Protein AF-A0A2P4YBX3-F1 (afdb_monomer)

Secondary structure (DSSP, 8-state):
-HHHHHHHHHHH---SSHHHHHHHHHHHHHHHHTTS-SHHHHTTGGGTTTB-GGGTTHHHHHHHHHHHHHHHHHHS-PPTT--TTHHHHHHHHHHHHHHHHHHHHHS--BSSHHHHHHHHHHHHHHHHHHHHHHHHHTT---GGGSHHHHHHHHHHHHHHHHHHHHHHHHHHHHHHHH-HHHHHHTT-S-HHHHHHHHHHHTHHHHHHHHHHHHHHHHHHHHHHHS-GGG--HHHHHHHHHHHHHHHHHHHHTT-TTHHHHHHHHHHHHHHHHHHHHH-TTTT-PPPTTTHHHHHHHHHHHHTTTTS--HHHHHHHHHTTHHHHHHHH---------------PPPPHHHHHHHHHHHHHSS-GGG-TTEEEEEEEEEEEESS----PEEEEEEEEETTTTEEEEEE--S---TTS----EEEEHHHHHHTTEEEEEEE-S-HHHHHHHHHHHHS--------

Radius of gyration: 32.22 Å; Cα contacts (8 Å, |Δi|>4): 445; chains: 1; bounding box: 70×56×100 Å

Foldseek 3Di:
DLVVLVVLLVVLQPDDDQVVSLLLLLLLVVCVVLVFWPVCVVSVVVQQSFWGPVQSSVVSVVVVLVVVLVVLCVVQPDDPPDLPSQLVSLVVLLVSLVVVLVVLVVGQTGLAPLVSVLVNLVSVLVNVLSVLSNCLSVVPDDPCNPPVNVVVVNVVSVVVSVVVNVVSVVVLVVCVVPPVPVCLVVSNDDPSVNCVVVCVVCVVLVVQLSVLSVQLLVLLVVLLLDDLQPRDLPSLVVSLVSLVVSLVVCVVVVHSCNVVSVVSSVSSVVSSVSSVVNHPPPPDDDDPVVVVVCVVVRVVVSVVCVVPDPVSVVVCNGRVNVVVVVVVPDDPDDDDDDDDDDDDQDDPVVQQVVQQVVPVDDDPPPDPAKDFWQFWKFKDAPPDDPPTFIWGWGTAGPVQQKTWIFGDDPDDDDPDDTDIGMHHLVVCLVSRIAIDTPGTDPPPRNVVSNCSRPDHDPPPDDD

Solvent-accessible surface area (backbone atoms only — not comparable to full-atom values): 26221 Å² total; per-residue (Å²): 109,64,67,58,52,52,49,52,54,54,74,66,54,84,61,93,51,66,65,62,40,51,52,50,51,39,24,39,51,48,35,41,75,71,67,76,34,50,49,36,66,74,67,47,35,85,81,38,68,59,32,29,79,95,29,49,60,45,71,51,51,53,51,50,51,53,50,52,51,51,48,48,55,64,74,38,58,53,63,86,90,52,64,86,34,40,30,62,39,25,43,52,51,30,53,54,47,44,55,49,36,53,54,46,63,73,47,67,37,36,64,33,48,57,63,31,50,54,49,46,52,53,37,52,52,50,36,55,55,27,50,55,42,32,41,54,36,60,64,52,89,45,80,64,54,39,74,71,44,36,52,53,51,51,51,51,52,52,50,52,51,51,50,54,50,50,53,50,54,50,50,53,51,50,41,52,73,77,35,59,74,61,33,60,77,63,42,62,48,59,74,56,62,68,55,45,52,58,49,63,75,41,37,73,59,53,50,52,41,54,49,31,51,53,50,30,51,51,42,50,50,56,40,72,77,37,60,53,60,70,38,62,57,65,58,35,47,55,31,31,57,48,24,47,54,42,24,54,58,27,52,78,64,73,38,63,60,28,64,56,35,48,53,52,30,51,54,35,46,54,53,37,53,48,23,60,75,48,30,95,58,88,83,58,88,76,66,78,76,61,53,65,73,46,46,66,59,47,52,63,46,53,68,59,48,77,65,58,54,78,63,58,54,51,54,37,55,49,62,55,43,63,69,61,45,68,74,65,70,66,82,86,77,86,82,85,88,82,84,87,79,97,70,89,78,78,57,71,66,57,55,52,52,55,38,26,63,67,65,69,65,80,86,78,88,75,68,92,61,65,40,65,21,56,23,32,30,32,40,29,54,78,76,84,54,87,76,55,49,59,34,37,33,47,29,38,27,79,92,76,41,34,37,33,29,32,78,70,71,95,81,75,76,100,81,70,83,78,71,76,38,44,42,48,54,69,58,39,46,75,71,38,38,35,60,46,83,75,44,84,55,39,70,69,49,44,51,52,51,43,50,65,42,67,56,77,84,76,79,79,76,86,129

Sequence (463 aa):
LRWILRWRIRDSLMHSSVEKHELFVQGKELEFMLGTSDTYLELYMPQFASFRRQSVEMPVHMCLMKLMLMFVFSMLRSPSPSMKNQGVQGSLFFFIVVSMAVIRTWRYPYRCVSTSYLTILVDWMLVANGVFVLLCANGVRSALTVSTSVTSSLTFLNLCFIVVIGIMELRDAVLFHLHPKAVASRRLCWPTNEHMKEIVDYGPKVASWVKGIRNAQSAILASLLVIPSMRSCEELKTALDQVELCYEEAAGMEHLLMGQLYEVSMYTHELYVEAVASSPFHRSGFPAKEFVDFSGVLQRRKDRQLLFSTRSQRILKRLQIARSWSRRARPYISTSVGWRQKCGVPDIHRFLDEESNLHQDTSLVTAMDWKSVNSVFCLKYHDGNDSGMIVSVVAWSESLGLVRWCAMKENLLPEENPLEQYFSLANARQSGIHGELVSCGEVDSTTALLHALSTPLIHSTPM

Organism: NCBI:txid4796

pLDDT: mean 71.02, std 17.39, range [22.84, 94.12]

Structure (mmCIF, N/CA/C/O backbone):
data_AF-A0A2P4YBX3-F1
#
_entry.id   AF-A0A2P4YBX3-F1
#
loop_
_atom_site.group_PDB
_atom_site.id
_atom_site.type_symbol
_atom_site.label_atom_id
_atom_site.label_alt_id
_atom_site.label_comp_id
_atom_site.label_asym_id
_atom_site.label_entity_id
_atom_site.label_seq_id
_atom_site.pdbx_PDB_ins_code
_atom_site.Cartn_x
_atom_site.Cartn_y
_atom_site.Cartn_z
_atom_site.occupancy
_atom_site.B_iso_or_equiv
_atom_site.auth_seq_id
_atom_site.auth_comp_id
_atom_site.auth_asym_id
_atom_site.auth_atom_id
_atom_site.pdbx_PDB_model_num
ATOM 1 N N . LEU A 1 1 ? 11.857 -15.495 0.071 1.00 58.94 1 LEU A N 1
ATOM 2 C CA . LEU A 1 1 ? 11.265 -14.136 0.176 1.00 58.94 1 LEU A CA 1
ATOM 3 C C . LEU A 1 1 ? 10.080 -13.901 -0.775 1.00 58.94 1 LEU A C 1
ATOM 5 O O . LEU A 1 1 ? 8.991 -13.635 -0.295 1.00 58.94 1 LEU A O 1
ATOM 9 N N . ARG A 1 2 ? 10.234 -14.038 -2.103 1.00 53.78 2 ARG A N 1
ATOM 10 C CA . ARG A 1 2 ? 9.167 -13.728 -3.093 1.00 53.78 2 ARG A CA 1
ATOM 11 C C . ARG A 1 2 ? 7.913 -14.588 -2.979 1.00 53.78 2 ARG A C 1
ATOM 13 O O . ARG A 1 2 ? 6.811 -14.072 -3.084 1.00 53.78 2 ARG A O 1
ATOM 20 N N . TRP A 1 3 ? 8.096 -15.883 -2.736 1.00 64.00 3 TRP A N 1
ATOM 21 C CA . TRP A 1 3 ? 6.997 -16.820 -2.508 1.00 64.00 3 TRP A CA 1
ATOM 22 C C . TRP A 1 3 ? 6.218 -16.490 -1.233 1.00 64.00 3 TRP A C 1
ATOM 24 O O . TRP A 1 3 ? 4.998 -16.529 -1.251 1.00 64.00 3 TRP A O 1
ATOM 34 N N . ILE A 1 4 ? 6.913 -16.057 -0.176 1.00 69.81 4 ILE A N 1
ATOM 35 C CA . ILE A 1 4 ? 6.297 -15.617 1.084 1.00 69.81 4 ILE A CA 1
ATOM 36 C C . ILE A 1 4 ? 5.507 -14.322 0.865 1.00 69.81 4 ILE A C 1
ATOM 38 O O . ILE A 1 4 ? 4.384 -14.214 1.335 1.00 69.81 4 ILE A O 1
ATOM 42 N N . LEU A 1 5 ? 6.062 -13.364 0.113 1.00 65.62 5 LEU A N 1
ATOM 43 C CA . LEU A 1 5 ? 5.373 -12.117 -0.226 1.00 65.62 5 LEU A CA 1
ATOM 44 C C . LEU A 1 5 ? 4.121 -12.378 -1.075 1.00 65.62 5 LEU A C 1
ATOM 46 O O . LEU A 1 5 ? 3.054 -11.869 -0.761 1.00 65.62 5 LEU A O 1
ATOM 50 N N . ARG A 1 6 ? 4.232 -13.214 -2.114 1.00 72.00 6 ARG A N 1
ATOM 51 C CA . ARG A 1 6 ? 3.100 -13.592 -2.971 1.00 72.00 6 ARG A CA 1
ATOM 52 C C . ARG A 1 6 ? 2.012 -14.321 -2.191 1.00 72.00 6 ARG A C 1
ATOM 54 O O . ARG A 1 6 ? 0.838 -14.048 -2.401 1.00 72.00 6 ARG A O 1
ATOM 61 N N . TRP A 1 7 ? 2.405 -15.244 -1.319 1.00 72.81 7 TRP A N 1
ATOM 62 C CA . TRP A 1 7 ? 1.472 -15.991 -0.486 1.00 72.81 7 TRP A CA 1
ATOM 63 C C . TRP A 1 7 ? 0.745 -15.059 0.485 1.00 72.81 7 TRP A C 1
ATOM 65 O O . TRP A 1 7 ? -0.474 -15.021 0.467 1.00 72.81 7 TRP A O 1
ATOM 75 N N . ARG A 1 8 ? 1.469 -14.179 1.188 1.00 69.75 8 ARG A N 1
ATOM 76 C CA . ARG A 1 8 ? 0.864 -13.168 2.072 1.00 69.75 8 ARG A CA 1
ATOM 77 C C . ARG A 1 8 ? -0.078 -12.211 1.347 1.00 69.75 8 ARG A C 1
ATOM 79 O O . ARG A 1 8 ? -1.133 -11.899 1.877 1.00 69.75 8 ARG A O 1
ATOM 86 N N . ILE A 1 9 ? 0.294 -11.769 0.146 1.00 69.19 9 ILE A N 1
ATOM 87 C CA . ILE A 1 9 ? -0.552 -10.924 -0.703 1.00 69.19 9 ILE A CA 1
ATOM 88 C C . ILE A 1 9 ? -1.834 -11.662 -1.106 1.00 69.19 9 ILE A C 1
ATOM 90 O O . ILE A 1 9 ? -2.910 -11.082 -1.101 1.00 69.19 9 ILE A O 1
ATOM 94 N N . ARG A 1 10 ? -1.740 -12.942 -1.474 1.00 72.25 10 ARG A N 1
ATOM 95 C CA . ARG A 1 10 ? -2.919 -13.737 -1.843 1.00 72.25 10 ARG A CA 1
ATOM 96 C C . ARG A 1 10 ? -3.809 -14.035 -0.649 1.00 72.25 10 ARG A C 1
ATOM 98 O O . ARG A 1 10 ? -5.021 -13.929 -0.779 1.00 72.25 10 ARG A O 1
ATOM 105 N N . ASP A 1 11 ? -3.212 -14.333 0.495 1.00 66.31 11 ASP A N 1
ATOM 106 C CA . ASP A 1 11 ? -3.932 -14.593 1.736 1.00 66.31 11 ASP A CA 1
ATOM 107 C C . ASP A 1 11 ? -4.615 -13.331 2.281 1.00 66.31 11 ASP A C 1
ATOM 109 O O . ASP A 1 11 ? -5.620 -13.441 2.974 1.00 66.31 11 ASP A O 1
ATOM 113 N N . SER A 1 12 ? -4.112 -12.129 1.965 1.00 62.72 12 SER A N 1
ATOM 114 C CA . SER A 1 12 ? -4.739 -10.856 2.347 1.00 62.72 12 SER A CA 1
ATOM 115 C C . SER A 1 12 ? -5.794 -10.353 1.348 1.00 62.72 12 SER A C 1
ATOM 117 O O . SER A 1 12 ? -6.555 -9.434 1.663 1.00 62.72 12 SER A O 1
ATOM 119 N N . LEU A 1 13 ? -5.896 -10.959 0.159 1.00 64.94 13 LEU A N 1
ATOM 120 C CA . LEU A 1 13 ? -6.886 -10.623 -0.870 1.00 64.94 13 LEU A CA 1
ATOM 121 C C . LEU A 1 13 ? -8.223 -11.340 -0.605 1.00 64.94 13 LEU A C 1
ATOM 123 O O . LEU A 1 13 ? -8.546 -12.340 -1.238 1.00 64.94 13 LEU A O 1
ATOM 127 N N . MET A 1 14 ? -9.026 -10.795 0.313 1.00 59.66 14 MET A N 1
ATOM 128 C CA . MET A 1 14 ? -10.270 -11.432 0.784 1.00 59.66 14 MET A CA 1
ATOM 129 C C . MET A 1 14 ? -11.436 -11.412 -0.218 1.00 59.66 14 MET A C 1
ATOM 131 O O . MET A 1 14 ? -12.261 -12.321 -0.241 1.00 59.66 14 MET A O 1
ATOM 135 N N . HIS A 1 15 ? -11.546 -10.380 -1.054 1.00 61.94 15 HIS A N 1
ATOM 136 C CA . HIS A 1 15 ? -12.674 -10.240 -1.988 1.00 61.94 15 HIS A CA 1
ATOM 137 C C . HIS A 1 15 ? -12.320 -10.772 -3.371 1.00 61.94 15 HIS A C 1
ATOM 139 O O . HIS A 1 15 ? -11.137 -10.845 -3.672 1.00 61.94 15 HIS A O 1
ATOM 145 N N . SER A 1 16 ? -13.298 -11.075 -4.237 1.00 62.84 16 SER A N 1
ATOM 146 C CA . SER A 1 16 ? -13.113 -11.474 -5.654 1.00 62.84 16 SER A CA 1
ATOM 147 C C . SER A 1 16 ? -13.308 -10.320 -6.658 1.00 62.84 16 SER A C 1
ATOM 149 O O . SER A 1 16 ? -12.691 -10.306 -7.723 1.00 62.84 16 SER A O 1
ATOM 151 N N . SER A 1 17 ? -14.095 -9.305 -6.298 1.00 76.75 17 SER A N 1
ATOM 152 C CA . SER A 1 17 ? -14.389 -8.125 -7.123 1.00 76.75 17 SER A CA 1
ATOM 153 C C . SER A 1 17 ? -13.372 -6.991 -6.939 1.00 76.75 17 SER A C 1
ATOM 155 O O . SER A 1 17 ? -12.815 -6.815 -5.852 1.00 76.75 17 SER A O 1
ATOM 157 N N . VAL A 1 18 ? -13.147 -6.194 -7.990 1.00 78.06 18 VAL A N 1
ATOM 158 C CA . VAL A 1 18 ? -12.258 -5.013 -7.959 1.00 78.06 18 VAL A CA 1
ATOM 159 C C . VAL A 1 18 ? -12.805 -3.933 -7.022 1.00 78.06 18 VAL A C 1
ATOM 161 O O . VAL A 1 18 ? -12.059 -3.440 -6.187 1.00 78.06 18 VAL A O 1
ATOM 164 N N . GLU A 1 19 ? -14.103 -3.645 -7.096 1.00 78.38 19 GLU A N 1
ATOM 165 C CA . GLU A 1 19 ? -14.760 -2.587 -6.312 1.00 78.38 19 GLU A CA 1
ATOM 166 C C . GLU A 1 19 ? -14.742 -2.879 -4.809 1.00 78.38 19 GLU A C 1
ATOM 168 O O . GLU A 1 19 ? -14.240 -2.076 -4.033 1.00 78.38 19 GLU A O 1
ATOM 173 N N . LYS A 1 20 ? -15.172 -4.076 -4.387 1.00 77.56 20 LYS A N 1
ATOM 174 C CA . LYS A 1 20 ? -15.114 -4.456 -2.961 1.00 77.56 20 LYS A CA 1
ATOM 175 C C . LYS A 1 20 ? -13.688 -4.493 -2.407 1.00 77.56 20 LYS A C 1
ATOM 177 O O . LYS A 1 20 ? -13.488 -4.233 -1.230 1.00 77.56 20 LYS A O 1
ATOM 182 N N . HIS A 1 21 ? -12.695 -4.834 -3.233 1.00 80.50 21 HIS A N 1
ATOM 183 C CA . HIS A 1 21 ? -11.296 -4.775 -2.806 1.00 80.50 21 HIS A CA 1
ATOM 184 C C . HIS A 1 21 ? -10.835 -3.331 -2.599 1.00 80.50 21 HIS A C 1
ATOM 186 O O . HIS A 1 21 ? -10.161 -3.056 -1.616 1.00 80.50 21 HIS A O 1
ATOM 192 N N . GLU A 1 22 ? -11.219 -2.424 -3.495 1.00 81.44 22 GLU A N 1
ATOM 193 C CA . GLU A 1 22 ? -10.909 -1.002 -3.372 1.00 81.44 22 GLU A CA 1
ATOM 194 C C . GLU A 1 22 ? -11.550 -0.399 -2.114 1.00 81.44 22 GLU A C 1
ATOM 196 O O . GLU A 1 22 ? -10.843 0.210 -1.318 1.00 81.44 22 GLU A O 1
ATOM 201 N N . LEU A 1 23 ? -12.840 -0.663 -1.873 1.00 79.00 23 LEU A N 1
ATOM 202 C CA . LEU A 1 23 ? -13.541 -0.232 -0.656 1.00 79.00 23 LEU A CA 1
ATOM 203 C C . LEU A 1 23 ? -12.898 -0.800 0.615 1.00 79.00 23 LEU A C 1
ATOM 205 O O . LEU A 1 23 ? -12.720 -0.087 1.596 1.00 79.00 23 LEU A O 1
ATOM 209 N N . PHE A 1 24 ? -12.490 -2.071 0.591 1.00 82.38 24 PHE A N 1
ATOM 210 C CA . PHE A 1 24 ? -11.792 -2.695 1.714 1.00 82.38 24 PHE A CA 1
ATOM 211 C C . PHE A 1 24 ? -10.439 -2.033 2.005 1.00 82.38 24 PHE A C 1
ATOM 213 O O . PHE A 1 24 ? -10.130 -1.754 3.163 1.00 82.38 24 PHE A O 1
ATOM 220 N N . VAL A 1 25 ? -9.630 -1.766 0.973 1.00 84.31 25 VAL A N 1
ATOM 221 C CA . VAL A 1 25 ? -8.331 -1.095 1.141 1.00 84.31 25 VAL A CA 1
ATOM 222 C C . VAL A 1 25 ? -8.532 0.327 1.665 1.00 84.31 25 VAL A C 1
ATOM 224 O O . VAL A 1 25 ? -7.862 0.700 2.622 1.00 84.31 25 VAL A O 1
ATOM 227 N N . GLN A 1 26 ? -9.492 1.080 1.120 1.00 83.56 26 GLN A N 1
ATOM 228 C CA . GLN A 1 26 ? -9.834 2.423 1.604 1.00 83.56 26 GLN A CA 1
ATOM 229 C C . GLN A 1 26 ? -10.307 2.413 3.061 1.00 83.56 26 GLN A C 1
ATOM 231 O O . GLN A 1 26 ? -9.872 3.250 3.848 1.00 83.56 26 GLN A O 1
ATOM 236 N N . GLY A 1 27 ? -11.133 1.435 3.444 1.00 82.94 27 GLY A N 1
ATOM 237 C CA . GLY A 1 27 ? -11.548 1.230 4.830 1.00 82.94 27 GLY A CA 1
ATOM 238 C C . GLY A 1 27 ? -10.352 0.996 5.752 1.00 82.94 27 GLY A C 1
ATOM 239 O O . GLY A 1 27 ? -10.191 1.712 6.733 1.00 82.94 27 GLY A O 1
ATOM 240 N N . LYS A 1 28 ? -9.445 0.071 5.408 1.00 84.19 28 LYS A N 1
ATOM 241 C CA . LYS A 1 28 ? -8.246 -0.201 6.225 1.00 84.19 28 LYS A CA 1
ATOM 242 C C . LYS A 1 28 ? -7.257 0.970 6.273 1.00 84.19 28 LYS A C 1
ATOM 244 O O . LYS A 1 28 ? -6.625 1.176 7.306 1.00 84.19 28 LYS A O 1
ATOM 249 N N . GLU A 1 29 ? -7.128 1.744 5.197 1.00 84.94 29 GLU A N 1
ATOM 250 C CA . GLU A 1 29 ? -6.362 2.999 5.192 1.00 84.94 29 GLU A CA 1
ATOM 251 C C . GLU A 1 29 ? -6.977 4.017 6.158 1.00 84.94 29 GLU A C 1
ATOM 253 O O . GLU A 1 29 ? -6.259 4.660 6.923 1.00 84.94 29 GLU A O 1
ATOM 258 N N . LEU A 1 30 ? -8.307 4.123 6.174 1.00 83.31 30 LEU A N 1
ATOM 259 C CA . LEU A 1 30 ? -9.023 5.014 7.074 1.00 83.31 30 LEU A CA 1
ATOM 260 C C . LEU A 1 30 ? -8.892 4.602 8.547 1.00 83.31 30 LEU A C 1
ATOM 262 O O . LEU A 1 30 ? -8.614 5.449 9.394 1.00 83.31 30 LEU A O 1
ATOM 266 N N . GLU A 1 31 ? -9.034 3.311 8.853 1.00 84.25 31 GLU A N 1
ATOM 267 C CA . GLU A 1 31 ? -8.805 2.775 10.202 1.00 84.25 31 GLU A CA 1
ATOM 268 C C . GLU A 1 31 ? -7.408 3.149 10.729 1.00 84.25 31 GLU A C 1
ATOM 270 O O . GLU A 1 31 ? -7.242 3.511 11.897 1.00 84.25 31 GLU A O 1
ATOM 275 N N . PHE A 1 32 ? -6.405 3.088 9.847 1.00 84.88 32 PHE A N 1
ATOM 276 C CA . PHE A 1 32 ? -5.032 3.454 10.171 1.00 84.88 32 PHE A CA 1
ATOM 277 C C . PHE A 1 32 ? -4.875 4.961 10.403 1.00 84.88 32 PHE A C 1
ATOM 279 O O . PHE A 1 32 ? -4.266 5.359 11.394 1.00 84.88 32 PHE A O 1
ATOM 286 N N . MET A 1 33 ? -5.458 5.805 9.543 1.00 82.50 33 MET A N 1
ATOM 287 C CA . MET A 1 33 ? -5.415 7.266 9.706 1.00 82.50 33 MET A CA 1
ATOM 288 C C . MET A 1 33 ? -6.099 7.739 10.996 1.00 82.50 33 MET A C 1
ATOM 290 O O . MET A 1 33 ? -5.608 8.657 11.647 1.00 82.50 33 MET A O 1
ATOM 294 N N . LEU A 1 34 ? -7.205 7.102 11.391 1.00 82.62 34 LEU A N 1
ATOM 295 C CA . LEU A 1 34 ? -7.923 7.413 12.635 1.00 82.62 34 LEU A CA 1
ATOM 296 C C . LEU A 1 34 ? -7.275 6.790 13.885 1.00 82.62 34 LEU A C 1
ATOM 298 O O . LEU A 1 34 ? -7.687 7.080 15.014 1.00 82.62 34 LEU A O 1
ATOM 302 N N . GLY A 1 35 ? -6.273 5.926 13.702 1.00 81.19 35 GLY A N 1
ATOM 303 C CA . GLY A 1 35 ? -5.576 5.242 14.788 1.00 81.19 35 GLY A CA 1
ATOM 304 C C . GLY A 1 35 ? -6.481 4.310 15.594 1.00 81.19 35 GLY A C 1
ATOM 305 O O . GLY A 1 35 ? -6.299 4.181 16.802 1.00 81.19 35 GLY A O 1
ATOM 306 N N . THR A 1 36 ? -7.494 3.708 14.965 1.00 81.19 36 THR A N 1
ATOM 307 C CA . THR A 1 36 ? -8.415 2.765 15.625 1.00 81.19 36 THR A CA 1
ATOM 308 C C . THR A 1 36 ? -7.946 1.314 15.513 1.00 81.19 36 THR A C 1
ATOM 310 O O . THR A 1 36 ? -8.419 0.463 16.263 1.00 81.19 36 THR A O 1
ATOM 313 N N . SER A 1 37 ? -7.051 0.997 14.572 1.00 79.19 37 SER A N 1
ATOM 314 C CA . SER A 1 37 ? -6.601 -0.372 14.292 1.00 79.19 37 SER A CA 1
ATOM 315 C C . SER A 1 37 ? -5.211 -0.393 13.651 1.00 79.19 37 SER A C 1
ATOM 317 O O . SER A 1 37 ? -4.933 0.367 12.725 1.00 79.19 37 SER A O 1
ATOM 319 N N . ASP A 1 38 ? -4.359 -1.327 14.089 1.00 76.06 38 ASP A N 1
ATOM 320 C CA . ASP A 1 38 ? -3.047 -1.609 13.474 1.00 76.06 38 ASP A CA 1
ATOM 321 C C . ASP A 1 38 ? -3.130 -2.641 12.339 1.00 76.06 38 ASP A C 1
ATOM 323 O O . ASP A 1 38 ? -2.115 -2.987 11.728 1.00 76.06 38 ASP A O 1
ATOM 327 N N . THR A 1 39 ? -4.333 -3.126 12.017 1.00 76.44 39 THR A N 1
ATOM 328 C CA . THR A 1 39 ? -4.555 -4.190 11.023 1.00 76.44 39 THR A CA 1
ATOM 329 C C . THR A 1 39 ? -3.923 -3.858 9.666 1.00 76.44 39 THR A C 1
ATOM 331 O O . THR A 1 39 ? -3.434 -4.748 8.969 1.00 76.44 39 THR A O 1
ATOM 334 N N . TYR A 1 40 ? -3.857 -2.573 9.307 1.00 79.31 40 TYR A N 1
ATOM 335 C CA . TYR A 1 40 ? -3.163 -2.095 8.111 1.00 79.31 40 TYR A CA 1
ATOM 336 C C . TYR A 1 40 ? -1.675 -2.498 8.090 1.00 79.31 40 TYR A C 1
ATOM 338 O O . TYR A 1 40 ? -1.173 -3.026 7.094 1.00 79.31 40 TYR A O 1
ATOM 346 N N . LEU A 1 41 ? -0.968 -2.332 9.210 1.00 80.44 41 LEU A N 1
ATOM 347 C CA . LEU A 1 41 ? 0.433 -2.732 9.345 1.00 80.44 41 LEU A CA 1
ATOM 348 C C . LEU A 1 41 ? 0.583 -4.249 9.500 1.00 80.44 41 LEU A C 1
ATOM 350 O O . LEU A 1 41 ? 1.484 -4.832 8.897 1.00 80.44 41 LEU A O 1
ATOM 354 N N . GLU A 1 42 ? -0.308 -4.901 10.251 1.00 76.75 42 GLU A N 1
ATOM 355 C CA . GLU A 1 42 ? -0.264 -6.355 10.461 1.00 76.75 42 GLU A CA 1
ATOM 356 C C . GLU A 1 42 ? -0.440 -7.151 9.165 1.00 76.75 42 GLU A C 1
ATOM 358 O O . GLU A 1 42 ? 0.221 -8.170 8.951 1.00 76.75 42 GLU A O 1
ATOM 363 N N . LEU A 1 43 ? -1.316 -6.672 8.280 1.00 74.25 43 LEU A N 1
ATOM 364 C CA . LEU A 1 43 ? -1.545 -7.262 6.964 1.00 74.25 43 LEU A CA 1
ATOM 365 C C . LEU A 1 43 ? -0.480 -6.860 5.938 1.00 74.25 43 LEU A C 1
ATOM 367 O O . LEU A 1 43 ? -0.569 -7.281 4.786 1.00 74.25 43 LEU A O 1
ATOM 371 N N . TYR A 1 44 ? 0.526 -6.067 6.327 1.00 77.50 44 TYR A N 1
ATOM 372 C CA . TYR A 1 44 ? 1.537 -5.510 5.426 1.00 77.50 44 TYR A CA 1
ATOM 373 C C . TYR A 1 44 ? 0.923 -4.751 4.238 1.00 77.50 44 TYR A C 1
ATOM 375 O O . TYR A 1 44 ? 1.526 -4.683 3.163 1.00 77.50 44 TYR A O 1
ATOM 383 N N . MET A 1 45 ? -0.250 -4.137 4.442 1.00 80.56 45 MET A N 1
ATOM 384 C CA . MET A 1 45 ? -0.937 -3.328 3.433 1.00 80.56 45 MET A CA 1
ATOM 385 C C . MET A 1 45 ? -0.046 -2.260 2.787 1.00 80.56 45 MET A C 1
ATOM 387 O O . MET A 1 45 ? -0.128 -2.137 1.567 1.00 80.56 45 MET A O 1
ATOM 391 N N . PRO A 1 46 ? 0.882 -1.568 3.491 1.00 81.94 46 PRO A N 1
ATOM 392 C CA . PRO A 1 46 ? 1.773 -0.595 2.852 1.00 81.94 46 PRO A CA 1
ATOM 393 C C . PRO A 1 46 ? 2.541 -1.125 1.631 1.00 81.94 46 PRO A C 1
ATOM 395 O O . PRO A 1 46 ? 2.911 -0.358 0.748 1.00 81.94 46 PRO A O 1
ATOM 398 N N . GLN A 1 47 ? 2.791 -2.437 1.562 1.00 78.75 47 GLN A N 1
ATOM 399 C CA . GLN A 1 47 ? 3.538 -3.048 0.460 1.00 78.75 47 GLN A CA 1
ATOM 400 C C . GLN A 1 47 ? 2.721 -3.161 -0.828 1.00 78.75 47 GLN A C 1
ATOM 402 O O . GLN A 1 47 ? 3.307 -3.288 -1.905 1.00 78.75 47 GLN A O 1
ATOM 407 N N . PHE A 1 48 ? 1.390 -3.150 -0.725 1.00 80.00 48 PHE A N 1
ATOM 408 C CA . PHE A 1 48 ? 0.515 -3.405 -1.862 1.00 80.00 48 PHE A CA 1
ATOM 409 C C . PHE A 1 48 ? -0.680 -2.454 -2.010 1.00 80.00 48 PHE A C 1
ATOM 411 O O . PHE A 1 48 ? -1.308 -2.455 -3.066 1.00 80.00 48 PHE A O 1
ATOM 418 N N . ALA A 1 49 ? -0.955 -1.600 -1.022 1.00 82.56 49 ALA A N 1
ATOM 419 C CA . ALA A 1 49 ? -2.068 -0.653 -1.020 1.00 82.56 49 ALA A CA 1
ATOM 420 C C . ALA A 1 49 ? -2.006 0.358 -2.172 1.00 82.56 49 ALA A C 1
ATOM 422 O O . ALA A 1 49 ? -3.033 0.884 -2.573 1.00 82.56 49 ALA A O 1
ATOM 423 N N . SER A 1 50 ? -0.829 0.612 -2.753 1.00 84.81 50 SER A N 1
ATOM 424 C CA . SER A 1 50 ? -0.682 1.493 -3.918 1.00 84.81 50 SER A CA 1
ATOM 425 C C . SER A 1 50 ? -1.152 0.865 -5.234 1.00 84.81 50 SER A C 1
ATOM 427 O O . SER A 1 50 ? -1.421 1.589 -6.200 1.00 84.81 50 SER A O 1
ATOM 429 N N . PHE A 1 51 ? -1.260 -0.465 -5.300 1.00 85.50 51 PHE A N 1
ATOM 430 C CA . PHE A 1 51 ? -1.597 -1.191 -6.520 1.00 85.50 51 PHE A CA 1
ATOM 431 C C . PHE A 1 51 ? -3.090 -1.479 -6.614 1.00 85.50 51 PHE A C 1
ATOM 433 O O . PHE A 1 51 ? -3.773 -1.720 -5.623 1.00 85.50 51 PHE A O 1
ATOM 440 N N . ARG A 1 52 ? -3.603 -1.521 -7.846 1.00 83.62 52 ARG A N 1
ATOM 441 C CA . ARG A 1 52 ? -4.943 -2.060 -8.104 1.00 83.62 52 ARG A CA 1
ATOM 442 C C . ARG A 1 52 ? -4.936 -3.568 -7.916 1.00 83.62 52 ARG A C 1
ATOM 444 O O . ARG A 1 52 ? -3.934 -4.214 -8.206 1.00 83.62 52 ARG A O 1
ATOM 451 N N . ARG A 1 53 ? -6.100 -4.144 -7.601 1.00 82.00 53 ARG A N 1
ATOM 452 C CA . ARG A 1 53 ? -6.325 -5.595 -7.439 1.00 82.00 53 ARG A CA 1
ATOM 453 C C . ARG A 1 53 ? -5.616 -6.481 -8.480 1.00 82.00 53 ARG A C 1
ATOM 455 O O . ARG A 1 53 ? -4.989 -7.479 -8.141 1.00 82.00 53 ARG A O 1
ATOM 462 N N . GLN A 1 54 ? -5.729 -6.130 -9.759 1.00 81.50 54 GLN A N 1
ATOM 463 C CA . GLN A 1 54 ? -5.172 -6.917 -10.871 1.00 81.50 54 GLN A CA 1
ATOM 464 C C . GLN A 1 54 ? -3.634 -6.885 -10.927 1.00 81.50 54 GLN A C 1
ATOM 466 O O . GLN A 1 54 ? -3.017 -7.712 -11.594 1.00 81.50 54 GLN A O 1
ATOM 471 N N . SER A 1 55 ? -3.034 -5.935 -10.215 1.00 83.00 55 SER A N 1
ATOM 472 C CA . SER A 1 55 ? -1.619 -5.581 -10.247 1.00 83.00 55 SER A CA 1
ATOM 473 C C . SER A 1 55 ? -0.965 -5.681 -8.864 1.00 83.00 55 SER A C 1
ATOM 475 O O . SER A 1 55 ? 0.179 -5.277 -8.700 1.00 83.00 55 SER A O 1
ATOM 477 N N . VAL A 1 56 ? -1.639 -6.267 -7.869 1.00 81.12 56 VAL A N 1
ATOM 478 C CA . VAL A 1 56 ? -1.107 -6.436 -6.501 1.00 81.12 56 VAL A CA 1
ATOM 479 C C . VAL A 1 56 ? 0.145 -7.329 -6.494 1.00 81.12 56 VAL A C 1
ATOM 481 O O . VAL A 1 56 ? 1.044 -7.141 -5.682 1.00 81.12 56 VAL A O 1
ATOM 484 N N . GLU A 1 57 ? 0.279 -8.249 -7.458 1.00 82.00 57 GLU A N 1
ATOM 485 C CA . GLU A 1 57 ? 1.485 -9.077 -7.633 1.00 82.00 57 GLU A CA 1
ATOM 486 C C . GLU A 1 57 ? 2.653 -8.331 -8.333 1.00 82.00 57 GLU A C 1
ATOM 488 O O . GLU A 1 57 ? 3.739 -8.896 -8.490 1.00 82.00 57 GLU A O 1
ATOM 493 N N . MET A 1 58 ? 2.493 -7.059 -8.731 1.00 83.38 58 MET A N 1
ATOM 494 C CA . MET A 1 58 ? 3.527 -6.291 -9.449 1.00 83.38 58 MET A CA 1
ATOM 495 C C . MET A 1 58 ? 4.889 -6.225 -8.741 1.00 83.38 58 MET A C 1
ATOM 497 O O . MET A 1 58 ? 5.899 -6.416 -9.424 1.00 83.38 58 MET A O 1
ATOM 501 N N . PRO A 1 59 ? 4.993 -6.030 -7.410 1.00 83.25 59 PRO A N 1
ATOM 502 C CA . PRO A 1 59 ? 6.285 -6.075 -6.718 1.00 83.25 59 PRO A CA 1
ATOM 503 C C . PRO A 1 59 ? 7.014 -7.412 -6.903 1.00 83.25 59 PRO A C 1
ATOM 505 O O . PRO A 1 59 ? 8.236 -7.452 -7.068 1.00 83.25 59 PRO A O 1
ATOM 508 N N . VAL A 1 60 ? 6.265 -8.520 -6.934 1.00 84.69 60 VAL A N 1
ATOM 509 C CA . VAL A 1 60 ? 6.808 -9.864 -7.169 1.00 84.69 60 VAL A CA 1
ATOM 510 C C . VAL A 1 60 ? 7.275 -9.996 -8.617 1.00 84.69 60 VAL A C 1
ATOM 512 O O . VAL A 1 60 ? 8.394 -10.463 -8.845 1.00 84.69 60 VAL A O 1
ATOM 515 N N . HIS A 1 61 ? 6.472 -9.535 -9.581 1.00 84.75 61 HIS A N 1
ATOM 516 C CA . HIS A 1 61 ? 6.850 -9.509 -10.995 1.00 84.75 61 HIS A CA 1
ATOM 517 C C . HIS A 1 61 ? 8.116 -8.681 -11.234 1.00 84.75 61 HIS A C 1
ATOM 519 O O . HIS A 1 61 ? 9.039 -9.169 -11.878 1.00 84.75 61 HIS A O 1
ATOM 525 N N . MET A 1 62 ? 8.232 -7.495 -10.637 1.00 85.12 62 MET A N 1
ATOM 526 C CA . MET A 1 62 ? 9.439 -6.661 -10.702 1.00 85.12 62 MET A CA 1
ATOM 527 C C . MET A 1 62 ? 10.671 -7.372 -10.154 1.00 85.12 62 MET A C 1
ATOM 529 O O . MET A 1 62 ? 11.755 -7.323 -10.735 1.00 85.12 62 MET A O 1
ATOM 533 N N . CYS A 1 63 ? 10.508 -8.074 -9.036 1.00 87.94 63 CYS A N 1
ATOM 534 C CA . CYS A 1 63 ? 11.562 -8.897 -8.469 1.00 87.94 63 CYS A CA 1
ATOM 535 C C . CYS A 1 63 ? 12.003 -9.976 -9.480 1.00 87.94 63 CYS A C 1
ATOM 537 O O . CYS A 1 63 ? 13.200 -10.138 -9.744 1.00 87.94 63 CYS A O 1
ATOM 539 N N . LEU A 1 64 ? 11.046 -10.730 -10.035 1.00 87.81 64 LEU A N 1
ATOM 540 C CA . LEU A 1 64 ? 11.292 -11.795 -11.017 1.00 87.81 64 LEU A CA 1
ATOM 541 C C . LEU A 1 64 ? 12.019 -11.258 -12.242 1.00 87.81 64 LEU A C 1
ATOM 543 O O . LEU A 1 64 ? 13.063 -11.794 -12.592 1.00 87.81 64 LEU A O 1
ATOM 547 N N . MET A 1 65 ? 11.553 -10.142 -12.785 1.00 88.19 65 MET A N 1
ATOM 548 C CA . MET A 1 65 ? 12.175 -9.441 -13.902 1.00 88.19 65 MET A CA 1
ATOM 549 C C . MET A 1 65 ? 13.635 -9.085 -13.629 1.00 88.19 65 MET A C 1
ATOM 551 O O . MET A 1 65 ? 14.502 -9.412 -14.433 1.00 88.19 65 MET A O 1
ATOM 555 N N . LYS A 1 66 ? 13.937 -8.499 -12.464 1.00 90.19 66 LYS A N 1
ATOM 556 C CA . LYS A 1 66 ? 15.322 -8.187 -12.081 1.00 90.19 66 LYS A CA 1
ATOM 557 C C . LYS A 1 66 ? 16.205 -9.437 -12.023 1.00 90.19 66 LYS A C 1
ATOM 559 O O . LYS A 1 66 ? 17.331 -9.382 -12.499 1.00 90.19 66 LYS A O 1
ATOM 564 N N . LEU A 1 67 ? 15.707 -10.568 -11.506 1.00 90.75 67 LEU A N 1
ATOM 565 C CA . LEU A 1 67 ? 16.490 -11.817 -11.534 1.00 90.75 67 LEU A CA 1
ATOM 566 C C . LEU A 1 67 ? 16.644 -12.385 -12.934 1.00 90.75 67 LEU A C 1
ATOM 568 O O . LEU A 1 67 ? 17.720 -12.877 -13.237 1.00 90.75 67 LEU A O 1
ATOM 572 N N . MET A 1 68 ? 15.610 -12.322 -13.771 1.00 89.69 68 MET A N 1
ATOM 573 C CA . MET A 1 68 ? 15.705 -12.784 -15.156 1.00 89.69 68 MET A CA 1
ATOM 574 C C . MET A 1 68 ? 16.754 -11.971 -15.912 1.00 89.69 68 MET A C 1
ATOM 576 O O . MET A 1 68 ? 17.605 -12.549 -16.575 1.00 89.69 68 MET A O 1
ATOM 580 N N . LEU A 1 69 ? 16.767 -10.648 -15.732 1.00 89.88 69 LEU A N 1
ATOM 581 C CA . LEU A 1 69 ? 17.816 -9.789 -16.274 1.00 89.88 69 LEU A CA 1
ATOM 582 C C . LEU A 1 69 ? 19.190 -10.176 -15.719 1.00 89.88 69 LEU A C 1
ATOM 584 O O . LEU A 1 69 ? 20.098 -10.441 -16.497 1.00 89.88 69 LEU A O 1
ATOM 588 N N . MET A 1 70 ? 19.350 -10.292 -14.398 1.00 90.88 70 MET A N 1
ATOM 589 C CA . MET A 1 70 ? 20.625 -10.719 -13.804 1.00 90.88 70 MET A CA 1
ATOM 590 C C . MET A 1 70 ? 21.093 -12.085 -14.321 1.00 90.88 70 MET A C 1
ATOM 592 O O . MET A 1 70 ? 22.285 -12.264 -14.543 1.00 90.88 70 MET A O 1
ATOM 596 N N . PHE A 1 71 ? 20.172 -13.023 -14.544 1.00 89.88 71 PHE A N 1
ATOM 597 C CA . PHE A 1 71 ? 20.454 -14.346 -15.094 1.00 89.88 71 PHE A CA 1
ATOM 598 C C . PHE A 1 71 ? 20.909 -14.280 -16.557 1.00 89.88 71 PHE A C 1
ATOM 600 O O . PHE A 1 71 ? 21.888 -14.919 -16.932 1.00 89.88 71 PHE A O 1
ATOM 607 N N . VAL A 1 72 ? 20.250 -13.457 -17.379 1.00 87.81 72 VAL A N 1
ATOM 608 C CA . VAL A 1 72 ? 20.681 -13.166 -18.756 1.00 87.81 72 VAL A CA 1
ATOM 609 C C . VAL A 1 72 ? 22.096 -12.583 -18.746 1.00 87.81 72 VAL A C 1
ATOM 611 O O . VAL A 1 72 ? 22.957 -13.045 -19.490 1.00 87.81 72 VAL A O 1
ATOM 614 N N . PHE A 1 73 ? 22.369 -11.622 -17.857 1.00 85.69 73 PHE A N 1
ATOM 615 C CA . PHE A 1 73 ? 23.693 -11.017 -17.719 1.00 85.69 73 PHE A CA 1
ATOM 616 C C . PHE A 1 73 ? 2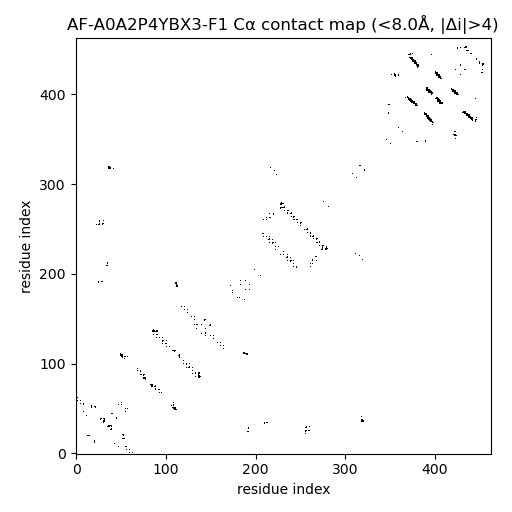4.754 -11.978 -17.178 1.00 85.69 73 PHE A C 1
ATOM 618 O O . PHE A 1 73 ? 25.909 -11.835 -17.560 1.00 85.69 73 PHE A O 1
ATOM 625 N N . SER A 1 74 ? 24.413 -12.933 -16.310 1.00 86.56 74 SER A N 1
ATOM 626 C CA . SER A 1 74 ? 25.388 -13.880 -15.760 1.00 86.56 74 SER A CA 1
ATOM 627 C C . SER A 1 74 ? 25.729 -15.003 -16.738 1.00 86.56 74 SER A C 1
ATOM 629 O O . SER A 1 74 ? 26.901 -15.342 -16.873 1.00 86.56 74 SER A O 1
ATOM 631 N N . MET A 1 75 ? 24.735 -15.542 -17.449 1.00 85.38 75 MET A N 1
ATOM 632 C CA . MET A 1 75 ? 24.918 -16.672 -18.369 1.00 85.38 75 MET A CA 1
ATOM 633 C C . MET A 1 75 ? 25.501 -16.262 -19.720 1.00 85.38 75 MET A C 1
ATOM 635 O O . MET A 1 75 ? 26.266 -17.014 -20.317 1.00 85.38 75 MET A O 1
ATOM 639 N N . LEU A 1 76 ? 25.152 -15.072 -20.214 1.00 83.62 76 LEU A N 1
ATOM 640 C CA . LEU A 1 76 ? 25.595 -14.600 -21.529 1.00 83.62 76 LEU A CA 1
ATOM 641 C C . LEU A 1 76 ? 26.789 -13.651 -21.451 1.00 83.62 76 LEU A C 1
ATOM 643 O O . LEU A 1 76 ? 27.200 -13.115 -22.480 1.00 83.62 76 LEU A O 1
ATOM 647 N N . ARG A 1 77 ? 27.379 -13.471 -20.261 1.00 79.50 77 ARG A N 1
ATOM 648 C CA . ARG A 1 77 ? 28.602 -12.685 -20.101 1.00 79.50 77 ARG A CA 1
ATOM 649 C C . ARG A 1 77 ? 29.714 -13.314 -20.927 1.00 79.50 77 ARG A C 1
ATOM 651 O O . ARG A 1 77 ? 30.206 -14.394 -20.608 1.00 79.50 77 ARG A O 1
ATOM 658 N N . SER A 1 78 ? 30.130 -12.628 -21.980 1.00 73.44 78 SER A N 1
ATOM 659 C CA . SER A 1 78 ? 31.282 -13.060 -22.750 1.00 73.44 78 SER A CA 1
ATOM 660 C C . SER A 1 78 ? 32.583 -12.691 -22.016 1.00 73.44 78 SER A C 1
ATOM 662 O O . SER A 1 78 ? 32.682 -11.602 -21.439 1.00 73.44 78 SER A O 1
ATOM 664 N N . PRO A 1 79 ? 33.588 -13.586 -21.985 1.00 71.94 79 PRO A N 1
ATOM 665 C CA . PRO A 1 79 ? 34.907 -13.249 -21.470 1.00 71.94 79 PRO A CA 1
ATOM 666 C C . PRO A 1 79 ? 35.577 -12.257 -22.424 1.00 71.94 79 PRO A C 1
ATOM 668 O O . PRO A 1 79 ? 35.627 -12.491 -23.632 1.00 71.94 79 PRO A O 1
ATOM 671 N N . SER A 1 80 ? 36.094 -11.150 -21.887 1.00 62.75 80 SER A N 1
ATOM 672 C CA . SER A 1 80 ? 36.898 -10.206 -22.672 1.00 62.75 80 SER A CA 1
ATOM 673 C C . SER A 1 80 ? 38.110 -10.944 -23.260 1.00 62.75 80 SER A C 1
ATOM 675 O O . SER A 1 80 ? 38.750 -11.687 -22.512 1.00 62.75 80 SER A O 1
ATOM 677 N N . PRO A 1 81 ? 38.437 -10.799 -24.560 1.00 65.00 81 PRO A N 1
ATOM 678 C CA . PRO A 1 81 ? 37.933 -9.817 -25.534 1.00 65.00 81 PRO A CA 1
ATOM 679 C C . PRO A 1 81 ? 36.808 -10.321 -26.468 1.00 65.00 81 PRO A C 1
ATOM 681 O O . PRO A 1 81 ? 36.464 -9.653 -27.441 1.00 65.00 81 PRO A O 1
ATOM 684 N N . SER A 1 82 ? 36.242 -11.507 -26.232 1.00 69.81 82 SER A N 1
ATOM 685 C CA . SER A 1 82 ? 35.210 -12.082 -27.103 1.00 69.81 82 SER A CA 1
ATOM 686 C C . SER A 1 82 ? 33.878 -11.338 -26.963 1.00 69.81 82 SER A C 1
ATOM 688 O O . SER A 1 82 ? 33.355 -11.196 -25.860 1.00 69.81 82 SER A O 1
ATOM 690 N N . MET A 1 83 ? 33.286 -10.920 -28.088 1.00 71.81 83 MET A N 1
ATOM 691 C CA . MET A 1 83 ? 31.965 -10.263 -28.140 1.00 71.81 83 MET A CA 1
ATOM 692 C C . MET A 1 83 ? 30.836 -11.198 -28.606 1.00 71.81 83 MET A C 1
ATOM 694 O O . MET A 1 83 ? 29.722 -10.754 -28.872 1.00 71.81 83 MET A O 1
ATOM 698 N N . LYS A 1 84 ? 31.096 -12.510 -28.696 1.00 77.19 84 LYS A N 1
ATOM 699 C CA . LYS A 1 84 ? 30.214 -13.482 -29.371 1.00 77.19 84 LYS A CA 1
ATOM 700 C C . LYS A 1 84 ? 28.771 -13.510 -28.841 1.00 77.19 84 LYS A C 1
ATOM 702 O O . LYS A 1 84 ? 27.844 -13.683 -29.624 1.00 77.19 84 LYS A O 1
ATOM 707 N N . ASN A 1 85 ? 28.578 -13.318 -27.535 1.00 82.12 85 ASN A N 1
ATOM 708 C CA . ASN A 1 85 ? 27.264 -13.431 -26.889 1.00 82.12 85 ASN A CA 1
ATOM 709 C C . ASN A 1 85 ? 26.571 -12.077 -26.651 1.00 82.12 85 ASN A C 1
ATOM 711 O O . ASN A 1 85 ? 25.430 -12.056 -26.188 1.00 82.12 85 ASN A O 1
ATOM 715 N N . GLN A 1 86 ? 27.216 -10.952 -26.989 1.00 81.12 86 GLN A N 1
ATOM 716 C CA . GLN A 1 86 ? 26.691 -9.616 -26.689 1.00 81.12 86 GLN A CA 1
ATOM 717 C C . GLN A 1 86 ? 25.393 -9.307 -27.443 1.00 81.12 86 GLN A C 1
ATOM 719 O O . GLN A 1 86 ? 24.457 -8.793 -26.835 1.00 81.12 86 GLN A O 1
ATOM 724 N N . GLY A 1 87 ? 25.286 -9.688 -28.721 1.00 84.06 87 GLY A N 1
ATOM 725 C CA . GLY A 1 87 ? 24.064 -9.492 -29.516 1.00 84.06 87 GLY A CA 1
ATOM 726 C C . GLY A 1 87 ? 22.849 -10.224 -28.942 1.00 84.06 87 GLY A C 1
ATOM 727 O O . GLY A 1 87 ? 21.772 -9.643 -28.793 1.00 84.06 87 GLY A O 1
ATOM 728 N N . VAL A 1 88 ? 23.036 -11.479 -28.517 1.00 87.44 88 VAL A N 1
ATOM 729 C CA . VAL A 1 88 ? 21.983 -12.284 -27.870 1.00 87.44 88 VAL A CA 1
ATOM 730 C C . VAL A 1 88 ? 21.599 -11.685 -26.514 1.00 87.44 88 VAL A C 1
ATOM 732 O O . VAL A 1 88 ? 20.416 -11.576 -26.198 1.00 87.44 88 VAL A O 1
ATOM 735 N N . GLN A 1 89 ? 22.585 -11.238 -25.735 1.00 87.75 89 GLN A N 1
ATOM 736 C CA . GLN A 1 89 ? 22.375 -10.592 -24.441 1.00 87.75 89 GLN A CA 1
ATOM 737 C C . GLN A 1 89 ? 21.575 -9.284 -24.564 1.00 87.75 89 GLN A C 1
ATOM 739 O O . GLN A 1 89 ? 20.594 -9.096 -23.843 1.00 87.75 89 GLN A O 1
ATOM 744 N N . GLY A 1 90 ? 21.958 -8.402 -25.493 1.00 86.62 90 GLY A N 1
ATOM 745 C CA . GLY A 1 90 ? 21.257 -7.142 -25.754 1.00 86.62 90 GLY A CA 1
ATOM 746 C C . GLY A 1 90 ? 19.846 -7.355 -26.302 1.00 86.62 90 GLY A C 1
ATOM 747 O O . GLY A 1 90 ? 18.911 -6.671 -25.887 1.00 86.62 90 GLY A O 1
ATOM 748 N N . SER A 1 91 ? 19.666 -8.365 -27.159 1.00 89.88 91 SER A N 1
ATOM 749 C CA . SER A 1 91 ? 18.351 -8.731 -27.692 1.00 89.88 91 SER A CA 1
ATOM 750 C C . SER A 1 91 ? 17.413 -9.241 -26.596 1.00 89.88 91 SER A C 1
ATOM 752 O O . SER A 1 91 ? 16.284 -8.767 -26.485 1.00 89.88 91 SER A O 1
ATOM 754 N N . LEU A 1 92 ? 17.879 -10.145 -25.727 1.00 90.69 92 LEU A N 1
ATOM 755 C CA . LEU A 1 92 ? 17.083 -10.638 -24.597 1.00 90.69 92 LEU A CA 1
ATOM 756 C C . LEU A 1 92 ? 16.746 -9.531 -23.596 1.00 90.69 92 LEU A C 1
ATOM 758 O O . LEU A 1 92 ? 15.609 -9.469 -23.130 1.00 90.69 92 LEU A O 1
ATOM 762 N N . PHE A 1 93 ? 17.693 -8.635 -23.296 1.00 90.38 93 PHE A N 1
ATOM 763 C CA . PHE A 1 93 ? 17.430 -7.456 -22.468 1.00 90.38 93 PHE A CA 1
ATOM 764 C C . PHE A 1 93 ? 16.277 -6.621 -23.040 1.00 90.38 93 PHE A C 1
ATOM 766 O O . PHE A 1 93 ? 15.313 -6.334 -22.329 1.00 90.38 93 PHE A O 1
ATOM 773 N N . PHE A 1 94 ? 16.346 -6.290 -24.332 1.00 92.38 94 PHE A N 1
ATOM 774 C CA . PHE A 1 94 ? 15.321 -5.503 -25.011 1.00 92.38 94 PHE A CA 1
ATOM 775 C C . PHE A 1 94 ? 13.948 -6.186 -24.976 1.00 92.38 94 PHE A C 1
ATOM 777 O O . PHE A 1 94 ? 12.971 -5.566 -24.558 1.00 92.38 94 PHE A O 1
ATOM 784 N N . PHE A 1 95 ? 13.865 -7.472 -25.336 1.00 92.75 95 PHE A N 1
ATOM 785 C CA . PHE A 1 95 ? 12.596 -8.207 -25.328 1.00 92.75 95 PHE A CA 1
ATOM 786 C C . PHE A 1 95 ? 11.962 -8.279 -23.937 1.00 92.75 95 PHE A C 1
ATOM 788 O O . PHE A 1 95 ? 10.746 -8.122 -23.807 1.00 92.75 95 PHE A O 1
ATOM 795 N N . ILE A 1 96 ? 12.771 -8.483 -22.894 1.00 91.88 96 ILE A N 1
ATOM 796 C CA . ILE A 1 96 ? 12.306 -8.507 -21.505 1.00 91.88 96 ILE A CA 1
ATOM 797 C C . ILE A 1 96 ? 11.730 -7.134 -21.115 1.00 91.88 96 ILE A C 1
ATOM 799 O O . ILE A 1 96 ? 10.615 -7.063 -20.594 1.00 91.88 96 ILE A O 1
ATOM 803 N N . VAL A 1 97 ? 12.442 -6.043 -21.413 1.00 91.94 97 VAL A N 1
ATOM 804 C CA . VAL A 1 97 ? 12.006 -4.669 -21.100 1.00 91.94 97 VAL A CA 1
ATOM 805 C C . VAL A 1 97 ? 10.735 -4.282 -21.868 1.00 91.94 97 VAL A C 1
ATOM 807 O O . VAL A 1 97 ? 9.786 -3.793 -21.259 1.00 91.94 97 VAL A O 1
ATOM 810 N N . VAL A 1 98 ? 10.666 -4.561 -23.174 1.00 94.12 98 VAL A N 1
ATOM 811 C CA . VAL A 1 98 ? 9.483 -4.275 -24.008 1.00 94.12 98 VAL A CA 1
ATOM 812 C C . VAL A 1 98 ? 8.264 -5.058 -23.541 1.00 94.12 98 VAL A C 1
ATOM 814 O O . VAL A 1 98 ? 7.191 -4.480 -23.380 1.00 94.12 98 VAL A O 1
ATOM 817 N N . SER A 1 99 ? 8.418 -6.358 -23.275 1.00 90.94 99 SER A N 1
ATOM 818 C CA . SER A 1 99 ? 7.309 -7.195 -22.798 1.00 90.94 99 SER A CA 1
ATOM 819 C C . SER A 1 99 ? 6.718 -6.637 -21.504 1.00 90.94 99 SER A C 1
ATOM 821 O O . SER A 1 99 ? 5.501 -6.585 -21.337 1.00 90.94 99 SER A O 1
ATOM 823 N N . MET A 1 100 ? 7.575 -6.163 -20.598 1.00 89.25 100 MET A N 1
ATOM 824 C CA . MET A 1 100 ? 7.151 -5.542 -19.348 1.00 89.25 100 MET A CA 1
ATOM 825 C C . MET A 1 100 ? 6.437 -4.206 -19.573 1.00 89.25 100 MET A C 1
ATOM 827 O O . MET A 1 100 ? 5.352 -4.018 -19.020 1.00 89.25 100 MET A O 1
ATOM 831 N N . ALA A 1 101 ? 6.979 -3.328 -20.419 1.00 91.19 101 ALA A N 1
ATOM 832 C CA . ALA A 1 101 ? 6.353 -2.048 -20.742 1.00 91.19 101 ALA A CA 1
ATOM 833 C C . ALA A 1 101 ? 4.958 -2.235 -21.364 1.00 91.19 101 ALA A C 1
ATOM 835 O O . ALA A 1 101 ? 4.001 -1.574 -20.958 1.00 91.19 101 ALA A O 1
ATOM 836 N N . VAL A 1 102 ? 4.802 -3.195 -22.283 1.00 91.44 102 VAL A N 1
ATOM 837 C CA . VAL A 1 102 ? 3.509 -3.519 -22.912 1.00 91.44 102 VAL A CA 1
ATOM 838 C C . VAL A 1 102 ? 2.507 -4.039 -21.879 1.00 91.44 102 VAL A C 1
ATOM 840 O O . VAL A 1 102 ? 1.383 -3.540 -21.805 1.00 91.44 102 VAL A O 1
ATOM 843 N N . ILE A 1 103 ? 2.912 -4.992 -21.030 1.00 87.62 103 ILE A N 1
ATOM 844 C CA . ILE A 1 103 ? 2.041 -5.548 -19.981 1.00 87.62 103 ILE A CA 1
ATOM 845 C C . ILE A 1 103 ? 1.576 -4.451 -19.010 1.00 87.62 103 ILE A C 1
ATOM 847 O O . ILE A 1 103 ? 0.399 -4.415 -18.643 1.00 87.62 103 ILE A O 1
ATOM 851 N N . ARG A 1 104 ? 2.476 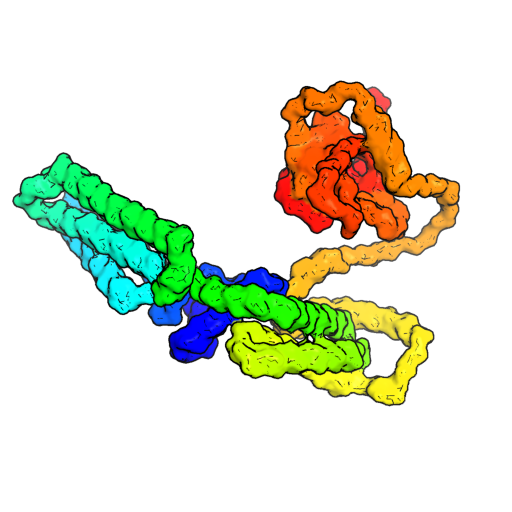-3.548 -18.596 1.00 86.00 104 ARG A N 1
ATOM 852 C CA . ARG A 1 104 ? 2.162 -2.464 -17.647 1.00 86.00 104 ARG A CA 1
ATOM 853 C C . ARG A 1 104 ? 1.351 -1.335 -18.273 1.00 86.00 104 ARG A C 1
ATOM 855 O O . ARG A 1 104 ? 0.525 -0.750 -17.580 1.00 86.00 104 ARG A O 1
ATOM 862 N N . THR A 1 105 ? 1.522 -1.083 -19.570 1.00 87.56 105 THR A N 1
ATOM 863 C CA . THR A 1 105 ? 0.680 -0.139 -20.319 1.00 87.56 105 THR A CA 1
ATOM 864 C C . THR A 1 105 ? -0.752 -0.667 -20.440 1.00 87.56 105 THR A C 1
ATOM 866 O O . THR A 1 105 ? -1.700 0.096 -20.290 1.00 87.56 105 THR A O 1
ATOM 869 N N . TRP A 1 106 ? -0.929 -1.980 -20.640 1.00 85.12 106 TRP A N 1
ATOM 870 C CA . TRP A 1 106 ? -2.259 -2.594 -20.725 1.00 85.12 106 TRP A CA 1
ATOM 871 C C . TRP A 1 106 ? -2.966 -2.664 -19.364 1.00 85.12 106 TRP A C 1
ATOM 873 O O . TRP A 1 106 ? -4.176 -2.459 -19.263 1.00 85.12 106 TRP A O 1
ATOM 883 N N . ARG A 1 107 ? -2.228 -2.986 -18.296 1.00 80.00 107 ARG A N 1
ATOM 884 C CA . ARG A 1 107 ? -2.772 -3.151 -16.941 1.00 80.00 107 ARG A CA 1
ATOM 885 C C . ARG A 1 107 ? -2.290 -2.030 -16.033 1.00 80.00 107 ARG A C 1
ATOM 887 O O . ARG A 1 107 ? -1.315 -2.224 -15.309 1.00 80.00 107 ARG A O 1
ATOM 894 N N . TYR A 1 108 ? -3.003 -0.900 -16.039 1.00 80.88 108 TYR A N 1
ATOM 895 C CA . TYR A 1 108 ? -2.768 0.241 -15.141 1.00 80.88 108 TYR A CA 1
ATOM 896 C C . TYR A 1 108 ? -2.448 -0.230 -13.708 1.00 80.88 108 TYR A C 1
ATOM 898 O O . TYR A 1 108 ? -3.337 -0.745 -13.018 1.00 80.88 108 TYR A O 1
ATOM 906 N N . PRO A 1 109 ? -1.181 -0.132 -13.262 1.00 83.56 109 PRO A N 1
ATOM 907 C CA . PRO A 1 109 ? -0.745 -0.856 -12.076 1.00 83.56 109 PRO A CA 1
ATOM 908 C C . PRO A 1 109 ? -1.167 -0.186 -10.774 1.00 83.56 109 PRO A C 1
ATOM 910 O O . PRO A 1 109 ? -1.485 -0.885 -9.811 1.00 83.56 109 PRO A O 1
ATOM 913 N N . TYR A 1 110 ? -1.188 1.144 -10.747 1.00 86.81 110 TYR A N 1
ATOM 914 C CA . TYR A 1 110 ? -1.416 1.913 -9.532 1.00 86.81 110 TYR A CA 1
ATOM 915 C C . TYR A 1 110 ? -2.862 2.393 -9.425 1.00 86.81 110 TYR A C 1
ATOM 917 O O . TYR A 1 110 ? -3.570 2.586 -10.420 1.00 86.81 110 TYR A O 1
ATOM 925 N N . ARG A 1 111 ? -3.321 2.571 -8.184 1.00 82.81 111 ARG A N 1
ATOM 926 C CA . ARG A 1 111 ? -4.623 3.185 -7.893 1.00 82.81 111 ARG A CA 1
ATOM 927 C C . ARG A 1 111 ? -4.621 4.657 -8.302 1.00 82.81 111 ARG A C 1
ATOM 929 O O . ARG A 1 111 ? -5.544 5.085 -8.990 1.00 82.81 111 ARG A O 1
ATOM 936 N N . CYS A 1 112 ? -3.536 5.369 -7.988 1.00 81.56 112 CYS A N 1
ATOM 937 C CA . CYS A 1 112 ? -3.323 6.744 -8.427 1.00 81.56 112 CYS A CA 1
ATOM 938 C C . CYS A 1 112 ? -3.010 6.814 -9.931 1.00 81.56 112 CYS A C 1
ATOM 940 O O . CYS A 1 112 ? -2.145 6.095 -10.457 1.00 81.56 112 CYS A O 1
ATOM 942 N N . VAL A 1 113 ? -3.737 7.686 -10.631 1.00 80.88 113 VAL A N 1
ATOM 943 C CA . VAL A 1 113 ? -3.652 7.830 -12.086 1.00 80.88 113 VAL A CA 1
ATOM 944 C C . VAL A 1 113 ? -2.336 8.495 -12.505 1.00 80.88 113 VAL A C 1
ATOM 946 O O . VAL A 1 113 ? -1.693 8.007 -13.436 1.00 80.88 113 VAL A O 1
ATOM 949 N N . SER A 1 114 ? -1.879 9.529 -11.789 1.00 81.81 114 SER A N 1
ATOM 950 C CA . SER A 1 114 ? -0.603 10.211 -12.073 1.00 81.81 114 SER A CA 1
ATOM 951 C C . SER A 1 114 ? 0.584 9.252 -11.969 1.00 81.81 114 SER A C 1
ATOM 953 O O . SER A 1 114 ? 1.375 9.135 -12.903 1.00 81.81 114 SER A O 1
ATOM 955 N N . THR A 1 115 ? 0.646 8.450 -10.900 1.00 84.19 115 THR A N 1
ATOM 956 C CA . THR A 1 115 ? 1.703 7.446 -10.702 1.00 84.19 115 THR A CA 1
ATOM 957 C C . THR A 1 115 ? 1.720 6.394 -11.812 1.00 84.19 115 THR A C 1
ATOM 959 O O . THR A 1 115 ? 2.788 5.931 -12.218 1.00 84.19 115 THR A O 1
ATOM 962 N N . SER A 1 116 ? 0.548 6.021 -12.336 1.00 85.75 116 SER A N 1
ATOM 963 C CA . SER A 1 116 ? 0.458 5.102 -13.474 1.00 85.75 116 SER A CA 1
ATOM 964 C C . SER A 1 116 ? 1.027 5.724 -14.750 1.00 85.75 116 SER A C 1
ATOM 966 O O . SER A 1 116 ? 1.798 5.061 -15.439 1.00 85.75 116 SER A O 1
ATOM 968 N N . TYR A 1 117 ? 0.718 6.990 -15.040 1.00 85.38 117 TYR A N 1
ATOM 969 C CA . TYR A 1 117 ? 1.283 7.692 -16.197 1.00 85.38 117 TYR A CA 1
ATOM 970 C C . TYR A 1 117 ? 2.794 7.888 -16.086 1.00 85.38 117 TYR A C 1
ATOM 972 O O . TYR A 1 117 ? 3.509 7.587 -17.040 1.00 85.38 117 TYR A O 1
ATOM 980 N N . LEU A 1 118 ? 3.286 8.310 -14.919 1.00 87.62 118 LEU A N 1
ATOM 981 C CA . LEU A 1 118 ? 4.720 8.445 -14.658 1.00 87.62 118 LEU A CA 1
ATOM 982 C C . LEU A 1 118 ? 5.447 7.117 -14.893 1.00 87.62 118 LEU A C 1
ATOM 984 O O . LEU A 1 118 ? 6.477 7.057 -15.558 1.00 87.62 118 LEU A O 1
ATOM 988 N N . THR A 1 119 ? 4.868 6.029 -14.393 1.00 88.50 119 THR A N 1
ATOM 989 C CA . THR A 1 119 ? 5.408 4.684 -14.582 1.00 88.50 119 THR A CA 1
ATOM 990 C C . THR A 1 119 ? 5.471 4.289 -16.054 1.00 88.50 119 THR A C 1
ATOM 992 O O . THR A 1 119 ? 6.495 3.779 -16.497 1.00 88.50 119 THR A O 1
ATOM 995 N N . ILE A 1 120 ? 4.395 4.527 -16.810 1.00 89.56 120 ILE A N 1
ATOM 996 C CA . ILE A 1 120 ? 4.341 4.234 -18.246 1.00 89.56 120 ILE A CA 1
ATOM 997 C C . ILE A 1 120 ? 5.433 5.027 -18.975 1.00 89.56 120 ILE A C 1
ATOM 999 O O . ILE A 1 120 ? 6.177 4.450 -19.762 1.00 89.56 120 ILE A O 1
ATOM 1003 N N . LEU A 1 121 ? 5.595 6.318 -18.675 1.00 90.00 121 LEU A N 1
ATOM 1004 C CA . LEU A 1 121 ? 6.648 7.145 -19.272 1.00 90.00 121 LEU A CA 1
ATOM 1005 C C . LEU A 1 121 ? 8.053 6.610 -18.983 1.00 90.00 121 LEU A C 1
ATOM 1007 O O . LEU A 1 121 ? 8.866 6.513 -19.899 1.00 90.00 121 LEU A O 1
ATOM 1011 N N . VAL A 1 122 ? 8.330 6.225 -17.736 1.00 90.88 122 VAL A N 1
ATOM 1012 C CA . VAL A 1 122 ? 9.626 5.648 -17.350 1.00 90.88 122 VAL A CA 1
ATOM 1013 C C . VAL A 1 122 ? 9.870 4.308 -18.050 1.00 90.88 122 VAL A C 1
ATOM 1015 O O . VAL A 1 122 ? 10.982 4.057 -18.518 1.00 90.88 122 VAL A O 1
ATOM 1018 N N . ASP A 1 123 ? 8.847 3.462 -18.175 1.00 91.06 123 ASP A N 1
ATOM 1019 C CA . ASP A 1 123 ? 8.958 2.181 -18.877 1.00 91.06 123 ASP A CA 1
ATOM 1020 C C . ASP A 1 123 ? 9.261 2.392 -20.372 1.00 91.06 123 ASP A C 1
ATOM 1022 O O . ASP A 1 123 ? 10.143 1.731 -20.922 1.00 91.06 123 ASP A O 1
ATOM 1026 N N . TRP A 1 124 ? 8.609 3.357 -21.029 1.00 92.06 124 TRP A N 1
ATOM 1027 C CA . TRP A 1 124 ? 8.873 3.688 -22.435 1.00 92.06 124 TRP A CA 1
ATOM 1028 C C . TRP A 1 124 ? 10.217 4.393 -22.653 1.00 92.06 124 TRP A C 1
ATOM 1030 O O . TRP A 1 124 ? 10.875 4.140 -23.664 1.00 92.06 124 TRP A O 1
ATOM 1040 N N . MET A 1 125 ? 10.684 5.192 -21.691 1.00 92.50 125 MET A N 1
ATOM 1041 C CA . MET A 1 125 ? 12.053 5.715 -21.678 1.00 92.50 125 MET A CA 1
ATOM 1042 C C . MET A 1 125 ? 13.072 4.566 -21.615 1.00 92.50 125 MET A C 1
ATOM 1044 O O . MET A 1 125 ? 14.056 4.554 -22.357 1.00 92.50 125 MET A O 1
ATOM 1048 N N . LEU A 1 126 ? 12.820 3.554 -20.777 1.00 91.50 126 LEU A N 1
ATOM 1049 C CA . LEU A 1 126 ? 13.675 2.372 -20.676 1.00 91.50 126 LEU A CA 1
ATOM 1050 C C . LEU A 1 126 ? 13.653 1.534 -21.963 1.00 91.50 126 LEU A C 1
ATOM 1052 O O . LEU A 1 126 ? 14.702 1.051 -22.386 1.00 91.50 126 LEU A O 1
ATOM 1056 N N . VAL A 1 127 ? 12.493 1.397 -22.615 1.00 93.44 127 VAL A N 1
ATOM 1057 C CA . VAL A 1 127 ? 12.371 0.750 -23.933 1.00 93.44 127 VAL A CA 1
ATOM 1058 C C . VAL A 1 127 ? 13.186 1.496 -24.984 1.00 93.44 127 VAL A C 1
ATOM 1060 O O . VAL A 1 127 ? 13.942 0.860 -25.715 1.00 93.44 127 VAL A O 1
ATOM 1063 N N . ALA A 1 128 ? 13.084 2.826 -25.038 1.00 90.75 128 ALA A N 1
ATOM 1064 C CA . ALA A 1 128 ? 13.842 3.644 -25.978 1.00 90.75 128 ALA A CA 1
ATOM 1065 C C . ALA A 1 128 ? 15.358 3.483 -25.773 1.00 90.75 128 ALA A C 1
ATOM 1067 O O . ALA A 1 128 ? 16.085 3.229 -26.731 1.00 90.75 128 ALA A O 1
ATOM 1068 N N . ASN A 1 129 ? 15.827 3.504 -24.521 1.00 90.50 129 ASN A N 1
ATOM 1069 C CA . ASN A 1 129 ? 17.217 3.175 -24.184 1.00 90.50 129 ASN A CA 1
ATOM 1070 C C . ASN A 1 129 ? 17.578 1.732 -24.597 1.00 90.50 129 ASN A C 1
ATOM 1072 O O . ASN A 1 129 ? 18.666 1.476 -25.114 1.00 90.50 129 ASN A O 1
ATOM 1076 N N . GLY A 1 130 ? 16.651 0.787 -24.431 1.00 88.94 130 GLY A N 1
ATOM 1077 C CA . GLY A 1 130 ? 16.792 -0.597 -24.876 1.00 88.94 130 GLY A CA 1
ATOM 1078 C C . GLY A 1 130 ? 16.966 -0.750 -26.391 1.00 88.94 130 GLY A C 1
ATOM 1079 O O . GLY A 1 130 ? 17.701 -1.640 -26.814 1.00 88.94 130 GLY A O 1
ATOM 1080 N N . VAL A 1 131 ? 16.364 0.121 -27.211 1.00 90.00 131 VAL A N 1
ATOM 1081 C CA . VAL A 1 131 ? 16.574 0.128 -28.672 1.00 90.00 131 VAL A CA 1
ATOM 1082 C C . VAL A 1 131 ? 18.036 0.431 -29.003 1.00 90.00 131 VAL A C 1
ATOM 1084 O O . VAL A 1 131 ? 18.629 -0.257 -29.832 1.00 90.00 131 VAL A O 1
ATOM 1087 N N . PHE A 1 132 ? 18.659 1.397 -28.323 1.00 86.81 132 PHE A N 1
ATOM 1088 C CA . PHE A 1 132 ? 20.087 1.676 -28.507 1.00 86.81 132 PHE A CA 1
ATOM 1089 C C . PHE A 1 132 ? 20.958 0.493 -28.079 1.00 86.81 132 PHE A C 1
ATOM 1091 O O . PHE A 1 132 ? 21.899 0.141 -28.789 1.00 86.81 132 PHE A O 1
ATOM 1098 N N . VAL A 1 133 ? 20.617 -0.177 -26.972 1.00 86.06 133 VAL A N 1
ATOM 1099 C CA . VAL A 1 133 ? 21.305 -1.408 -26.543 1.00 86.06 133 VAL A CA 1
ATOM 1100 C C . VAL A 1 133 ? 21.190 -2.499 -27.610 1.00 86.06 133 VAL A C 1
ATOM 1102 O O . VAL A 1 133 ? 22.193 -3.128 -27.935 1.00 86.06 133 VAL A O 1
ATOM 1105 N N . LEU A 1 134 ? 20.007 -2.695 -28.197 1.00 88.75 134 LEU A N 1
ATOM 1106 C CA . LEU A 1 134 ? 19.774 -3.669 -29.265 1.00 88.75 134 LEU A CA 1
ATOM 1107 C C . LEU A 1 134 ? 20.614 -3.365 -30.517 1.00 88.75 134 LEU A C 1
ATOM 1109 O O . LEU A 1 134 ? 21.230 -4.270 -31.081 1.00 88.75 134 LEU A O 1
ATOM 1113 N N . LEU A 1 135 ? 20.650 -2.101 -30.947 1.00 86.25 135 LEU A N 1
ATOM 1114 C CA . LEU A 1 135 ? 2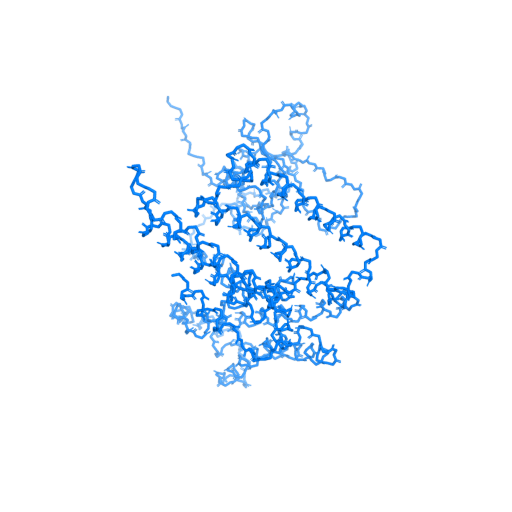1.393 -1.666 -32.133 1.00 86.25 135 LEU A CA 1
ATOM 1115 C C . LEU A 1 135 ? 22.910 -1.798 -31.938 1.00 86.25 135 LEU A C 1
ATOM 1117 O O . LEU A 1 135 ? 23.597 -2.330 -32.813 1.00 86.25 135 LEU A O 1
ATOM 1121 N N . CYS A 1 136 ? 23.421 -1.376 -30.778 1.00 83.38 136 CYS A N 1
ATOM 1122 C CA . CYS A 1 136 ? 24.839 -1.474 -30.436 1.00 83.38 136 CYS A CA 1
ATOM 1123 C C . CYS A 1 136 ? 25.287 -2.931 -30.256 1.00 83.38 136 CYS A C 1
ATOM 1125 O O . CYS A 1 136 ? 26.337 -3.319 -30.763 1.00 83.38 136 CYS A O 1
ATOM 1127 N N . ALA A 1 137 ? 24.486 -3.757 -29.577 1.00 83.12 137 ALA A N 1
ATOM 1128 C CA . ALA A 1 137 ? 24.819 -5.154 -29.306 1.00 83.12 137 ALA A CA 1
ATOM 1129 C C . ALA A 1 137 ? 24.830 -6.028 -30.571 1.00 83.12 137 ALA A C 1
ATOM 1131 O O . ALA A 1 137 ? 25.626 -6.960 -30.664 1.00 83.12 137 ALA A O 1
ATOM 1132 N N . ASN A 1 138 ? 23.976 -5.721 -31.553 1.00 83.62 138 ASN A N 1
ATOM 1133 C CA . ASN A 1 138 ? 23.933 -6.428 -32.837 1.00 83.62 138 ASN A CA 1
ATOM 1134 C C . ASN A 1 138 ? 24.924 -5.875 -33.877 1.00 83.62 138 ASN A C 1
ATOM 1136 O O . ASN A 1 138 ? 24.939 -6.340 -35.014 1.00 83.62 138 ASN A O 1
ATOM 1140 N N . GLY A 1 139 ? 25.759 -4.896 -33.507 1.00 75.94 139 GLY A N 1
ATOM 1141 C CA . GLY A 1 139 ? 26.814 -4.371 -34.377 1.00 75.94 139 GLY A CA 1
ATOM 1142 C C . GLY A 1 139 ? 26.296 -3.675 -35.638 1.00 75.94 139 GLY A C 1
ATOM 1143 O O . GLY A 1 139 ? 27.002 -3.637 -36.649 1.00 75.94 139 GLY A O 1
ATOM 1144 N N . VAL A 1 140 ? 25.070 -3.138 -35.602 1.00 79.88 140 VAL A N 1
ATOM 1145 C CA . VAL A 1 140 ? 24.489 -2.399 -36.730 1.00 79.88 140 VAL A CA 1
ATOM 1146 C C . VAL A 1 140 ? 25.352 -1.168 -36.981 1.00 79.88 140 VAL A C 1
ATOM 1148 O O . VAL A 1 140 ? 25.451 -0.303 -36.123 1.00 79.88 140 VAL A O 1
ATOM 1151 N N . ARG A 1 141 ? 25.995 -1.072 -38.149 1.00 70.06 141 ARG A N 1
ATOM 1152 C CA . ARG A 1 141 ? 26.820 0.092 -38.505 1.00 70.06 141 ARG A CA 1
ATOM 1153 C C . ARG A 1 141 ? 25.916 1.236 -38.956 1.00 70.06 141 ARG A C 1
ATOM 1155 O O . ARG A 1 141 ? 25.551 1.310 -40.124 1.00 70.06 141 ARG A O 1
ATOM 1162 N N . SER A 1 142 ? 25.549 2.113 -38.028 1.00 74.50 142 SER A N 1
ATOM 1163 C CA . SER A 1 142 ? 24.800 3.340 -38.304 1.00 74.50 142 SER A CA 1
ATOM 1164 C C . SER A 1 142 ? 25.542 4.554 -37.745 1.00 74.50 142 SER A C 1
ATOM 1166 O O . SER A 1 142 ? 26.337 4.437 -36.814 1.00 74.50 142 SER A O 1
ATOM 1168 N N . ALA A 1 143 ? 25.263 5.746 -38.273 1.00 70.38 143 ALA A N 1
ATOM 1169 C CA . ALA A 1 143 ? 25.764 6.993 -37.688 1.00 70.38 143 ALA A CA 1
ATOM 1170 C C . ALA A 1 143 ? 25.375 7.116 -36.199 1.00 70.38 143 ALA A C 1
ATOM 1172 O O . ALA A 1 143 ? 26.139 7.642 -35.396 1.00 70.38 143 ALA A O 1
ATOM 1173 N N . LEU A 1 144 ? 24.227 6.533 -35.831 1.00 65.50 144 LEU A N 1
ATOM 1174 C CA . LEU A 1 144 ? 23.686 6.500 -34.472 1.00 65.50 144 LEU A CA 1
ATOM 1175 C C . LEU A 1 144 ? 24.404 5.532 -33.520 1.00 65.50 144 LEU A C 1
ATOM 1177 O O . LEU A 1 144 ? 24.192 5.631 -32.318 1.00 65.50 144 LEU A O 1
ATOM 1181 N N . THR A 1 145 ? 25.225 4.598 -34.015 1.00 70.81 145 THR A N 1
ATOM 1182 C CA . THR A 1 145 ? 25.934 3.597 -33.188 1.00 70.81 145 THR A CA 1
ATOM 1183 C C . THR A 1 145 ? 27.395 3.965 -32.923 1.00 70.81 145 THR A C 1
ATOM 1185 O O . THR A 1 145 ? 28.119 3.217 -32.267 1.00 70.81 145 THR A O 1
ATOM 1188 N N . VAL A 1 146 ? 27.853 5.115 -33.426 1.00 80.81 146 VAL A N 1
ATOM 1189 C CA . VAL A 1 146 ? 29.169 5.672 -33.090 1.00 80.81 146 VAL A CA 1
ATOM 1190 C C . VAL A 1 146 ? 29.154 6.090 -31.622 1.00 80.81 146 VAL A C 1
ATOM 1192 O O . VAL A 1 146 ? 28.252 6.808 -31.210 1.00 80.81 146 VAL A O 1
ATOM 1195 N N . SER A 1 147 ? 30.152 5.683 -30.831 1.00 74.75 147 SER A N 1
ATOM 1196 C CA . SER A 1 147 ? 30.144 5.847 -29.365 1.00 74.75 147 SER A CA 1
ATOM 1197 C C . SER A 1 147 ? 29.819 7.267 -28.880 1.00 74.75 147 SER A C 1
ATOM 1199 O O . SER A 1 147 ? 29.139 7.410 -27.870 1.00 74.75 147 SER A O 1
ATOM 1201 N N . THR A 1 148 ? 30.282 8.308 -29.577 1.00 81.75 148 THR A N 1
ATOM 1202 C CA . THR A 1 148 ? 30.000 9.719 -29.250 1.00 81.75 148 THR A CA 1
ATOM 1203 C C . THR A 1 148 ? 28.585 10.153 -29.646 1.00 81.75 148 THR A C 1
ATOM 1205 O O . THR A 1 148 ? 27.959 10.950 -28.952 1.00 81.75 148 THR A O 1
ATOM 1208 N N . SER A 1 149 ? 28.051 9.607 -30.741 1.00 83.19 149 SER A N 1
ATOM 1209 C CA . SER A 1 149 ? 26.671 9.838 -31.177 1.00 83.19 149 SER A CA 1
ATOM 1210 C C . SER A 1 149 ? 25.670 9.082 -30.301 1.00 83.19 149 SER A C 1
ATOM 1212 O O . SER A 1 149 ? 24.635 9.641 -29.943 1.00 83.19 149 SER A O 1
ATOM 1214 N N . VAL A 1 150 ? 25.992 7.856 -29.872 1.00 83.81 150 VAL A N 1
ATOM 1215 C CA . VAL A 1 150 ? 25.177 7.065 -28.932 1.00 83.81 150 VAL A CA 1
ATOM 1216 C C . VAL A 1 150 ? 25.023 7.810 -27.614 1.00 83.81 150 VAL A C 1
ATOM 1218 O O . VAL A 1 150 ? 23.908 7.981 -27.137 1.00 83.81 150 VAL A O 1
ATOM 1221 N N . THR A 1 151 ? 26.121 8.288 -27.025 1.00 85.62 151 THR A N 1
ATOM 1222 C CA . THR A 1 151 ? 26.044 9.015 -25.753 1.00 85.62 151 THR A CA 1
ATOM 1223 C C . THR A 1 151 ? 25.256 10.310 -25.901 1.00 85.62 151 THR A C 1
ATOM 1225 O O . THR A 1 151 ? 24.377 10.558 -25.086 1.00 85.62 151 THR A O 1
ATOM 1228 N N . SER A 1 152 ? 25.494 11.092 -26.959 1.00 87.44 152 SER A N 1
ATOM 1229 C CA . SER A 1 152 ? 24.766 12.346 -27.197 1.00 87.44 152 SER A CA 1
ATOM 1230 C C . SER A 1 152 ? 23.276 12.145 -27.502 1.00 87.44 152 SER A C 1
ATOM 1232 O O . SER A 1 152 ? 22.449 12.935 -27.052 1.00 87.44 152 SER A O 1
ATOM 1234 N N . SER A 1 153 ? 22.910 11.113 -28.262 1.00 86.50 153 SER A N 1
ATOM 1235 C CA . SER A 1 153 ? 21.506 10.810 -28.575 1.00 86.50 153 SER A CA 1
ATOM 1236 C C . SER A 1 153 ? 20.762 10.258 -27.362 1.00 86.50 153 SER A C 1
ATOM 1238 O O . SER A 1 153 ? 19.615 10.633 -27.125 1.00 86.50 153 SER A O 1
ATOM 1240 N N . LEU A 1 154 ? 21.422 9.433 -26.548 1.00 88.31 154 LEU A N 1
ATOM 1241 C CA . LEU A 1 154 ? 20.849 8.886 -25.325 1.00 88.31 154 LEU A CA 1
ATOM 1242 C C . LEU A 1 154 ? 20.688 9.968 -24.248 1.00 88.31 154 LEU A C 1
ATOM 1244 O O . LEU A 1 154 ? 19.665 9.997 -23.566 1.00 88.31 154 LEU A O 1
ATOM 1248 N N . THR A 1 155 ? 21.640 10.897 -24.107 1.00 88.81 155 THR A N 1
ATOM 1249 C CA . THR A 1 155 ? 21.480 12.044 -23.195 1.00 88.81 155 THR A CA 1
ATOM 1250 C C . THR A 1 155 ? 20.361 12.968 -23.655 1.00 88.81 155 THR A C 1
ATOM 1252 O O . THR A 1 155 ? 19.531 13.346 -22.832 1.00 88.81 155 THR A O 1
ATOM 1255 N N . PHE A 1 156 ? 20.278 13.271 -24.953 1.00 91.25 156 PHE A N 1
ATOM 1256 C CA . PHE A 1 156 ? 19.190 14.069 -25.517 1.00 91.25 156 PHE A CA 1
ATOM 1257 C C . PHE A 1 156 ? 17.821 13.419 -25.282 1.00 91.25 156 PHE A C 1
ATOM 1259 O O . PHE A 1 156 ? 16.909 14.068 -24.776 1.00 91.25 156 PHE A O 1
ATOM 1266 N N . LEU A 1 157 ? 17.686 12.122 -25.573 1.00 91.00 157 LEU A N 1
ATOM 1267 C CA . LEU A 1 157 ? 16.438 11.389 -25.381 1.00 91.00 157 LEU A CA 1
ATOM 1268 C C . LEU A 1 157 ? 16.007 11.384 -23.911 1.00 91.00 157 LEU A C 1
ATOM 1270 O O . LEU A 1 157 ? 14.864 11.725 -23.608 1.00 91.00 157 LEU A O 1
ATOM 1274 N N . ASN A 1 158 ? 16.914 11.050 -22.989 1.00 91.75 158 ASN A N 1
ATOM 1275 C CA . ASN A 1 158 ? 16.598 11.062 -21.559 1.00 91.75 158 ASN A CA 1
ATOM 1276 C C . ASN A 1 158 ? 16.258 12.480 -21.068 1.00 91.75 158 ASN A C 1
ATOM 1278 O O . ASN A 1 158 ? 15.335 12.633 -20.272 1.00 91.75 158 ASN A O 1
ATOM 1282 N N . LEU A 1 159 ? 16.925 13.522 -21.582 1.00 93.31 159 LEU A N 1
ATOM 1283 C CA . LEU A 1 159 ? 16.586 14.915 -21.280 1.00 93.31 159 LEU A CA 1
ATOM 1284 C C . LEU A 1 159 ? 15.165 15.261 -21.747 1.00 93.31 159 LEU A C 1
ATOM 1286 O O . LEU A 1 159 ? 14.406 15.844 -20.978 1.00 93.31 159 LEU A O 1
ATOM 1290 N N . CYS A 1 160 ? 14.767 14.856 -22.957 1.00 92.25 160 CYS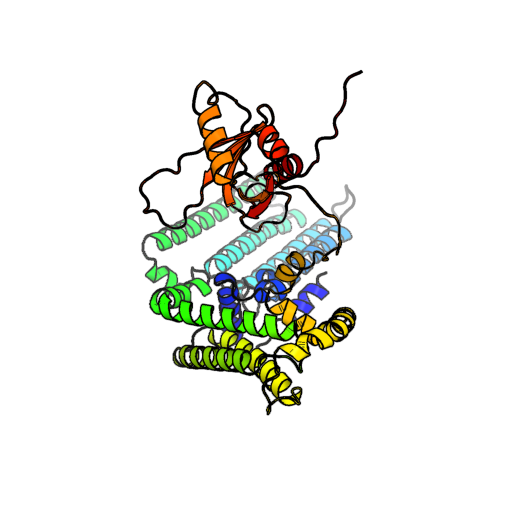 A N 1
ATOM 1291 C CA . CYS A 1 160 ? 13.400 15.050 -23.445 1.00 92.25 160 CYS A CA 1
ATOM 1292 C C . CYS A 1 160 ? 12.364 14.376 -22.534 1.00 92.25 160 CYS A C 1
ATOM 1294 O O . CYS A 1 160 ? 11.363 15.002 -22.189 1.00 92.25 160 CYS A O 1
ATOM 1296 N N . PHE A 1 161 ? 12.605 13.134 -22.099 1.00 91.56 161 PHE A N 1
ATOM 1297 C CA . PHE A 1 161 ? 11.710 12.447 -21.162 1.00 91.56 161 PHE A CA 1
ATOM 1298 C C . PHE A 1 161 ? 11.631 13.159 -19.806 1.00 91.56 161 PHE A C 1
ATOM 1300 O O . PHE A 1 161 ? 10.534 13.321 -19.279 1.00 91.56 161 PHE A O 1
ATOM 1307 N N . ILE A 1 162 ? 12.756 13.643 -19.268 1.00 91.00 162 ILE A N 1
ATOM 1308 C CA . ILE A 1 162 ? 12.781 14.422 -18.020 1.00 91.00 162 ILE A CA 1
ATOM 1309 C C . ILE A 1 162 ? 11.972 15.715 -18.165 1.00 91.00 162 ILE A C 1
ATOM 1311 O O . ILE A 1 162 ? 11.196 16.046 -17.274 1.00 91.00 162 ILE A O 1
ATOM 1315 N N . VAL A 1 163 ? 12.105 16.424 -19.289 1.00 92.75 163 VAL A N 1
ATOM 1316 C CA . VAL A 1 163 ? 11.331 17.644 -19.570 1.00 92.75 163 VAL A CA 1
ATOM 1317 C C . VAL A 1 163 ? 9.835 17.332 -19.635 1.00 92.75 163 VAL A C 1
ATOM 1319 O O . VAL A 1 163 ? 9.040 18.041 -19.024 1.00 92.75 163 VAL A O 1
ATOM 1322 N N . VAL A 1 164 ? 9.437 16.252 -20.315 1.00 90.81 164 VAL A N 1
ATOM 1323 C CA . VAL A 1 164 ? 8.030 15.821 -20.389 1.00 90.81 164 VAL A CA 1
ATOM 1324 C C . VAL A 1 164 ? 7.484 15.460 -19.007 1.00 90.81 164 VAL A C 1
ATOM 1326 O O . VAL A 1 164 ? 6.393 15.907 -18.656 1.00 90.81 164 VAL A O 1
ATOM 1329 N N . ILE A 1 165 ? 8.243 14.701 -18.208 1.00 89.88 165 ILE A N 1
ATOM 1330 C CA . ILE A 1 165 ? 7.877 14.374 -16.824 1.00 89.88 165 ILE A CA 1
ATOM 1331 C C . ILE A 1 165 ? 7.728 15.665 -16.011 1.00 89.88 165 ILE A C 1
ATOM 1333 O O . ILE A 1 165 ? 6.699 15.862 -15.375 1.00 89.88 165 ILE A O 1
ATOM 1337 N N . GLY A 1 166 ? 8.690 16.585 -16.100 1.00 88.19 166 GLY A N 1
ATOM 1338 C CA . GLY A 1 166 ? 8.650 17.867 -15.396 1.00 88.19 166 GLY A CA 1
ATOM 1339 C C . GLY A 1 166 ? 7.433 18.719 -15.763 1.00 88.19 166 GLY A C 1
ATOM 1340 O O . GLY A 1 166 ? 6.780 19.263 -14.878 1.00 88.19 166 GLY A O 1
ATOM 1341 N N . ILE A 1 167 ? 7.072 18.790 -17.048 1.00 89.38 167 ILE A N 1
ATOM 1342 C CA . ILE A 1 167 ? 5.868 19.501 -17.506 1.00 89.38 167 ILE A CA 1
ATOM 1343 C C . ILE A 1 167 ? 4.597 18.825 -16.977 1.00 89.38 167 ILE A C 1
ATOM 1345 O O . ILE A 1 167 ? 3.655 19.517 -16.593 1.00 89.38 167 ILE A O 1
ATOM 1349 N N . MET A 1 168 ? 4.548 17.490 -16.945 1.00 85.69 168 MET A N 1
ATOM 1350 C CA . MET A 1 168 ? 3.395 16.757 -16.415 1.00 85.69 168 MET A CA 1
ATOM 1351 C C . MET A 1 168 ? 3.218 16.956 -14.910 1.00 85.69 168 MET A C 1
ATOM 1353 O O . MET A 1 168 ? 2.111 17.276 -14.486 1.00 85.69 168 MET A O 1
ATOM 1357 N N . GLU A 1 169 ? 4.289 16.841 -14.127 1.00 84.31 169 GLU A N 1
ATOM 1358 C CA . GLU A 1 169 ? 4.257 17.084 -12.680 1.00 84.31 169 GLU A CA 1
ATOM 1359 C C . GLU A 1 169 ? 3.900 18.546 -12.375 1.00 84.31 169 GLU A C 1
ATOM 1361 O O . GLU A 1 169 ? 3.065 18.818 -11.515 1.00 84.31 169 GLU A O 1
ATOM 1366 N N . LEU A 1 170 ? 4.453 19.503 -13.133 1.00 86.19 170 LEU A N 1
ATOM 1367 C CA . LEU A 1 170 ? 4.109 20.919 -12.995 1.00 86.19 170 LEU A CA 1
ATOM 1368 C C . LEU A 1 170 ? 2.632 21.166 -13.315 1.00 86.19 170 LEU A C 1
ATOM 1370 O O . LEU A 1 170 ? 1.953 21.869 -12.573 1.00 86.19 170 LEU A O 1
ATOM 1374 N N . ARG A 1 171 ? 2.109 20.572 -14.393 1.00 84.25 171 ARG A N 1
ATOM 1375 C CA . ARG A 1 171 ? 0.684 20.654 -14.741 1.00 84.25 171 ARG A CA 1
ATOM 1376 C C . ARG A 1 171 ? -0.184 20.089 -13.622 1.00 84.25 171 ARG A C 1
ATOM 1378 O O . ARG A 1 171 ? -1.198 20.696 -13.287 1.00 84.25 171 ARG A O 1
ATOM 1385 N N . ASP A 1 172 ? 0.191 18.944 -13.065 1.00 78.62 172 ASP A N 1
ATOM 1386 C CA . ASP A 1 172 ? -0.575 18.289 -12.010 1.00 78.62 172 ASP A CA 1
ATOM 1387 C C . ASP A 1 172 ? -0.531 19.114 -10.705 1.00 78.62 172 ASP A C 1
ATOM 1389 O O . ASP A 1 172 ? -1.572 19.297 -10.075 1.00 78.62 172 ASP A O 1
ATOM 1393 N N . ALA A 1 173 ? 0.606 19.737 -10.370 1.00 80.31 173 ALA A N 1
ATOM 1394 C CA . ALA A 1 173 ? 0.733 20.679 -9.252 1.00 80.31 173 ALA A CA 1
ATOM 1395 C C . ALA A 1 173 ? -0.089 21.967 -9.458 1.00 80.31 173 ALA A C 1
ATOM 1397 O O . ALA A 1 173 ? -0.797 22.420 -8.558 1.00 80.31 173 ALA A O 1
ATOM 1398 N N . VAL A 1 174 ? -0.053 22.544 -10.661 1.00 82.62 174 VAL A N 1
ATOM 1399 C CA . VAL A 1 174 ? -0.848 23.725 -11.037 1.00 82.62 174 VAL A CA 1
ATOM 1400 C C . VAL A 1 174 ? -2.345 23.408 -10.946 1.00 82.62 174 VAL A C 1
ATOM 1402 O O . VAL A 1 174 ? -3.105 24.175 -10.356 1.00 82.62 174 VAL A O 1
ATOM 1405 N N . LEU A 1 175 ? -2.777 22.249 -11.452 1.00 76.94 175 LEU A N 1
ATOM 1406 C CA . LEU A 1 175 ? -4.161 21.779 -11.321 1.00 76.94 175 LEU A CA 1
ATOM 1407 C C . LEU A 1 175 ? -4.567 21.589 -9.854 1.00 76.94 175 LEU A C 1
ATOM 1409 O O . LEU A 1 175 ? -5.693 21.940 -9.496 1.00 76.94 175 LEU A O 1
ATOM 1413 N N . PHE A 1 176 ? -3.654 21.089 -9.016 1.00 74.12 176 PHE A N 1
ATOM 1414 C CA . PHE A 1 176 ? -3.863 20.936 -7.577 1.00 74.12 176 PHE A CA 1
ATOM 1415 C C . PHE A 1 176 ? -4.140 22.277 -6.885 1.00 74.12 176 PHE A C 1
ATOM 1417 O O . PHE A 1 176 ? -5.074 22.374 -6.089 1.00 74.12 176 PHE A O 1
ATOM 1424 N N . HIS A 1 177 ? -3.388 23.323 -7.236 1.00 74.12 177 HIS A N 1
ATOM 1425 C CA . HIS A 1 177 ? -3.544 24.656 -6.652 1.00 74.12 177 HIS A CA 1
ATOM 1426 C C . HIS A 1 177 ? -4.755 25.437 -7.184 1.00 74.12 177 HIS A C 1
ATOM 1428 O O . HIS A 1 177 ? -5.425 26.118 -6.411 1.00 74.12 177 HIS A O 1
ATOM 1434 N N . LEU A 1 178 ? -5.049 25.359 -8.485 1.00 74.75 178 LEU A N 1
ATOM 1435 C CA . LEU A 1 178 ? -6.090 26.185 -9.113 1.00 74.75 178 LEU A CA 1
ATOM 1436 C C . LEU A 1 178 ? -7.494 25.577 -9.019 1.00 74.75 178 LEU A C 1
ATOM 1438 O O . LEU A 1 178 ? -8.474 26.307 -8.865 1.00 74.75 178 LEU A O 1
ATOM 1442 N N . HIS A 1 179 ? -7.622 24.250 -9.111 1.00 69.31 179 HIS A N 1
ATOM 1443 C CA . HIS A 1 179 ? -8.926 23.588 -9.191 1.00 69.31 179 HIS A CA 1
ATOM 1444 C C . HIS A 1 179 ? -8.978 22.284 -8.380 1.00 69.31 179 HIS A C 1
ATOM 1446 O O . HIS A 1 179 ? -9.115 21.203 -8.961 1.00 69.31 179 HIS A O 1
ATOM 1452 N N . PRO A 1 180 ? -9.008 22.356 -7.035 1.00 65.38 180 PRO A N 1
ATOM 1453 C CA . PRO A 1 180 ? -9.074 21.166 -6.178 1.00 65.38 180 PRO A CA 1
ATOM 1454 C C . PRO A 1 180 ? -10.295 20.274 -6.482 1.00 65.38 180 PRO A C 1
ATOM 1456 O O . PRO A 1 180 ? -10.225 19.051 -6.390 1.00 65.38 180 PRO A O 1
ATOM 1459 N N . LYS A 1 181 ? -11.409 20.863 -6.944 1.00 60.12 181 LYS A N 1
ATOM 1460 C CA . LYS A 1 181 ? -12.617 20.122 -7.353 1.00 60.12 181 LYS A CA 1
ATOM 1461 C C . LYS A 1 181 ? -12.445 19.338 -8.666 1.00 60.12 181 LYS A C 1
ATOM 1463 O O . LYS A 1 181 ? -13.046 18.280 -8.819 1.00 60.12 181 LYS A O 1
ATOM 1468 N N . ALA A 1 182 ? -11.621 19.823 -9.600 1.00 58.00 182 ALA A N 1
ATOM 1469 C CA . ALA A 1 182 ? -11.330 19.129 -10.862 1.00 58.00 182 ALA A CA 1
ATOM 1470 C C . ALA A 1 182 ? -10.270 18.022 -10.698 1.00 58.00 182 ALA A C 1
ATOM 1472 O O . ALA A 1 182 ? -10.179 17.105 -11.511 1.00 58.00 182 ALA A O 1
ATOM 1473 N N . VAL A 1 183 ? -9.469 18.099 -9.635 1.00 58.03 183 VAL A N 1
ATOM 1474 C CA . VAL A 1 183 ? -8.462 17.094 -9.264 1.00 58.03 183 VAL A CA 1
ATOM 1475 C C . VAL A 1 183 ? -9.139 15.846 -8.694 1.00 58.03 183 VAL A C 1
ATOM 1477 O O . VAL A 1 183 ? -8.774 14.730 -9.068 1.00 58.03 183 VAL A O 1
ATOM 1480 N N . ALA A 1 184 ? -10.179 16.038 -7.874 1.00 55.56 184 ALA A N 1
ATOM 1481 C CA . ALA A 1 184 ? -11.023 14.958 -7.365 1.00 55.56 184 ALA A CA 1
ATOM 1482 C C . ALA A 1 184 ? -11.749 14.209 -8.499 1.00 55.56 184 ALA A C 1
ATOM 1484 O O . ALA A 1 184 ? -11.751 12.985 -8.531 1.00 55.56 184 ALA A O 1
ATOM 1485 N N . SER A 1 185 ? -12.283 14.914 -9.505 1.00 52.72 185 SER A N 1
ATOM 1486 C CA . SER A 1 185 ? -12.957 14.253 -10.637 1.00 52.72 185 SER A CA 1
ATOM 1487 C C . SER A 1 185 ? -12.004 13.494 -11.571 1.00 52.72 185 SER A C 1
ATOM 1489 O O . SER A 1 185 ? -12.433 12.594 -12.292 1.00 52.72 185 SER A O 1
ATOM 1491 N N . ARG A 1 186 ? -10.704 13.817 -11.550 1.00 57.78 186 ARG A N 1
ATOM 1492 C CA . ARG A 1 186 ? -9.665 13.151 -12.353 1.00 57.78 186 ARG A CA 1
ATOM 1493 C C . ARG A 1 186 ? -8.919 12.029 -11.619 1.00 57.78 186 ARG A C 1
ATOM 1495 O O . ARG A 1 186 ? -8.020 11.445 -12.224 1.00 57.78 186 ARG A O 1
ATOM 1502 N N . ARG A 1 187 ? -9.275 11.701 -10.366 1.00 60.53 187 ARG A N 1
ATOM 1503 C CA . ARG A 1 187 ? -8.593 10.680 -9.534 1.00 60.53 187 ARG A CA 1
ATOM 1504 C C . ARG A 1 187 ? -7.070 10.875 -9.465 1.00 60.53 187 ARG A C 1
ATOM 1506 O O . ARG A 1 187 ? -6.287 9.924 -9.541 1.00 60.53 187 ARG A O 1
ATOM 1513 N N . LEU A 1 188 ? -6.654 12.139 -9.401 1.00 57.06 188 LEU A N 1
ATOM 1514 C CA . LEU A 1 188 ? -5.253 12.545 -9.232 1.00 57.06 188 LEU A CA 1
ATOM 1515 C C . LEU A 1 188 ? -4.822 12.489 -7.757 1.00 57.06 188 LEU A C 1
ATOM 1517 O O . LEU A 1 188 ? -3.630 12.468 -7.465 1.00 57.06 188 LEU A O 1
ATOM 1521 N N . CYS A 1 189 ? -5.788 12.448 -6.836 1.00 63.41 189 CYS A N 1
ATOM 1522 C CA . CYS A 1 189 ? -5.559 12.277 -5.408 1.00 63.41 189 CYS A CA 1
ATOM 1523 C C . CYS A 1 189 ? -5.487 10.798 -5.017 1.00 63.41 189 CYS A C 1
ATOM 1525 O O . CYS A 1 189 ? -6.001 9.917 -5.708 1.00 63.41 189 CYS A O 1
ATOM 1527 N N . TRP A 1 190 ? -4.878 10.535 -3.858 1.00 68.12 190 TRP A N 1
ATOM 1528 C CA . TRP A 1 190 ? -4.976 9.226 -3.223 1.00 68.12 190 TRP A CA 1
ATOM 1529 C C . TRP A 1 190 ? -6.459 8.883 -2.972 1.00 68.12 190 TRP A C 1
ATOM 1531 O O . TRP A 1 190 ? -7.176 9.752 -2.475 1.00 68.12 190 TRP A O 1
ATOM 1541 N N . PRO A 1 191 ? -6.943 7.665 -3.280 1.00 65.12 191 PRO A N 1
ATOM 1542 C CA . PRO A 1 191 ? -8.381 7.366 -3.264 1.00 65.12 191 PRO A CA 1
ATOM 1543 C C . PRO A 1 191 ? -9.062 7.598 -1.906 1.00 65.12 191 PRO A C 1
ATOM 1545 O O . PRO A 1 191 ? -10.216 8.013 -1.843 1.00 65.12 191 PRO A O 1
ATOM 1548 N N . THR A 1 192 ? -8.336 7.401 -0.803 1.00 64.69 192 THR A N 1
ATOM 1549 C CA . THR A 1 192 ? -8.838 7.666 0.555 1.00 64.69 192 THR A CA 1
ATOM 1550 C C . THR A 1 192 ? -9.090 9.157 0.808 1.00 64.69 192 THR A C 1
ATOM 1552 O O . THR A 1 192 ? -9.986 9.503 1.571 1.00 64.69 192 THR A O 1
ATOM 1555 N N . ASN A 1 193 ? -8.365 10.056 0.128 1.00 64.69 193 ASN A N 1
ATOM 1556 C CA . ASN A 1 193 ? -8.569 11.503 0.257 1.00 64.69 193 ASN A CA 1
ATOM 1557 C C . ASN A 1 193 ? -9.881 11.971 -0.387 1.00 64.69 193 ASN A C 1
ATOM 1559 O O . ASN A 1 193 ? -10.402 13.007 0.017 1.00 64.69 193 ASN A O 1
ATOM 1563 N N . GLU A 1 194 ? -10.430 11.231 -1.359 1.00 59.66 194 GLU A N 1
ATOM 1564 C CA . GLU A 1 194 ? -11.722 11.568 -1.979 1.00 59.66 194 GLU A CA 1
ATOM 1565 C C . GLU A 1 194 ? -12.870 11.456 -0.961 1.00 59.66 194 GLU A C 1
ATOM 1567 O O . GLU A 1 194 ? -13.722 12.339 -0.899 1.00 59.66 194 GLU A O 1
ATOM 1572 N N . HIS A 1 195 ? -12.823 10.439 -0.092 1.00 57.75 195 HIS A N 1
ATOM 1573 C CA . HIS A 1 195 ? -13.817 10.195 0.963 1.00 57.75 195 HIS A CA 1
ATOM 1574 C C . HIS A 1 195 ? -13.492 10.939 2.265 1.00 57.75 195 HIS A C 1
ATOM 1576 O O . HIS A 1 195 ? -14.342 11.089 3.138 1.00 57.75 195 HIS A O 1
ATOM 1582 N N . MET A 1 196 ? -12.277 11.482 2.395 1.00 62.31 196 MET A N 1
ATOM 1583 C CA . MET A 1 196 ? -11.906 12.304 3.548 1.00 62.31 196 MET A CA 1
ATOM 1584 C C . MET A 1 196 ? -12.744 13.577 3.653 1.00 62.31 196 MET A C 1
ATOM 1586 O O . MET A 1 196 ? -12.939 14.089 4.748 1.00 62.31 196 MET A O 1
ATOM 1590 N N . LYS A 1 197 ? -13.311 14.050 2.539 1.00 60.16 197 LYS A N 1
ATOM 1591 C CA . LYS A 1 197 ? -14.269 15.152 2.562 1.00 60.16 197 LYS A CA 1
ATOM 1592 C C . LYS A 1 197 ? -15.553 14.784 3.313 1.00 60.16 197 LY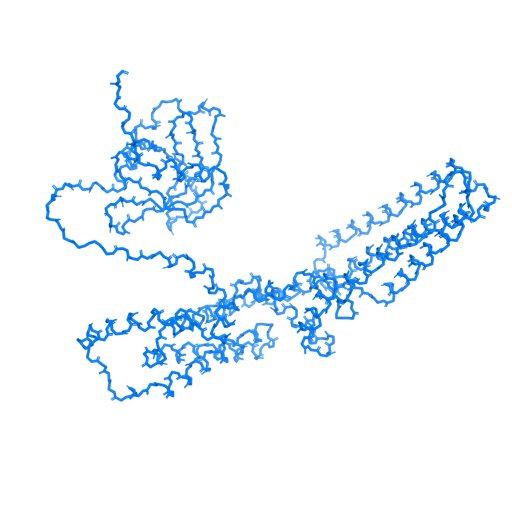S A C 1
ATOM 1594 O O . LYS A 1 197 ? -16.001 15.572 4.129 1.00 60.16 197 LYS A O 1
ATOM 1599 N N . GLU A 1 198 ? -16.087 13.581 3.117 1.00 58.44 198 GLU A N 1
ATOM 1600 C CA . GLU A 1 198 ? -17.265 13.099 3.854 1.00 58.44 198 GLU A CA 1
ATOM 1601 C C . GLU A 1 198 ? -16.952 12.926 5.347 1.00 58.44 198 GLU A C 1
ATOM 1603 O O . GLU A 1 198 ? -17.779 13.220 6.202 1.00 58.44 198 GLU A O 1
ATOM 1608 N N . ILE A 1 199 ? -15.716 12.552 5.680 1.00 62.97 199 ILE A N 1
ATOM 1609 C CA . ILE A 1 199 ? -15.235 12.463 7.066 1.00 62.97 199 ILE A CA 1
ATOM 1610 C C . ILE A 1 199 ? -15.113 13.846 7.714 1.00 62.97 199 ILE A C 1
ATOM 1612 O O . ILE A 1 199 ? -15.426 13.999 8.892 1.00 62.97 199 ILE A O 1
ATOM 1616 N N . VAL A 1 200 ? -14.664 14.852 6.961 1.00 61.78 200 VAL A N 1
ATOM 1617 C CA . VAL A 1 200 ? -14.599 16.247 7.419 1.00 61.78 200 VAL A CA 1
ATOM 1618 C C . VAL A 1 200 ? -16.008 16.830 7.560 1.00 61.78 200 VAL A C 1
ATOM 1620 O O . VAL A 1 200 ? -16.300 17.467 8.571 1.00 61.78 200 VAL A O 1
ATOM 1623 N N . ASP A 1 201 ? -16.899 16.550 6.607 1.00 66.00 201 ASP A N 1
ATOM 1624 C CA . ASP A 1 201 ? -18.278 17.045 6.589 1.00 66.00 201 ASP A CA 1
ATOM 1625 C C . ASP A 1 201 ? -19.137 16.390 7.703 1.00 66.00 201 ASP A C 1
ATOM 1627 O O . ASP A 1 201 ? -19.975 17.057 8.310 1.00 66.00 201 ASP A O 1
ATOM 1631 N N . TYR A 1 202 ? -18.882 15.119 8.057 1.00 68.44 202 TYR A N 1
ATOM 1632 C CA . TYR A 1 202 ? -19.531 14.389 9.164 1.00 68.44 202 TYR A CA 1
ATOM 1633 C C . TYR A 1 202 ? -18.639 14.208 10.407 1.00 68.44 202 TYR A C 1
ATOM 1635 O O . TYR A 1 202 ? -18.899 13.337 11.246 1.00 68.44 202 TYR A O 1
ATOM 1643 N N . GLY A 1 203 ? -17.626 15.064 10.576 1.00 74.62 203 GLY A N 1
ATOM 1644 C CA . GLY A 1 203 ? -16.639 15.015 11.662 1.00 74.62 203 GLY A CA 1
ATOM 1645 C C . GLY A 1 203 ? -17.172 14.689 13.069 1.00 74.62 203 GLY A C 1
ATOM 1646 O O . GLY A 1 203 ? -16.593 13.818 13.724 1.00 74.62 203 GLY A O 1
ATOM 1647 N N . PRO A 1 204 ? -18.278 15.294 13.560 1.00 78.88 204 PRO A N 1
ATOM 1648 C CA . PRO A 1 204 ? -18.788 14.984 14.898 1.00 78.88 204 PRO A CA 1
ATOM 1649 C C . PRO A 1 204 ? -19.321 13.548 15.034 1.00 78.88 204 PRO A C 1
ATOM 1651 O O . PRO A 1 204 ? -19.124 12.934 16.082 1.00 78.88 204 PRO A O 1
ATOM 1654 N N . LYS A 1 205 ? -19.934 12.986 13.982 1.00 82.94 205 LYS A N 1
ATOM 1655 C CA . LYS A 1 205 ? -20.423 11.594 13.982 1.00 82.94 205 LYS A CA 1
ATOM 1656 C C . LYS A 1 205 ? -19.267 10.599 13.910 1.00 82.94 205 LYS A C 1
ATOM 1658 O O . LYS A 1 205 ? -19.235 9.611 14.636 1.00 82.94 205 LYS A O 1
ATOM 1663 N N . VAL A 1 206 ? -18.259 10.892 13.088 1.00 84.00 206 VAL A N 1
ATOM 1664 C CA . VAL A 1 206 ? -17.056 10.052 13.016 1.00 84.00 206 VAL A CA 1
ATOM 1665 C C . VAL A 1 206 ? -16.323 10.048 14.361 1.00 84.00 206 VAL A C 1
ATOM 1667 O O . VAL A 1 206 ? -15.903 8.991 14.829 1.00 84.00 206 VAL A O 1
ATOM 1670 N N . ALA A 1 207 ? -16.233 11.196 15.037 1.00 85.12 207 ALA A N 1
ATOM 1671 C CA . ALA A 1 207 ? -15.645 11.283 16.371 1.00 85.12 207 ALA A CA 1
ATOM 1672 C C . ALA A 1 207 ? -16.413 10.448 17.412 1.00 85.12 207 ALA A C 1
ATOM 1674 O O . ALA A 1 207 ? -15.781 9.768 18.229 1.00 85.12 207 ALA A O 1
ATOM 1675 N N . SER A 1 208 ? -17.754 10.440 17.377 1.00 88.00 208 SER A N 1
ATOM 1676 C CA . SER A 1 208 ? -18.550 9.585 18.267 1.00 88.00 208 SER A CA 1
ATOM 1677 C C . SER A 1 208 ? -18.346 8.099 17.980 1.00 88.00 208 SER A C 1
ATOM 1679 O O . SER A 1 208 ? -18.170 7.329 18.924 1.00 88.00 208 SER A O 1
ATOM 1681 N N . TRP A 1 209 ? -18.269 7.695 16.710 1.00 89.62 209 TRP A N 1
ATOM 1682 C CA . TRP A 1 209 ? -18.005 6.301 16.341 1.00 89.62 209 TRP A CA 1
ATOM 1683 C C . TRP A 1 209 ? -16.609 5.843 16.762 1.00 89.62 209 TRP A C 1
ATOM 1685 O O . TRP A 1 209 ? -16.460 4.774 17.348 1.00 89.62 209 TRP A O 1
ATOM 1695 N N . VAL A 1 210 ? -15.580 6.670 16.543 1.00 88.62 210 VAL A N 1
ATOM 1696 C CA . VAL A 1 210 ? -14.206 6.387 16.992 1.00 88.62 210 VAL A CA 1
ATOM 1697 C C . VAL A 1 210 ? -14.148 6.252 18.514 1.00 88.62 210 VAL A C 1
ATOM 1699 O O . VAL A 1 210 ? -13.473 5.359 19.031 1.00 88.62 210 VAL A O 1
ATOM 1702 N N . LYS A 1 211 ? -14.880 7.098 19.250 1.00 89.50 211 LYS A N 1
ATOM 1703 C CA . LYS A 1 211 ? -14.998 6.986 20.709 1.00 89.50 211 LYS A CA 1
ATOM 1704 C C . LYS A 1 211 ? -15.684 5.680 21.120 1.00 89.50 211 LYS A C 1
ATOM 1706 O O . LYS A 1 211 ? -15.175 5.004 22.010 1.00 89.50 211 LYS A O 1
ATOM 1711 N N . GLY A 1 212 ? -16.773 5.298 20.450 1.00 88.19 212 GLY A N 1
ATOM 1712 C CA . GLY A 1 212 ? -17.454 4.016 20.661 1.00 88.19 212 GLY A CA 1
ATOM 1713 C C . GLY A 1 212 ? -16.526 2.820 20.433 1.00 88.19 212 GLY A C 1
ATOM 1714 O O . GLY A 1 212 ? -16.430 1.942 21.287 1.00 88.19 212 GLY A O 1
ATOM 1715 N N . ILE A 1 213 ? -15.745 2.839 19.348 1.00 88.25 213 ILE A N 1
ATOM 1716 C CA . ILE A 1 213 ? -14.738 1.809 19.051 1.00 88.25 213 ILE A CA 1
ATOM 1717 C C . ILE A 1 213 ? -13.690 1.725 20.165 1.00 88.25 213 ILE A C 1
ATOM 1719 O O . ILE A 1 213 ? -13.407 0.633 20.649 1.00 88.25 213 ILE A O 1
ATOM 1723 N N . ARG A 1 214 ? -13.124 2.856 20.606 1.00 87.81 214 ARG A N 1
ATOM 1724 C CA . ARG A 1 214 ? -12.099 2.868 21.667 1.00 87.81 214 ARG A CA 1
ATOM 1725 C C . ARG A 1 214 ? -12.643 2.381 23.010 1.00 87.81 214 ARG A C 1
ATOM 1727 O O . ARG A 1 214 ? -11.941 1.663 23.719 1.00 87.81 214 ARG A O 1
ATOM 1734 N N . ASN A 1 215 ? -13.884 2.734 23.340 1.00 87.69 215 ASN A N 1
ATOM 1735 C CA . ASN A 1 215 ? -14.565 2.252 24.541 1.00 87.69 215 ASN A CA 1
ATOM 1736 C C . ASN A 1 215 ? -14.805 0.738 24.485 1.00 87.69 215 ASN A C 1
ATOM 1738 O O . ASN A 1 215 ? -14.534 0.028 25.449 1.00 87.69 215 ASN A O 1
ATOM 1742 N N . ALA A 1 216 ? -15.254 0.213 23.345 1.00 86.94 216 ALA A N 1
ATOM 1743 C CA . ALA A 1 216 ? -15.422 -1.227 23.188 1.00 86.94 216 ALA A CA 1
ATOM 1744 C C . ALA A 1 216 ? -14.081 -1.964 23.222 1.00 86.94 216 ALA A C 1
ATOM 1746 O O . ALA A 1 216 ? -13.952 -2.988 23.885 1.00 86.94 216 ALA A O 1
ATOM 1747 N N . GLN A 1 217 ? -13.042 -1.413 22.595 1.00 85.56 217 GLN A N 1
ATOM 1748 C CA . GLN A 1 217 ? -11.692 -1.966 22.668 1.00 85.56 217 GLN A CA 1
ATOM 1749 C C . GLN A 1 217 ? -11.157 -1.998 24.103 1.00 85.56 217 GLN A C 1
ATOM 1751 O O . GLN A 1 217 ? -10.550 -2.997 24.488 1.00 85.56 217 GLN A O 1
ATOM 1756 N N . SER A 1 218 ? -11.397 -0.956 24.908 1.00 83.19 218 SER A N 1
ATOM 1757 C CA . SER A 1 218 ? -10.992 -0.922 26.318 1.00 83.19 218 SER A CA 1
ATOM 1758 C C . SER A 1 218 ? -11.795 -1.900 27.189 1.00 83.19 218 SER A C 1
ATOM 1760 O O . SER A 1 218 ? -11.215 -2.544 28.067 1.00 83.19 218 SER A O 1
ATOM 1762 N N . ALA A 1 219 ? -13.084 -2.101 26.903 1.00 83.62 219 ALA A N 1
ATOM 1763 C CA . ALA A 1 219 ? -13.923 -3.099 27.570 1.00 83.62 219 ALA A CA 1
ATOM 1764 C C . ALA A 1 219 ? -13.520 -4.543 27.210 1.00 83.62 219 ALA A C 1
ATOM 1766 O O . ALA A 1 219 ? -13.388 -5.398 28.091 1.00 83.62 219 ALA A O 1
ATOM 1767 N N . ILE A 1 220 ? -13.242 -4.813 25.928 1.00 80.75 220 ILE A N 1
ATOM 1768 C CA . ILE A 1 220 ? -12.686 -6.087 25.442 1.00 80.75 220 ILE A CA 1
ATOM 1769 C C . ILE A 1 220 ? -11.357 -6.374 26.145 1.00 80.75 220 ILE A C 1
ATOM 1771 O O . ILE A 1 220 ? -11.135 -7.470 26.655 1.00 80.75 220 ILE A O 1
ATOM 1775 N N . LEU A 1 221 ? -10.481 -5.372 26.196 1.00 79.19 221 LEU A N 1
ATOM 1776 C CA . LEU A 1 221 ? -9.199 -5.404 26.890 1.00 79.19 221 LEU A CA 1
ATOM 1777 C C . LEU A 1 221 ? -9.334 -5.823 28.349 1.00 79.19 221 LEU A C 1
ATOM 1779 O O . LEU A 1 221 ? -8.698 -6.785 28.781 1.00 79.19 221 LEU A O 1
ATOM 1783 N N . ALA A 1 222 ? -10.162 -5.096 29.098 1.00 77.31 222 ALA A N 1
ATOM 1784 C CA . ALA A 1 222 ? -10.412 -5.367 30.504 1.00 77.31 222 ALA A CA 1
ATOM 1785 C C . ALA A 1 222 ? -10.955 -6.791 30.691 1.00 77.31 222 ALA A C 1
ATOM 1787 O O . ALA A 1 222 ? -10.451 -7.545 31.521 1.00 77.31 222 ALA A O 1
ATOM 1788 N N . SER A 1 223 ? -11.889 -7.204 29.836 1.00 77.38 223 SER A N 1
ATOM 1789 C CA . SER A 1 223 ? -12.517 -8.526 29.878 1.00 77.38 223 SER A CA 1
ATOM 1790 C C . SER A 1 223 ? -11.565 -9.675 29.533 1.00 77.38 223 SER A C 1
ATOM 1792 O O . SER A 1 223 ? -11.673 -10.762 30.100 1.00 77.38 223 SER A O 1
ATOM 1794 N N . LEU A 1 224 ? -10.615 -9.466 28.617 1.00 74.94 224 LEU A N 1
ATOM 1795 C CA . LEU A 1 224 ? -9.600 -10.463 28.257 1.00 74.94 224 LEU A CA 1
ATOM 1796 C C . LEU A 1 224 ? -8.526 -10.637 29.339 1.00 74.94 224 LEU A C 1
ATOM 1798 O O . LEU A 1 224 ? -7.911 -11.701 29.413 1.00 74.94 224 LEU A O 1
ATOM 1802 N N . LEU A 1 225 ? -8.298 -9.614 30.167 1.00 73.75 225 LEU A N 1
ATOM 1803 C CA . LEU A 1 225 ? -7.372 -9.668 31.304 1.00 73.75 225 LEU A CA 1
ATOM 1804 C C . LEU A 1 225 ? -7.979 -10.347 32.541 1.00 73.75 225 LEU A C 1
ATOM 1806 O O . LEU A 1 225 ? -7.246 -10.675 33.476 1.00 73.75 225 LEU A O 1
ATOM 1810 N N . VAL A 1 226 ? -9.296 -10.558 32.547 1.00 70.25 226 VAL A N 1
ATOM 1811 C CA . VAL A 1 226 ? -10.053 -11.161 33.646 1.00 70.25 226 VAL A CA 1
ATOM 1812 C C . VAL A 1 226 ? -10.495 -12.581 33.267 1.00 70.25 226 VAL A C 1
ATOM 1814 O O . VAL A 1 226 ? -10.671 -12.926 32.096 1.00 70.25 226 VAL A O 1
ATOM 1817 N N . ILE A 1 227 ? -10.645 -13.452 34.268 1.00 66.94 227 ILE A N 1
ATOM 1818 C CA . ILE A 1 227 ? -11.148 -14.819 34.071 1.00 66.94 227 ILE A CA 1
ATOM 1819 C C . ILE A 1 227 ? -12.570 -14.756 33.487 1.00 66.94 227 ILE A C 1
ATOM 1821 O O . ILE A 1 227 ? -13.353 -13.941 33.969 1.00 66.94 227 ILE A O 1
ATOM 1825 N N . PRO A 1 228 ? -12.941 -15.617 32.513 1.00 65.69 228 PRO A N 1
ATOM 1826 C CA . PRO A 1 228 ? -14.262 -15.587 31.876 1.00 65.69 228 PRO A CA 1
ATOM 1827 C C . PRO A 1 228 ? -15.446 -15.479 32.851 1.00 65.69 228 PRO A C 1
ATOM 1829 O O . PRO A 1 228 ? -16.324 -14.648 32.652 1.00 65.69 228 PRO A O 1
ATOM 1832 N N . SER A 1 229 ? -15.398 -16.207 33.972 1.00 62.53 229 SER A N 1
ATOM 1833 C CA . SER A 1 229 ? -16.435 -16.217 35.015 1.00 62.53 229 SER A CA 1
ATOM 1834 C C . SER A 1 229 ? -16.512 -14.953 35.886 1.00 62.53 229 SER A C 1
ATOM 1836 O O . SER A 1 229 ? -17.390 -14.863 36.737 1.00 62.53 229 SER A O 1
ATOM 1838 N N . MET A 1 230 ? -15.566 -14.020 35.748 1.00 64.56 230 MET A N 1
ATOM 1839 C CA . MET A 1 230 ? -15.490 -12.752 36.490 1.00 64.56 230 MET A CA 1
ATOM 1840 C C . MET A 1 230 ? -15.618 -11.529 35.574 1.00 64.56 230 MET A C 1
ATOM 1842 O O . MET A 1 230 ? -15.420 -10.401 36.021 1.00 64.56 230 MET A O 1
ATOM 1846 N N . ARG A 1 231 ? -15.919 -11.735 34.287 1.00 74.94 231 ARG A N 1
ATOM 1847 C CA . ARG A 1 231 ? -16.123 -10.639 33.338 1.00 74.94 231 ARG A CA 1
ATOM 1848 C C . ARG A 1 231 ? -17.405 -9.878 33.673 1.00 74.94 231 ARG A C 1
ATOM 1850 O O . ARG A 1 231 ? -18.460 -10.476 33.894 1.00 74.94 231 ARG A O 1
ATOM 1857 N N . SER A 1 232 ? -17.318 -8.555 33.659 1.00 73.38 232 SER A N 1
ATOM 1858 C CA . SER A 1 232 ? -18.444 -7.637 33.816 1.00 73.38 232 SER A CA 1
ATOM 1859 C C . SER A 1 232 ? -19.350 -7.703 32.581 1.00 73.38 232 SER A C 1
ATOM 1861 O O . SER A 1 232 ? -19.119 -7.059 31.558 1.00 73.38 232 SER A O 1
ATOM 1863 N N . CYS A 1 233 ? -20.419 -8.498 32.665 1.00 80.12 233 CYS A N 1
ATOM 1864 C CA . CYS A 1 233 ? -21.386 -8.627 31.570 1.00 80.12 233 CYS A CA 1
ATOM 1865 C C . CYS A 1 233 ? -22.081 -7.292 31.245 1.00 80.12 233 CYS A C 1
ATOM 1867 O O . CYS A 1 233 ? -22.432 -7.054 30.095 1.00 80.12 233 CYS A O 1
ATOM 1869 N N . GLU A 1 234 ? -22.260 -6.416 32.237 1.00 82.81 234 GLU A N 1
ATOM 1870 C CA . GLU A 1 234 ? -22.891 -5.098 32.075 1.00 82.81 234 GLU A CA 1
ATOM 1871 C C . GLU A 1 234 ? -22.007 -4.118 31.286 1.00 82.81 234 GLU A C 1
ATOM 1873 O O . GLU A 1 234 ? -22.492 -3.425 30.392 1.00 82.81 234 GLU A O 1
ATOM 1878 N N . GLU A 1 235 ? -20.696 -4.106 31.538 1.00 81.75 235 GLU A N 1
ATOM 1879 C CA . GLU A 1 235 ? -19.745 -3.262 30.798 1.00 81.75 235 GLU A CA 1
ATOM 1880 C C . GLU A 1 235 ? -19.599 -3.734 29.345 1.00 81.75 235 GLU A C 1
ATOM 1882 O O . GLU A 1 235 ? -19.586 -2.921 28.424 1.00 81.75 235 GLU A O 1
ATOM 1887 N N . LEU A 1 236 ? -19.563 -5.052 29.115 1.00 84.19 236 LEU A N 1
ATOM 1888 C CA . LEU A 1 236 ? -19.553 -5.614 27.761 1.00 84.19 236 LEU A CA 1
ATOM 1889 C C . LEU A 1 236 ? -20.854 -5.330 27.006 1.00 84.19 236 LEU A C 1
ATOM 1891 O O . LEU A 1 236 ? -20.806 -5.030 25.817 1.00 84.19 236 LEU A O 1
ATOM 1895 N N . LYS A 1 237 ? -22.005 -5.395 27.686 1.00 88.19 237 LYS A N 1
ATOM 1896 C CA . LYS A 1 237 ? -23.303 -5.101 27.075 1.00 88.19 237 LYS A CA 1
ATOM 1897 C C . LYS A 1 237 ? -23.437 -3.627 26.702 1.00 88.19 237 LYS A C 1
ATOM 1899 O O . LYS A 1 237 ? -23.803 -3.322 25.579 1.00 88.19 237 LYS A O 1
ATOM 1904 N N . THR A 1 238 ? -23.082 -2.715 27.605 1.00 88.75 238 THR A N 1
ATOM 1905 C CA . THR A 1 238 ? -23.133 -1.271 27.318 1.00 88.75 238 THR A CA 1
ATOM 1906 C C . THR A 1 238 ? -22.175 -0.875 26.192 1.00 88.75 238 THR A C 1
ATOM 1908 O O . THR A 1 238 ? -22.534 -0.064 25.340 1.00 88.75 238 THR A O 1
ATOM 1911 N N . ALA A 1 239 ? -20.985 -1.484 26.137 1.00 88.56 239 ALA A N 1
ATOM 1912 C CA . ALA A 1 239 ? -20.062 -1.318 25.019 1.00 88.56 239 ALA A CA 1
ATOM 1913 C C . ALA A 1 239 ? -20.620 -1.884 23.701 1.00 88.56 239 ALA A C 1
ATOM 1915 O O . ALA A 1 239 ? -20.447 -1.257 22.656 1.00 88.56 239 ALA A O 1
ATOM 1916 N N . LEU A 1 240 ? -21.292 -3.040 23.742 1.00 90.81 240 LEU A N 1
ATOM 1917 C CA . LEU A 1 240 ? -21.934 -3.647 22.576 1.00 90.81 240 LEU A CA 1
ATOM 1918 C C . LEU A 1 240 ? -23.065 -2.761 22.042 1.00 90.81 240 LEU A C 1
ATOM 1920 O O . LEU A 1 240 ? -23.014 -2.378 20.878 1.00 90.81 240 LEU A O 1
ATOM 1924 N N . ASP A 1 241 ? -24.006 -2.363 22.903 1.00 91.31 241 ASP A N 1
ATOM 1925 C CA . ASP A 1 241 ? -25.151 -1.516 22.546 1.00 91.31 241 ASP A CA 1
ATOM 1926 C C . ASP A 1 241 ? -24.675 -0.181 21.930 1.00 91.31 241 ASP A C 1
ATOM 1928 O O . ASP A 1 241 ? -25.225 0.304 20.939 1.00 91.31 241 ASP A O 1
ATOM 1932 N N . GLN A 1 242 ? -23.597 0.403 22.474 1.00 90.81 242 GLN A N 1
ATOM 1933 C CA . GLN A 1 242 ? -23.006 1.634 21.945 1.00 90.81 242 GLN A CA 1
ATOM 1934 C C . GLN A 1 242 ? -22.388 1.441 20.549 1.00 90.81 242 GLN A C 1
ATOM 1936 O O . GLN A 1 242 ? -22.505 2.329 19.702 1.00 90.81 242 GLN A O 1
ATOM 1941 N N . VAL A 1 243 ? -21.715 0.314 20.296 1.00 90.75 243 VAL A N 1
ATOM 1942 C CA . VAL A 1 243 ? -21.110 0.023 18.985 1.00 90.75 243 VAL A CA 1
ATOM 1943 C C . VAL A 1 243 ? -22.162 -0.372 17.952 1.00 90.75 243 VAL A C 1
ATOM 1945 O O . VAL A 1 243 ? -22.026 0.036 16.801 1.00 90.75 243 VAL A O 1
ATOM 1948 N N . GLU A 1 244 ? -23.208 -1.103 18.338 1.00 91.12 244 GLU A N 1
ATOM 1949 C CA . GLU A 1 244 ? -24.327 -1.461 17.454 1.00 91.12 244 GLU A CA 1
ATOM 1950 C C . GLU A 1 244 ? -25.077 -0.213 16.974 1.00 91.12 244 GLU A C 1
ATOM 1952 O O . GLU A 1 244 ? -25.272 -0.052 15.770 1.00 91.12 244 GLU A O 1
ATOM 1957 N N . LEU A 1 245 ? -25.360 0.742 17.868 1.00 92.00 245 LEU A N 1
ATOM 1958 C CA . LEU A 1 245 ? -25.913 2.049 17.484 1.00 92.00 245 LEU A CA 1
ATOM 1959 C C . LEU A 1 245 ? -25.015 2.788 16.482 1.00 92.00 245 LEU A C 1
ATOM 1961 O O . LEU A 1 245 ? -25.483 3.282 15.458 1.00 92.00 245 LEU A O 1
ATOM 1965 N N . CYS A 1 246 ? -23.704 2.834 16.743 1.00 89.62 246 CYS A N 1
ATOM 1966 C CA . CYS A 1 246 ? -22.752 3.460 15.822 1.00 89.62 246 CYS A CA 1
ATOM 1967 C C . CYS A 1 246 ? -22.702 2.731 14.466 1.00 89.62 246 CYS A C 1
ATOM 1969 O O . CYS A 1 246 ? -22.527 3.366 13.426 1.00 89.62 246 CYS A O 1
ATOM 1971 N N . TYR A 1 247 ? -22.837 1.402 14.468 1.00 90.69 247 TYR A N 1
ATOM 1972 C CA . TYR A 1 247 ? -22.870 0.580 13.263 1.00 90.69 247 TYR A CA 1
ATOM 1973 C C . TYR A 1 247 ? -24.116 0.858 12.421 1.00 90.69 247 TYR A C 1
ATOM 1975 O O . TYR A 1 247 ? -23.975 1.058 11.218 1.00 90.69 247 TYR A O 1
ATOM 1983 N N . GLU A 1 248 ? -25.305 0.915 13.024 1.00 90.69 248 GLU A N 1
ATOM 1984 C CA . GLU A 1 248 ? -26.555 1.209 12.312 1.00 90.69 248 GLU A CA 1
ATOM 1985 C C . GLU A 1 248 ? -26.513 2.587 11.640 1.00 90.69 248 GLU A C 1
ATOM 1987 O O . GLU A 1 248 ? -26.868 2.724 10.466 1.00 90.69 248 GLU A O 1
ATOM 1992 N N . GLU A 1 249 ? -25.993 3.598 12.340 1.00 88.62 249 GLU A N 1
ATOM 1993 C CA . GLU A 1 249 ? -25.797 4.937 11.779 1.00 88.62 249 GLU A CA 1
ATOM 1994 C C . GLU A 1 249 ? -24.809 4.942 10.606 1.00 88.62 249 GLU A C 1
ATOM 1996 O O . GLU A 1 249 ? -25.059 5.581 9.581 1.00 88.62 249 GLU A O 1
ATOM 2001 N N . ALA A 1 250 ? -23.683 4.238 10.742 1.00 85.69 250 ALA A N 1
ATOM 2002 C CA . ALA A 1 250 ? -22.674 4.142 9.692 1.00 85.69 250 ALA A CA 1
ATOM 2003 C C . ALA A 1 250 ? -23.171 3.332 8.482 1.00 85.69 250 ALA A C 1
ATOM 2005 O O . ALA A 1 250 ? -22.843 3.677 7.346 1.00 85.69 250 ALA A O 1
ATOM 2006 N N . ALA A 1 251 ? -23.976 2.291 8.712 1.00 86.69 251 ALA A N 1
ATOM 2007 C CA . ALA A 1 251 ? -24.589 1.468 7.675 1.00 86.69 251 ALA A CA 1
ATOM 2008 C C . ALA A 1 251 ?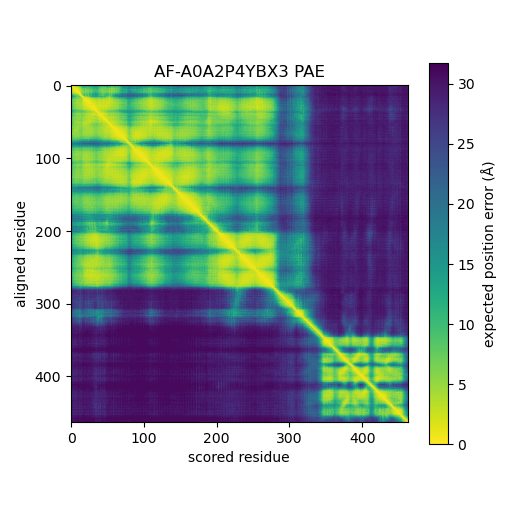 -25.640 2.249 6.879 1.00 86.69 251 ALA A C 1
ATOM 2010 O O . ALA A 1 251 ? -25.653 2.173 5.653 1.00 86.69 251 ALA A O 1
ATOM 2011 N N . GLY A 1 252 ? -26.459 3.065 7.553 1.00 83.81 252 GLY A N 1
ATOM 2012 C CA . GLY A 1 252 ? -27.421 3.955 6.895 1.00 83.81 252 GLY A CA 1
ATOM 2013 C C . GLY A 1 252 ? -26.776 5.024 6.004 1.00 83.81 252 GLY A C 1
ATOM 2014 O O . GLY A 1 252 ? -27.443 5.573 5.131 1.00 83.81 252 GLY A O 1
ATOM 2015 N N . MET A 1 253 ? -25.484 5.304 6.200 1.00 80.94 253 MET A N 1
ATOM 2016 C CA . MET A 1 253 ? -24.693 6.240 5.392 1.00 80.94 253 MET A CA 1
ATOM 2017 C C . MET A 1 253 ? -23.683 5.544 4.464 1.00 80.94 253 MET A C 1
ATOM 2019 O O . MET A 1 253 ? -22.866 6.232 3.861 1.00 80.94 253 MET A O 1
ATOM 2023 N N . GLU A 1 254 ? -23.703 4.207 4.372 1.00 80.25 254 GLU A N 1
ATOM 2024 C CA . GLU A 1 254 ? -22.737 3.395 3.606 1.00 80.25 254 GLU A CA 1
ATOM 2025 C C . GLU A 1 254 ? -21.262 3.785 3.859 1.00 80.25 254 GLU A C 1
ATOM 2027 O O . GLU A 1 254 ? -20.411 3.753 2.969 1.00 80.25 254 GLU A O 1
ATOM 2032 N N . HIS A 1 255 ? -20.937 4.164 5.099 1.00 83.31 255 HIS A N 1
ATOM 2033 C CA . HIS A 1 255 ? -19.634 4.735 5.429 1.00 83.31 255 HIS A CA 1
ATOM 2034 C C . HIS A 1 255 ? -18.522 3.669 5.489 1.00 83.31 255 HIS A C 1
ATOM 2036 O O . HIS A 1 255 ? -18.723 2.557 5.981 1.00 83.31 255 HIS A O 1
ATOM 2042 N N . LEU A 1 256 ? -17.292 4.035 5.105 1.00 81.81 256 LEU A N 1
ATOM 2043 C CA . LEU A 1 256 ? -16.121 3.136 5.070 1.00 81.81 256 LEU A CA 1
ATOM 2044 C C . LEU A 1 256 ? -15.786 2.469 6.424 1.00 81.81 256 LEU A C 1
ATOM 2046 O O . LEU A 1 256 ? -15.210 1.382 6.455 1.00 81.81 256 LEU A O 1
ATOM 2050 N N . LEU A 1 257 ? -16.163 3.096 7.546 1.00 84.00 257 LEU A N 1
ATOM 2051 C CA . LEU A 1 257 ? -15.971 2.557 8.907 1.00 84.00 257 LEU A CA 1
ATOM 2052 C C . LEU A 1 257 ? -16.985 1.486 9.318 1.00 84.00 257 LEU A C 1
ATOM 2054 O O . LEU A 1 257 ? -16.772 0.823 10.334 1.00 84.00 257 LEU A O 1
ATOM 2058 N N . MET A 1 258 ? -18.059 1.287 8.550 1.00 85.00 258 MET A N 1
ATOM 2059 C CA . MET A 1 258 ? -19.082 0.279 8.843 1.00 85.00 258 MET A CA 1
ATOM 2060 C C . MET A 1 258 ? -18.457 -1.109 9.043 1.00 85.00 258 MET A C 1
ATOM 2062 O O . MET A 1 258 ? -18.824 -1.824 9.973 1.00 85.00 258 MET A O 1
ATOM 2066 N N . GLY A 1 259 ? -17.471 -1.472 8.214 1.00 83.31 259 GLY A N 1
ATOM 2067 C CA . GLY A 1 259 ? -16.767 -2.751 8.329 1.00 83.31 259 GLY A CA 1
ATOM 2068 C C . GLY A 1 259 ? -16.030 -2.910 9.662 1.00 83.31 259 GLY A C 1
ATOM 2069 O O . GLY A 1 259 ? -16.111 -3.966 10.284 1.00 83.31 259 GLY A O 1
ATOM 2070 N N . GLN A 1 260 ? -15.371 -1.851 10.142 1.00 85.19 260 GLN A N 1
ATOM 2071 C CA . GLN A 1 260 ? -14.677 -1.880 11.429 1.00 85.19 260 GLN A CA 1
ATOM 2072 C C . GLN A 1 260 ? -15.657 -1.971 12.601 1.00 85.19 260 GLN A C 1
ATOM 2074 O O . GLN A 1 260 ? -15.443 -2.757 13.522 1.00 85.19 260 GLN A O 1
ATOM 2079 N N . LEU A 1 261 ? -16.726 -1.174 12.572 1.00 88.25 261 LEU A N 1
ATOM 2080 C CA . LEU A 1 261 ? -17.761 -1.188 13.607 1.00 88.25 261 LEU A CA 1
ATOM 2081 C C . LEU A 1 261 ? -18.420 -2.566 13.701 1.00 88.25 261 LEU A C 1
ATOM 2083 O O . LEU A 1 261 ? -18.575 -3.096 14.798 1.00 88.25 261 LEU A O 1
ATOM 2087 N N . TYR A 1 262 ? -18.696 -3.191 12.555 1.00 88.50 262 TYR A N 1
ATOM 2088 C CA . TYR A 1 262 ? -19.188 -4.562 12.498 1.00 88.50 262 TYR A CA 1
ATOM 2089 C C . TYR A 1 262 ? -18.194 -5.559 13.112 1.00 88.50 262 TYR A C 1
ATOM 2091 O O . TYR A 1 262 ? -18.574 -6.344 13.977 1.00 88.50 262 TYR A O 1
ATOM 2099 N N . GLU A 1 263 ? -16.910 -5.505 12.740 1.00 86.19 263 GLU A N 1
ATOM 2100 C CA . GLU A 1 263 ? -15.874 -6.375 13.320 1.00 86.19 263 GLU A CA 1
ATOM 2101 C C . GLU A 1 263 ? -15.777 -6.216 14.851 1.00 86.19 263 GLU A C 1
ATOM 2103 O O . GLU A 1 263 ? -15.728 -7.210 15.577 1.00 86.19 263 GLU A O 1
ATOM 2108 N N . VAL A 1 264 ? -15.789 -4.980 15.360 1.00 86.56 264 VAL A N 1
ATOM 2109 C CA . VAL A 1 264 ? -15.726 -4.691 16.804 1.00 86.56 264 VAL A CA 1
ATOM 2110 C C . VAL A 1 264 ? -17.000 -5.136 17.525 1.00 86.56 264 VAL A C 1
ATOM 2112 O O . VAL A 1 264 ? -16.902 -5.687 18.626 1.00 86.56 264 VAL A O 1
ATOM 2115 N N . SER A 1 265 ? -18.176 -4.960 16.912 1.00 90.00 265 SER A N 1
ATOM 2116 C CA . SER A 1 265 ? -19.444 -5.458 17.459 1.00 90.00 265 SER A CA 1
ATOM 2117 C C . SER A 1 265 ? -19.406 -6.978 17.609 1.00 90.00 265 SER A C 1
ATOM 2119 O O . SER A 1 265 ? -19.668 -7.491 18.691 1.00 90.00 265 SER A O 1
ATOM 2121 N N . MET A 1 266 ? -18.931 -7.695 16.584 1.00 87.06 266 MET A N 1
ATOM 2122 C CA . MET A 1 266 ? -18.812 -9.151 16.593 1.00 87.06 266 MET A CA 1
ATOM 2123 C C . MET A 1 266 ? -17.860 -9.639 17.687 1.00 87.06 266 MET A C 1
ATOM 2125 O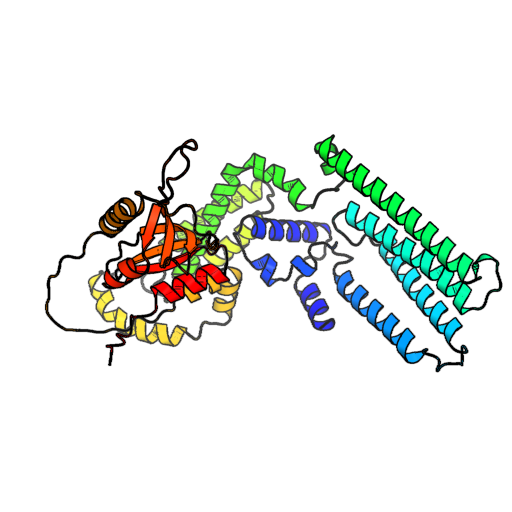 O . MET A 1 266 ? -18.196 -10.568 18.416 1.00 87.06 266 MET A O 1
ATOM 2129 N N . TYR A 1 267 ? -16.694 -9.005 17.859 1.00 83.69 267 TYR A N 1
ATOM 2130 C CA . TYR A 1 267 ? -15.766 -9.389 18.930 1.00 83.69 267 TYR A CA 1
ATOM 2131 C C . TYR A 1 267 ? -16.331 -9.113 20.327 1.00 83.69 267 TYR A C 1
ATOM 2133 O O . TYR A 1 267 ? -16.169 -9.941 21.226 1.00 83.69 267 TYR A O 1
ATOM 2141 N N . THR A 1 268 ? -16.997 -7.971 20.516 1.00 85.75 268 THR A N 1
ATOM 2142 C CA . THR A 1 268 ? -17.655 -7.639 21.789 1.00 85.75 268 THR A CA 1
ATOM 2143 C C . THR A 1 268 ? -18.788 -8.622 22.076 1.00 85.75 268 THR A C 1
ATOM 2145 O O . THR A 1 268 ? -18.879 -9.140 23.187 1.00 85.75 268 THR A O 1
ATOM 2148 N N . HIS A 1 269 ? -19.594 -8.950 21.065 1.00 88.31 269 HIS A N 1
ATOM 2149 C CA . HIS A 1 269 ? -20.697 -9.899 21.156 1.00 88.31 269 HIS A CA 1
ATOM 2150 C C . HIS A 1 269 ? -20.210 -11.311 21.498 1.00 88.31 269 HIS A C 1
ATOM 2152 O O . HIS A 1 269 ? -20.730 -11.930 22.422 1.00 88.31 269 HIS A O 1
ATOM 2158 N N . GLU A 1 270 ? -19.170 -11.811 20.823 1.00 85.94 270 GLU A N 1
ATOM 2159 C CA . GLU A 1 270 ? -18.567 -13.112 21.141 1.00 85.94 270 GLU A CA 1
ATOM 2160 C C . GLU A 1 270 ? -18.097 -13.179 22.602 1.00 85.94 270 GLU A C 1
ATOM 2162 O O . GLU A 1 270 ? -18.347 -14.170 23.291 1.00 85.94 270 GLU A O 1
ATOM 2167 N N . LEU A 1 271 ? -17.441 -12.122 23.092 1.00 82.38 271 LEU A N 1
ATOM 2168 C CA . LEU A 1 271 ? -16.962 -12.054 24.474 1.00 82.38 271 LEU A CA 1
ATOM 2169 C C . LEU A 1 271 ? -18.095 -11.903 25.486 1.00 82.38 271 LEU A C 1
ATOM 2171 O O . LEU A 1 271 ? -18.000 -12.466 26.576 1.00 82.38 271 LEU A O 1
ATOM 2175 N N . TYR A 1 272 ? -19.151 -11.177 25.128 1.00 84.12 272 TYR A N 1
ATOM 2176 C CA . TYR A 1 272 ? -20.363 -11.056 25.926 1.00 84.12 272 TYR A CA 1
ATOM 2177 C C . TYR A 1 272 ? -21.063 -12.411 26.067 1.00 84.12 272 TYR A C 1
ATOM 2179 O O . TYR A 1 272 ? -21.323 -12.845 27.185 1.00 84.12 272 TYR A O 1
ATOM 2187 N N . VAL A 1 273 ? -21.285 -13.132 24.963 1.00 84.62 273 VAL A N 1
ATOM 2188 C CA . VAL A 1 273 ? -21.892 -14.473 24.981 1.00 84.62 273 VAL A CA 1
ATOM 2189 C C . VAL A 1 273 ? -21.034 -15.451 25.783 1.00 84.62 273 VAL A C 1
ATOM 2191 O O . VAL A 1 273 ? -21.566 -16.218 26.584 1.00 84.62 273 VAL A O 1
ATOM 2194 N N . GLU A 1 274 ? -19.707 -15.410 25.630 1.00 81.25 274 GLU A N 1
ATOM 2195 C CA . GLU A 1 274 ? -18.799 -16.236 26.430 1.00 81.25 274 GLU A CA 1
ATOM 2196 C C . GLU A 1 274 ? -18.869 -15.878 27.923 1.00 81.25 274 GLU A C 1
ATOM 2198 O O . GLU A 1 274 ? -18.905 -16.776 28.763 1.00 81.25 274 GLU A O 1
ATOM 2203 N N . ALA A 1 275 ? -18.917 -14.590 28.275 1.00 77.44 275 ALA A N 1
ATOM 2204 C CA . ALA A 1 275 ? -19.068 -14.142 29.660 1.00 77.44 275 ALA A CA 1
ATOM 2205 C C . ALA A 1 275 ? -20.402 -14.614 30.258 1.00 77.44 275 ALA A C 1
ATOM 2207 O O . ALA A 1 275 ? -20.420 -15.143 31.367 1.00 77.44 275 ALA A O 1
ATOM 2208 N N . VAL A 1 276 ? -21.494 -14.519 29.494 1.00 79.56 276 VAL A N 1
ATOM 2209 C CA . VAL A 1 276 ? -22.824 -14.963 29.924 1.00 79.56 276 VAL A CA 1
ATOM 2210 C C . VAL A 1 276 ? -22.884 -16.480 30.104 1.00 79.56 276 VAL A C 1
ATOM 2212 O O . VAL A 1 276 ? -23.403 -16.976 31.100 1.00 79.56 276 VAL A O 1
ATOM 2215 N N . ALA A 1 277 ? -22.302 -17.237 29.172 1.00 78.25 277 ALA A N 1
ATOM 2216 C CA . ALA A 1 277 ? -22.275 -18.696 29.231 1.00 78.25 277 ALA A CA 1
ATOM 2217 C C . ALA A 1 277 ? -21.340 -19.241 30.325 1.00 78.25 277 ALA A C 1
ATOM 2219 O O . ALA A 1 277 ? -21.588 -20.313 30.876 1.00 78.25 277 ALA A O 1
ATOM 2220 N N . SER A 1 278 ? -20.250 -18.529 30.628 1.00 69.69 278 SER A N 1
ATOM 2221 C CA . SER A 1 278 ? -19.232 -18.950 31.602 1.00 69.69 278 SER A CA 1
ATOM 2222 C C . SER A 1 278 ? -19.437 -18.389 33.007 1.00 69.69 278 SER A C 1
ATOM 2224 O O . SER A 1 278 ? -18.708 -18.781 33.921 1.00 69.69 278 SER A O 1
ATOM 2226 N N . SER A 1 279 ? -20.411 -17.498 33.196 1.00 59.19 279 SER A N 1
ATOM 2227 C CA . SER A 1 279 ? -20.783 -16.953 34.497 1.00 59.19 279 SER A CA 1
ATOM 2228 C C . SER A 1 279 ? -21.836 -17.842 35.171 1.00 59.19 279 SER A C 1
ATOM 2230 O O . SER A 1 279 ? -23.022 -17.754 34.849 1.00 59.19 279 SER A O 1
ATOM 2232 N N . PRO A 1 280 ? -21.469 -18.658 36.179 1.00 55.09 280 PRO A N 1
ATOM 2233 C CA . PRO A 1 280 ? -22.453 -19.290 37.059 1.00 55.09 280 PRO A CA 1
ATOM 2234 C C . PRO A 1 280 ? -23.122 -18.279 38.014 1.00 55.09 280 PRO A C 1
ATOM 2236 O O . PRO A 1 280 ? -23.959 -18.666 38.825 1.00 55.09 280 PRO A O 1
ATOM 2239 N N . PHE A 1 281 ? -22.769 -16.988 37.939 1.00 53.22 281 PHE A N 1
ATOM 2240 C CA . PHE A 1 281 ? -23.040 -15.977 38.965 1.00 53.22 281 PHE A CA 1
ATOM 2241 C C . PHE A 1 281 ? -24.087 -14.927 38.571 1.00 53.22 281 PHE A C 1
ATOM 2243 O O . PHE A 1 281 ? -24.241 -13.920 39.255 1.00 53.22 281 PHE A O 1
ATOM 2250 N N . HIS A 1 282 ? -24.874 -15.172 37.522 1.00 51.00 282 HIS A N 1
ATOM 2251 C CA . HIS A 1 282 ? -25.908 -14.245 37.041 1.00 51.00 282 HIS A CA 1
ATOM 2252 C C . HIS A 1 282 ? -27.048 -13.916 38.028 1.00 51.00 282 HIS A C 1
ATOM 2254 O O . HIS A 1 282 ? -27.942 -13.152 37.671 1.00 51.00 282 HIS A O 1
ATOM 2260 N N . ARG A 1 283 ? -27.064 -14.467 39.252 1.00 43.72 283 ARG A N 1
ATOM 2261 C CA . ARG A 1 283 ? -28.197 -14.320 40.184 1.00 43.72 283 ARG A CA 1
ATOM 2262 C C . ARG A 1 283 ? -27.902 -13.759 41.571 1.00 43.72 283 ARG A C 1
ATOM 2264 O O . ARG A 1 283 ? -28.853 -13.517 42.305 1.00 43.72 283 ARG A O 1
ATOM 2271 N N . SER A 1 284 ? -26.657 -13.486 41.939 1.00 41.47 284 SER A N 1
ATOM 2272 C CA . SER A 1 284 ? -26.380 -12.885 43.248 1.00 41.47 284 SER A CA 1
ATOM 2273 C C . SER A 1 284 ? -25.126 -12.032 43.181 1.00 41.47 284 SER A C 1
ATOM 2275 O O . SER A 1 284 ? -24.029 -12.560 43.007 1.00 41.47 284 SER A O 1
ATOM 2277 N N . GLY A 1 285 ? -25.299 -10.715 43.313 1.00 43.38 285 GLY A N 1
ATOM 2278 C CA . GLY A 1 285 ? -24.188 -9.786 43.485 1.00 43.38 285 GLY A CA 1
ATOM 2279 C C . GLY A 1 285 ? -23.291 -10.254 44.628 1.00 43.38 285 GLY A C 1
ATOM 2280 O O . GLY A 1 285 ? -23.774 -10.578 45.713 1.00 43.38 285 GLY A O 1
ATOM 2281 N N . PHE A 1 286 ? -21.990 -10.340 44.360 1.00 48.47 286 PHE A N 1
ATOM 2282 C CA . PHE A 1 286 ? -21.026 -10.780 45.357 1.00 48.47 286 PHE A CA 1
ATOM 2283 C C . PHE A 1 286 ? -20.862 -9.718 46.450 1.00 48.47 286 PHE A C 1
ATOM 2285 O O . PHE A 1 286 ? -20.615 -8.550 46.137 1.00 48.47 286 PHE A O 1
ATOM 2292 N N . PRO A 1 287 ? -20.914 -10.099 47.735 1.00 51.62 287 PRO A N 1
ATOM 2293 C CA . PRO A 1 287 ? -20.445 -9.230 48.796 1.00 51.62 287 PRO A CA 1
ATOM 2294 C C . PRO A 1 287 ? -18.926 -9.060 48.660 1.00 51.62 287 PRO A C 1
ATOM 2296 O O . PRO A 1 287 ? -18.169 -10.029 48.681 1.00 51.62 287 PRO A O 1
ATOM 2299 N N . ALA A 1 288 ? -18.467 -7.809 48.561 1.00 50.16 288 ALA A N 1
ATOM 2300 C CA . ALA A 1 288 ? -17.068 -7.415 48.338 1.00 50.16 288 ALA A CA 1
ATOM 2301 C C . ALA A 1 288 ? -16.035 -8.015 49.324 1.00 50.16 288 ALA A C 1
ATOM 2303 O O . ALA A 1 288 ? -14.832 -7.929 49.089 1.00 50.16 288 ALA A O 1
ATOM 2304 N N . LYS A 1 289 ? -16.484 -8.640 50.420 1.00 51.12 289 LYS A N 1
ATOM 2305 C CA . LYS A 1 289 ? -15.633 -9.275 51.435 1.00 51.12 289 LYS A CA 1
ATOM 2306 C C . LYS A 1 289 ? -15.084 -10.647 51.017 1.00 51.12 289 LYS A C 1
ATOM 2308 O O . LYS A 1 289 ? -14.002 -10.997 51.463 1.00 51.12 289 LYS A O 1
ATOM 2313 N N . GLU A 1 290 ? -15.750 -11.383 50.125 1.00 52.41 290 GLU A N 1
ATOM 2314 C CA . GLU A 1 290 ? -15.293 -12.718 49.680 1.00 52.41 290 GLU A CA 1
ATOM 2315 C C . GLU A 1 290 ? -14.248 -12.658 48.547 1.00 52.41 290 GLU A C 1
ATOM 2317 O O . GLU A 1 290 ? -13.572 -13.641 48.239 1.00 52.41 290 GLU A O 1
ATOM 2322 N N . PHE A 1 291 ? -14.056 -11.479 47.945 1.00 51.81 291 PHE A N 1
ATOM 2323 C CA . PHE A 1 291 ? -13.076 -11.255 46.877 1.00 51.81 291 PHE A CA 1
ATOM 2324 C C . PHE A 1 291 ? -11.623 -11.305 47.374 1.00 51.81 291 PHE A C 1
ATOM 2326 O O . PHE A 1 291 ? -10.716 -11.669 46.620 1.00 51.81 291 PHE A O 1
ATOM 2333 N N . VAL A 1 292 ? -11.400 -10.962 48.646 1.00 54.84 292 VAL A N 1
ATOM 2334 C CA . VAL A 1 292 ? -10.064 -10.936 49.257 1.00 54.84 292 VAL A CA 1
ATOM 2335 C C . VAL A 1 292 ? -9.496 -12.353 49.359 1.00 54.84 292 VAL A C 1
ATOM 2337 O O . VAL A 1 292 ? -8.338 -12.565 49.000 1.00 54.84 292 VAL A O 1
ATOM 2340 N N . ASP A 1 293 ? -10.329 -13.338 49.698 1.00 53.50 293 ASP A N 1
ATOM 2341 C CA . ASP A 1 293 ? -9.910 -14.738 49.843 1.00 53.50 293 ASP A CA 1
ATOM 2342 C C . ASP A 1 293 ? -9.713 -15.446 48.490 1.00 53.50 293 ASP A C 1
ATOM 2344 O O . ASP A 1 293 ? -8.830 -16.295 48.340 1.00 53.50 293 ASP A O 1
ATOM 2348 N N . PHE A 1 294 ? -10.461 -15.050 47.453 1.00 50.50 294 PHE A N 1
ATOM 2349 C CA . PHE A 1 294 ? -10.279 -15.580 46.097 1.00 50.50 294 PHE A CA 1
ATOM 2350 C C . PHE A 1 294 ? -9.088 -14.970 45.350 1.00 50.50 294 PHE A C 1
ATOM 2352 O O . PHE A 1 294 ? -8.542 -15.618 44.450 1.00 50.50 294 PHE A O 1
ATOM 2359 N N . SER A 1 295 ? -8.636 -13.770 45.731 1.00 50.94 295 SER A N 1
ATOM 2360 C CA . SER A 1 295 ? -7.528 -13.061 45.074 1.00 50.94 295 SER A CA 1
ATOM 2361 C C . SER A 1 295 ? -6.248 -13.906 44.984 1.00 50.94 295 SER A C 1
ATOM 2363 O O . SER A 1 295 ? -5.630 -13.969 43.923 1.00 50.94 295 SER A O 1
ATOM 2365 N N . GLY A 1 296 ? -5.906 -14.669 46.030 1.00 52.56 296 GLY A N 1
ATOM 2366 C CA . GLY A 1 296 ? -4.720 -15.535 46.052 1.00 52.56 296 GLY A CA 1
ATOM 2367 C C . GLY A 1 296 ? -4.811 -16.752 45.119 1.00 52.56 296 GLY A C 1
ATOM 2368 O O . GLY A 1 296 ? -3.810 -17.174 44.534 1.00 52.56 296 GLY A O 1
ATOM 2369 N N . VAL A 1 297 ? -6.012 -17.304 44.923 1.00 50.94 297 VAL A N 1
ATOM 2370 C CA . VAL A 1 297 ? -6.265 -18.418 43.988 1.00 50.94 297 VAL A CA 1
ATOM 2371 C C . VAL A 1 297 ? -6.314 -17.912 42.542 1.00 50.94 297 VAL A C 1
ATOM 2373 O O . VAL A 1 297 ? -5.837 -18.586 41.624 1.00 50.94 297 VAL A O 1
ATOM 2376 N N . LEU A 1 298 ? -6.833 -16.699 42.343 1.00 48.62 298 LEU A N 1
ATOM 2377 C CA . LEU A 1 298 ? -6.857 -15.998 41.061 1.00 48.62 298 LEU A CA 1
ATOM 2378 C C . LEU A 1 298 ? -5.453 -15.579 40.620 1.00 48.62 298 LEU A C 1
ATOM 2380 O O . LEU A 1 298 ? -5.128 -15.771 39.454 1.00 48.62 298 LEU A O 1
ATOM 2384 N N . GLN A 1 299 ? -4.592 -15.117 41.534 1.00 49.72 299 GLN A N 1
ATOM 2385 C CA . GLN A 1 299 ? -3.184 -14.798 41.258 1.00 49.72 299 GLN A CA 1
ATOM 2386 C C . GLN A 1 299 ? -2.433 -16.036 40.733 1.00 49.72 299 GLN A C 1
ATOM 2388 O O . GLN A 1 299 ? -1.793 -15.988 39.687 1.00 49.72 299 GLN A O 1
ATOM 2393 N N . ARG A 1 300 ? -2.620 -17.196 41.383 1.00 50.75 300 ARG A N 1
ATOM 2394 C CA . ARG A 1 300 ? -2.016 -18.476 40.960 1.00 50.75 300 ARG A CA 1
ATOM 2395 C C . ARG A 1 300 ? -2.564 -19.008 39.627 1.00 50.75 300 ARG A C 1
ATOM 2397 O O . ARG A 1 300 ? -1.883 -19.774 38.946 1.00 50.75 300 ARG A O 1
ATOM 2404 N N . ARG A 1 301 ? -3.793 -18.641 39.237 1.00 50.19 301 ARG A N 1
ATOM 2405 C CA . ARG A 1 301 ? -4.367 -18.959 37.911 1.00 50.19 301 ARG A CA 1
ATOM 2406 C C . ARG A 1 301 ? -3.984 -17.937 36.837 1.00 50.19 301 ARG A C 1
ATOM 2408 O O . ARG A 1 301 ? -3.803 -18.342 35.693 1.00 50.19 301 ARG A O 1
ATOM 2415 N N . LYS A 1 302 ? -3.794 -16.667 37.198 1.00 43.62 302 LYS A N 1
ATOM 2416 C CA . LYS A 1 302 ? -3.256 -15.592 36.350 1.00 43.62 302 LYS A CA 1
ATOM 2417 C C . LYS A 1 302 ? -1.844 -15.933 35.863 1.00 43.62 302 LYS A C 1
ATOM 2419 O O . LYS A 1 302 ? -1.559 -15.779 34.679 1.00 43.62 302 LYS A O 1
ATOM 2424 N N . ASP A 1 303 ? -1.030 -16.548 36.721 1.00 48.50 303 ASP A N 1
ATOM 2425 C CA . ASP A 1 303 ? 0.289 -17.077 36.342 1.00 48.50 303 ASP A CA 1
ATOM 2426 C C . ASP A 1 303 ? 0.202 -18.268 35.365 1.00 48.50 303 ASP A C 1
ATOM 2428 O O . ASP A 1 303 ? 1.091 -18.469 34.540 1.00 48.50 303 ASP A O 1
ATOM 2432 N N . ARG A 1 304 ? -0.902 -19.033 35.375 1.00 47.88 304 ARG A N 1
ATOM 2433 C CA . ARG A 1 304 ? -1.174 -20.100 34.388 1.00 47.88 304 ARG A CA 1
ATOM 2434 C C . ARG A 1 304 ? -1.818 -19.587 33.092 1.00 47.88 304 ARG A C 1
ATOM 2436 O O . ARG A 1 304 ? -1.710 -20.250 32.065 1.00 47.88 304 ARG A O 1
ATOM 2443 N N . GLN A 1 305 ? -2.441 -18.408 33.110 1.00 45.69 305 GLN A N 1
ATOM 2444 C CA . GLN A 1 305 ? -2.983 -17.728 31.925 1.00 45.69 305 GLN A CA 1
ATOM 2445 C C . GLN A 1 305 ? -1.908 -17.053 31.059 1.00 45.69 305 GLN A C 1
ATOM 2447 O O . GLN A 1 305 ? -2.218 -16.640 29.945 1.00 45.69 305 GLN A O 1
ATOM 2452 N N . LEU A 1 306 ? -0.637 -17.027 31.488 1.00 47.34 306 LEU A N 1
ATOM 2453 C CA . LEU A 1 306 ? 0.507 -16.699 30.618 1.00 47.34 306 LEU A CA 1
ATOM 2454 C C . LEU A 1 306 ? 0.603 -17.622 29.384 1.00 47.34 306 LEU A C 1
ATOM 2456 O O . LEU A 1 306 ? 1.236 -17.269 28.391 1.00 47.34 306 LEU A O 1
ATOM 2460 N N . LEU A 1 307 ? -0.107 -18.753 29.395 1.00 49.28 307 LEU A N 1
ATOM 2461 C CA . LEU A 1 307 ? -0.436 -19.552 28.218 1.00 49.28 307 LEU A CA 1
ATOM 2462 C C . LEU A 1 307 ? -1.796 -19.118 27.649 1.00 49.28 307 LEU A C 1
ATOM 2464 O O . LEU A 1 307 ? -2.772 -19.867 27.681 1.00 49.28 307 LEU A O 1
ATOM 2468 N N . PHE A 1 308 ? -1.885 -17.883 27.151 1.00 51.59 308 PHE A N 1
ATOM 2469 C CA . PHE A 1 308 ? -3.073 -17.426 26.428 1.00 51.59 308 PHE A CA 1
ATOM 2470 C C . PHE A 1 308 ? -3.418 -18.411 25.308 1.00 51.59 308 PHE A C 1
ATOM 2472 O O . PHE A 1 308 ? -2.532 -18.872 24.583 1.00 51.59 308 PHE A O 1
ATOM 2479 N N . SER A 1 309 ? -4.711 -18.692 25.116 1.00 56.94 309 SER A N 1
ATOM 2480 C CA . SER A 1 309 ? -5.143 -19.455 23.945 1.00 56.94 309 SER A CA 1
ATOM 2481 C C . SER A 1 309 ? -4.667 -18.742 22.669 1.00 56.94 309 SER A C 1
ATOM 2483 O O . SER A 1 309 ? -4.652 -17.507 22.590 1.00 56.94 309 SER A O 1
ATOM 2485 N N . THR A 1 310 ? -4.306 -19.499 21.632 1.00 53.97 310 THR A N 1
ATOM 2486 C CA . THR A 1 310 ? -3.877 -18.939 20.333 1.00 53.97 310 THR A CA 1
ATOM 2487 C C . THR A 1 310 ? -4.935 -18.026 19.697 1.00 53.97 310 THR A C 1
ATOM 2489 O O . THR A 1 310 ? -4.629 -17.239 18.800 1.00 53.97 310 THR A O 1
ATOM 2492 N N . ARG A 1 311 ? -6.195 -18.119 20.145 1.00 56.00 311 ARG A N 1
ATOM 2493 C CA . ARG A 1 311 ? -7.312 -17.252 19.753 1.00 56.00 311 ARG A CA 1
ATOM 2494 C C . ARG A 1 311 ? -7.239 -15.891 20.448 1.00 56.00 311 ARG A C 1
ATOM 2496 O O . ARG A 1 311 ? -7.251 -14.872 19.766 1.00 56.00 311 ARG A O 1
ATOM 2503 N N . SER A 1 312 ? -7.062 -15.868 21.768 1.00 56.38 312 SER A N 1
ATOM 2504 C CA . SER A 1 312 ? -6.913 -14.636 22.558 1.00 56.38 312 SER A CA 1
ATOM 2505 C C . SER A 1 312 ? -5.704 -13.821 22.090 1.00 56.38 312 SER A C 1
ATOM 2507 O O . SER A 1 312 ? -5.796 -12.611 21.919 1.00 56.38 312 SER A O 1
ATOM 2509 N N . GLN A 1 313 ? -4.590 -14.492 21.776 1.00 55.28 313 GLN A N 1
ATOM 2510 C CA . GLN A 1 313 ? -3.395 -13.840 21.228 1.00 55.28 313 GLN A CA 1
ATOM 2511 C C . GLN A 1 313 ? -3.624 -13.209 19.846 1.00 55.28 313 GLN A C 1
ATOM 2513 O O . GLN A 1 313 ? -3.014 -12.188 19.541 1.00 55.28 313 GLN A O 1
ATOM 2518 N N . ARG A 1 314 ? -4.484 -13.793 18.999 1.00 57.47 314 ARG A N 1
ATOM 2519 C CA . ARG A 1 314 ? -4.832 -13.222 17.685 1.00 57.47 314 ARG A CA 1
ATOM 2520 C C . ARG A 1 314 ? -5.686 -11.961 17.818 1.00 57.47 314 ARG A C 1
ATOM 2522 O O . ARG A 1 314 ? -5.445 -11.003 17.093 1.00 57.47 314 ARG A O 1
ATOM 2529 N N . ILE A 1 315 ? -6.626 -11.955 18.762 1.00 55.25 315 ILE A N 1
ATOM 2530 C CA . ILE A 1 315 ? -7.489 -10.803 19.061 1.00 55.25 315 ILE A CA 1
ATOM 2531 C C . ILE A 1 315 ? -6.664 -9.664 19.686 1.00 55.25 315 ILE A C 1
ATOM 2533 O O . ILE A 1 315 ? -6.750 -8.523 19.246 1.00 55.25 315 ILE A O 1
ATOM 2537 N N . LEU A 1 316 ? -5.781 -9.983 20.641 1.00 55.44 316 LEU A N 1
ATOM 2538 C CA . LEU A 1 316 ? -4.891 -9.015 21.299 1.00 55.44 316 LEU A CA 1
ATOM 2539 C C . LEU A 1 316 ? -3.863 -8.382 20.346 1.00 55.44 316 LEU A C 1
ATOM 2541 O O . LEU A 1 316 ? -3.511 -7.216 20.515 1.00 55.44 316 LEU A O 1
ATOM 2545 N N . LYS A 1 317 ? -3.373 -9.133 19.350 1.00 55.25 317 LYS A N 1
ATOM 2546 C CA . LYS A 1 317 ? -2.481 -8.591 18.312 1.00 55.25 317 LYS A CA 1
ATOM 2547 C C . LYS A 1 317 ? -3.227 -7.586 17.424 1.00 55.25 317 LYS A C 1
ATOM 2549 O O . LYS A 1 317 ? -2.832 -6.426 17.385 1.00 55.25 317 LYS A O 1
ATOM 2554 N N . ARG A 1 318 ? -4.390 -7.983 16.890 1.00 56.12 318 ARG A N 1
ATOM 2555 C CA . ARG A 1 318 ? -5.213 -7.156 15.987 1.00 56.12 318 ARG A CA 1
ATOM 2556 C C . ARG A 1 318 ? -5.716 -5.837 16.583 1.00 56.12 318 ARG A C 1
ATOM 2558 O O . ARG A 1 318 ? -5.939 -4.887 15.842 1.00 56.12 318 ARG A O 1
ATOM 2565 N N . LEU A 1 319 ? -5.893 -5.763 17.903 1.00 51.03 319 LEU A N 1
ATOM 2566 C CA . LEU A 1 319 ? -6.512 -4.621 18.591 1.00 51.03 319 LEU A CA 1
ATOM 2567 C C . LEU A 1 319 ? -5.515 -3.631 19.239 1.00 51.03 319 LEU A C 1
ATOM 2569 O O . LEU A 1 319 ? -5.894 -2.920 20.161 1.00 51.03 319 LEU A O 1
ATOM 2573 N N . GLN A 1 320 ? -4.245 -3.561 18.806 1.00 52.09 320 GLN A N 1
ATOM 2574 C CA . GLN A 1 320 ? -3.208 -2.665 19.386 1.00 52.09 320 GLN A CA 1
ATOM 2575 C C . GLN A 1 320 ? -2.797 -2.959 20.850 1.00 52.09 320 GLN A C 1
ATOM 2577 O O . GLN A 1 320 ? -1.992 -2.243 21.453 1.00 52.09 320 GLN A O 1
ATOM 2582 N N . ILE A 1 321 ? -3.267 -4.057 21.438 1.00 46.31 321 ILE A N 1
ATOM 2583 C CA . ILE A 1 321 ? -3.130 -4.328 22.877 1.00 46.31 321 ILE A CA 1
ATOM 2584 C C . ILE A 1 321 ? -1.717 -4.799 23.249 1.00 46.31 321 ILE A C 1
ATOM 2586 O O . ILE A 1 321 ? -1.226 -4.549 24.350 1.00 46.31 321 ILE A O 1
ATOM 2590 N N . ALA A 1 322 ? -1.014 -5.455 22.328 1.00 37.97 322 ALA A N 1
ATOM 2591 C CA . ALA A 1 322 ? 0.305 -6.014 22.616 1.00 37.97 322 ALA A CA 1
ATOM 2592 C C . ALA A 1 322 ? 1.360 -4.944 22.987 1.00 37.97 322 ALA A C 1
ATOM 2594 O O . ALA A 1 322 ? 2.282 -5.240 23.747 1.00 37.97 322 ALA A O 1
ATOM 2595 N N . ARG A 1 323 ? 1.213 -3.695 22.510 1.00 39.53 323 ARG A N 1
ATOM 2596 C CA . ARG A 1 323 ? 2.111 -2.572 22.855 1.00 39.53 323 ARG A CA 1
ATOM 2597 C C . ARG A 1 323 ? 1.800 -1.926 24.207 1.00 39.53 323 ARG A C 1
ATOM 2599 O O . ARG A 1 323 ? 2.724 -1.460 24.866 1.00 39.53 323 ARG A O 1
ATOM 2606 N N . SER A 1 324 ? 0.541 -1.902 24.645 1.00 38.81 324 SER A N 1
ATOM 2607 C CA . SER A 1 324 ? 0.184 -1.389 25.980 1.00 38.81 324 SER A CA 1
ATOM 2608 C C . SER A 1 324 ? 0.525 -2.390 27.089 1.00 38.81 324 SER A C 1
ATOM 2610 O O . SER A 1 324 ? 0.733 -2.008 28.242 1.00 38.81 324 SER A O 1
ATOM 2612 N N . TRP A 1 325 ? 0.660 -3.668 26.735 1.00 34.47 325 TRP A N 1
ATOM 2613 C CA . TRP A 1 325 ? 0.980 -4.732 27.678 1.00 34.47 325 TRP A CA 1
ATOM 2614 C C . TRP A 1 325 ? 2.438 -4.732 28.143 1.00 34.47 325 TRP A C 1
ATOM 2616 O O . TRP A 1 325 ? 2.699 -4.961 29.323 1.00 34.47 325 TRP A O 1
ATOM 2626 N N . SER A 1 326 ? 3.385 -4.390 27.262 1.00 33.75 326 SER A N 1
ATOM 2627 C CA . SER A 1 326 ? 4.803 -4.282 27.633 1.00 33.75 326 SER A CA 1
ATOM 2628 C C . SER A 1 326 ? 5.076 -3.150 28.630 1.00 33.75 326 SER A C 1
ATOM 2630 O O . SER A 1 326 ? 6.039 -3.236 29.385 1.00 33.75 326 SER A O 1
ATOM 2632 N N . ARG A 1 327 ? 4.204 -2.131 28.710 1.00 36.62 327 ARG A N 1
ATOM 2633 C CA . ARG A 1 327 ? 4.292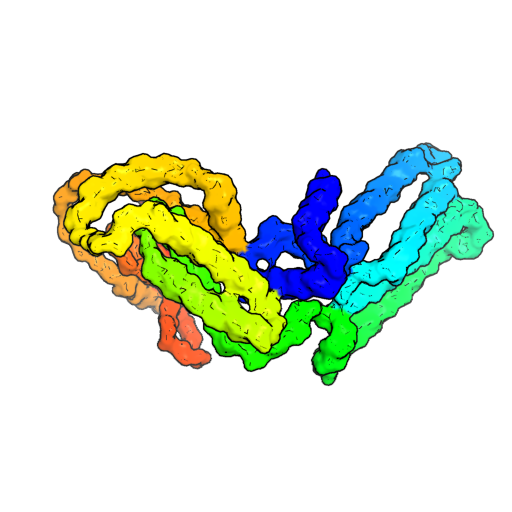 -1.070 29.732 1.00 36.62 327 ARG A CA 1
ATOM 2634 C C . ARG A 1 327 ? 3.730 -1.472 31.101 1.00 36.62 327 ARG A C 1
ATOM 2636 O O . ARG A 1 327 ? 4.145 -0.889 32.094 1.00 36.62 327 ARG A O 1
ATOM 2643 N N . ARG A 1 328 ? 2.819 -2.454 31.188 1.00 36.09 328 ARG A N 1
ATOM 2644 C CA . ARG A 1 328 ? 2.226 -2.912 32.469 1.00 36.09 328 ARG A CA 1
ATOM 2645 C C . ARG A 1 328 ? 2.898 -4.145 33.075 1.00 36.09 328 ARG A C 1
ATOM 2647 O O . ARG A 1 328 ? 2.625 -4.471 34.224 1.00 36.09 328 ARG A O 1
ATOM 2654 N N . ALA A 1 329 ? 3.784 -4.815 32.344 1.00 27.88 329 ALA A N 1
ATOM 2655 C CA . ALA A 1 329 ? 4.558 -5.948 32.841 1.00 27.88 329 ALA A CA 1
ATOM 2656 C C . ALA A 1 329 ? 5.888 -5.500 33.487 1.00 27.88 329 ALA A C 1
ATOM 2658 O O . ALA A 1 329 ? 6.958 -5.942 33.081 1.00 27.88 329 ALA A O 1
ATOM 2659 N N . ARG A 1 330 ? 5.842 -4.622 34.499 1.00 28.72 330 ARG A N 1
ATOM 2660 C CA . ARG A 1 330 ? 6.907 -4.566 35.518 1.00 28.72 330 ARG A CA 1
ATOM 2661 C C . ARG A 1 330 ? 6.404 -5.339 36.740 1.00 28.72 330 ARG A C 1
ATOM 2663 O O . ARG A 1 330 ? 5.307 -5.042 37.211 1.00 28.72 330 ARG A O 1
ATOM 2670 N N . PRO A 1 331 ? 7.129 -6.360 37.224 1.00 29.06 331 PRO A N 1
ATOM 2671 C CA . PRO A 1 331 ? 6.677 -7.146 38.362 1.00 29.06 331 PRO A CA 1
ATOM 2672 C C . PRO A 1 331 ? 6.684 -6.290 39.633 1.00 29.06 331 PRO A C 1
ATOM 2674 O O . PRO A 1 331 ? 7.677 -5.634 39.941 1.00 29.06 331 PRO A O 1
ATOM 2677 N N . TYR A 1 332 ? 5.576 -6.330 40.378 1.00 26.28 332 TYR A N 1
ATOM 2678 C CA . TYR A 1 332 ? 5.519 -5.890 41.770 1.00 26.28 332 TYR A CA 1
ATOM 2679 C C . TYR A 1 332 ? 6.491 -6.755 42.581 1.00 26.28 332 TYR A C 1
ATOM 2681 O O . TYR A 1 332 ? 6.197 -7.914 42.877 1.00 26.28 332 TYR A O 1
ATOM 2689 N N . ILE A 1 333 ? 7.654 -6.206 42.927 1.00 27.39 333 ILE A N 1
ATOM 2690 C CA . ILE A 1 333 ? 8.487 -6.765 43.989 1.00 27.39 333 ILE A CA 1
ATOM 2691 C C . ILE A 1 333 ? 7.868 -6.294 45.300 1.00 27.39 333 ILE A C 1
ATOM 2693 O O . ILE A 1 333 ? 7.879 -5.111 45.626 1.00 27.39 333 ILE A O 1
ATOM 2697 N N . SER A 1 334 ? 7.280 -7.239 46.029 1.00 30.50 334 SER A N 1
ATOM 2698 C CA . SER A 1 334 ? 6.861 -7.044 47.407 1.00 30.50 334 SER A CA 1
ATOM 2699 C C . SER A 1 334 ? 8.094 -6.917 48.301 1.00 30.50 334 SER A C 1
ATOM 2701 O O . SER A 1 334 ? 8.868 -7.869 48.413 1.00 30.50 334 SER A O 1
ATOM 2703 N N . THR A 1 335 ? 8.233 -5.805 49.010 1.00 28.02 335 THR A N 1
ATOM 2704 C CA . THR A 1 335 ? 9.009 -5.757 50.251 1.00 28.02 335 THR A CA 1
ATOM 2705 C C . THR A 1 335 ? 8.107 -5.250 51.362 1.00 28.02 335 THR A C 1
ATOM 2707 O O . THR A 1 335 ? 7.590 -4.137 51.344 1.00 28.02 335 THR A O 1
ATOM 2710 N N . SER A 1 336 ? 7.866 -6.136 52.321 1.00 25.86 336 SER A N 1
ATOM 2711 C CA . SER A 1 336 ? 7.147 -5.860 53.553 1.00 25.86 336 SER A CA 1
ATOM 2712 C C . SER A 1 336 ? 8.132 -5.547 54.686 1.00 25.86 336 SER A C 1
ATOM 2714 O O . SER A 1 336 ? 9.078 -6.302 54.891 1.00 25.86 336 SER A O 1
ATOM 2716 N N . VAL A 1 337 ? 7.765 -4.534 55.478 1.00 27.64 337 VAL A N 1
ATOM 2717 C CA . VAL A 1 337 ? 8.141 -4.222 56.876 1.00 27.64 337 VAL A CA 1
ATOM 2718 C C . VAL A 1 337 ? 9.489 -3.530 57.147 1.00 27.64 337 VAL A C 1
ATOM 2720 O O . VAL A 1 337 ? 10.556 -4.115 57.012 1.00 27.64 337 VAL A O 1
ATOM 2723 N N . GLY A 1 338 ? 9.399 -2.317 57.714 1.00 22.84 338 GLY A N 1
ATOM 2724 C CA . GLY A 1 338 ? 10.460 -1.664 58.491 1.00 22.84 338 GLY A CA 1
ATOM 2725 C C . GLY A 1 338 ? 10.086 -0.234 58.904 1.00 22.84 338 GLY A C 1
ATOM 2726 O O . GLY A 1 338 ? 9.848 0.616 58.063 1.00 22.84 338 GLY A O 1
ATOM 2727 N N . TRP A 1 339 ? 9.969 0.020 60.204 1.00 23.17 339 TRP A N 1
ATOM 2728 C CA . TRP A 1 339 ? 9.513 1.269 60.830 1.00 23.17 339 TRP A CA 1
ATOM 2729 C C . TRP A 1 339 ? 10.457 2.488 60.686 1.00 23.17 339 TRP A C 1
ATOM 2731 O O . TRP A 1 339 ? 11.668 2.329 60.737 1.00 23.17 339 TRP A O 1
ATOM 2741 N N . ARG A 1 340 ? 9.840 3.690 60.745 1.00 24.02 340 ARG A N 1
ATOM 2742 C CA . ARG A 1 340 ? 10.364 5.049 61.065 1.00 24.02 340 ARG A CA 1
ATOM 2743 C C . ARG A 1 340 ? 11.366 5.683 60.085 1.00 24.02 340 ARG A C 1
ATOM 2745 O O . ARG A 1 340 ? 12.527 5.320 60.098 1.00 24.02 340 ARG A O 1
ATOM 2752 N N . GLN A 1 341 ? 10.982 6.811 59.471 1.00 26.27 341 GLN A N 1
ATOM 2753 C CA . GLN A 1 341 ? 11.288 8.165 59.974 1.00 26.27 341 GLN A CA 1
ATOM 2754 C C . GLN A 1 341 ? 10.473 9.217 59.197 1.00 26.27 341 GLN A C 1
ATOM 2756 O O . GLN A 1 341 ? 10.475 9.235 57.973 1.00 26.27 341 GLN A O 1
ATOM 2761 N N . LYS A 1 342 ? 9.753 10.093 59.909 1.00 31.61 342 LYS A N 1
ATOM 2762 C CA . LYS A 1 342 ? 9.167 11.313 59.336 1.00 31.61 342 LYS A CA 1
ATOM 2763 C C . LYS A 1 342 ? 10.314 12.264 58.976 1.00 31.61 342 LYS A C 1
ATOM 2765 O O . LYS A 1 342 ? 10.897 12.842 59.888 1.00 31.61 342 LYS A O 1
ATOM 2770 N N . CYS A 1 343 ? 10.583 12.457 57.691 1.00 28.00 343 CYS A N 1
ATOM 2771 C CA . CYS A 1 343 ? 11.262 13.640 57.165 1.00 28.00 343 CYS A CA 1
ATOM 2772 C C . CYS A 1 343 ? 10.355 14.233 56.084 1.00 28.00 343 CYS A C 1
ATOM 2774 O O . CYS A 1 343 ? 9.851 13.506 55.235 1.00 28.00 343 CYS A O 1
ATOM 2776 N N . GLY A 1 344 ? 10.057 15.529 56.189 1.00 29.58 344 GLY A N 1
ATOM 2777 C CA . GLY A 1 344 ? 9.141 16.215 55.283 1.00 29.58 344 GLY A CA 1
ATOM 2778 C C . GLY A 1 344 ? 9.681 16.204 53.858 1.00 29.58 344 GLY A C 1
ATOM 2779 O O . GLY A 1 344 ? 10.747 16.757 53.607 1.00 29.58 344 GLY A O 1
ATOM 2780 N N . VAL A 1 345 ? 8.943 15.573 52.948 1.00 37.38 345 VAL A N 1
ATOM 2781 C CA . VAL A 1 345 ? 9.196 15.631 51.507 1.00 37.38 345 VAL A CA 1
ATOM 2782 C C . VAL A 1 345 ? 8.656 16.981 51.012 1.00 37.38 345 VAL A C 1
ATOM 2784 O O . VAL A 1 345 ? 7.458 17.227 51.183 1.00 37.38 345 VAL A O 1
ATOM 2787 N N . PRO A 1 346 ? 9.493 17.894 50.486 1.00 49.38 346 PRO A N 1
ATOM 2788 C CA . PRO A 1 346 ? 9.002 19.109 49.846 1.00 49.38 346 PRO A CA 1
ATOM 2789 C C . PRO A 1 346 ? 8.251 18.754 48.555 1.00 49.38 346 PRO A C 1
ATOM 2791 O O . PRO A 1 346 ? 8.540 17.753 47.912 1.00 49.38 346 PRO A O 1
ATOM 2794 N N . ASP A 1 347 ? 7.256 19.558 48.199 1.00 65.50 347 ASP A N 1
ATOM 2795 C CA . ASP A 1 347 ? 6.475 19.413 46.967 1.00 65.50 347 ASP A CA 1
ATOM 2796 C C . ASP A 1 347 ? 7.372 19.652 45.728 1.00 65.50 347 ASP A C 1
ATOM 2798 O O . ASP A 1 347 ? 8.176 20.589 45.742 1.00 65.50 347 ASP A O 1
ATOM 2802 N N . ILE A 1 348 ? 7.247 18.848 44.657 1.00 68.81 348 ILE A N 1
ATOM 2803 C CA . ILE A 1 348 ? 8.095 18.948 43.438 1.00 68.81 348 ILE A CA 1
ATOM 2804 C C . ILE A 1 348 ? 7.998 20.354 42.831 1.00 68.81 348 ILE A C 1
ATOM 2806 O O . ILE A 1 348 ? 8.988 20.898 42.344 1.00 68.81 348 ILE A O 1
ATOM 2810 N N . HIS A 1 349 ? 6.812 20.963 42.920 1.00 70.50 349 HIS A N 1
ATOM 2811 C CA . HIS A 1 349 ? 6.574 22.339 42.495 1.00 70.50 349 HIS A CA 1
ATOM 2812 C C . HIS A 1 349 ? 7.487 23.334 43.209 1.00 70.50 349 HIS A C 1
ATOM 2814 O O . HIS A 1 349 ? 8.108 24.174 42.568 1.00 70.50 349 HIS A O 1
ATOM 2820 N N . ARG A 1 350 ? 7.635 23.191 44.527 1.00 71.88 350 ARG A N 1
ATOM 2821 C CA . ARG A 1 350 ? 8.459 24.090 45.329 1.00 71.88 350 ARG A CA 1
ATOM 2822 C C . ARG A 1 350 ? 9.944 23.958 44.988 1.00 71.88 350 ARG A C 1
ATOM 2824 O O . ARG A 1 350 ? 10.629 24.970 44.923 1.00 71.88 350 ARG A O 1
ATOM 2831 N N . PHE A 1 351 ? 10.424 22.739 44.730 1.00 77.00 351 PHE A N 1
ATOM 2832 C CA . PHE A 1 351 ? 11.801 22.512 44.275 1.00 77.00 351 PHE A CA 1
ATOM 2833 C C . PHE A 1 351 ? 12.076 23.202 42.932 1.00 77.00 351 PHE A C 1
ATOM 2835 O O . PHE A 1 351 ? 13.078 23.897 42.784 1.00 77.00 351 PHE A O 1
ATOM 2842 N N . LEU A 1 352 ? 11.172 23.033 41.963 1.00 75.62 352 LEU A N 1
ATOM 2843 C CA . LEU A 1 352 ? 11.318 23.617 40.630 1.00 75.62 352 LEU A CA 1
ATOM 2844 C C . LEU A 1 352 ? 11.243 25.149 40.650 1.00 75.62 352 LEU A C 1
ATOM 2846 O O . LEU A 1 352 ? 12.001 25.800 39.932 1.00 75.62 352 LEU A O 1
ATOM 2850 N N . ASP A 1 353 ? 10.386 25.722 41.497 1.00 74.06 353 ASP A N 1
ATOM 2851 C CA . ASP A 1 353 ? 10.295 27.172 41.678 1.00 74.06 353 ASP A CA 1
ATOM 2852 C C . ASP A 1 353 ? 11.557 27.740 42.358 1.00 74.06 353 ASP A C 1
ATOM 2854 O O . ASP A 1 353 ? 12.070 28.780 41.943 1.00 74.06 353 ASP A O 1
ATOM 2858 N N . GLU A 1 354 ? 12.101 27.056 43.372 1.00 75.62 354 GLU A N 1
ATOM 2859 C CA . GLU A 1 354 ? 13.340 27.459 44.059 1.00 75.62 354 GLU A CA 1
ATOM 2860 C C . GLU A 1 354 ? 14.565 27.394 43.121 1.00 75.62 354 GLU A C 1
ATOM 2862 O O . GLU A 1 354 ? 15.356 28.337 43.085 1.00 75.62 354 GLU A O 1
ATOM 2867 N N . GLU A 1 355 ? 14.683 26.346 42.300 1.00 77.25 355 GLU A N 1
ATOM 2868 C CA . GLU A 1 355 ? 15.738 26.195 41.281 1.00 77.25 355 GLU A CA 1
ATOM 2869 C C . GLU A 1 355 ? 15.621 27.212 40.141 1.00 77.25 355 GLU A C 1
ATOM 2871 O O . GLU A 1 355 ? 16.620 27.808 39.731 1.00 77.25 355 GLU A O 1
ATOM 2876 N N . SER A 1 356 ? 14.401 27.457 39.650 1.00 73.44 356 SER A N 1
ATOM 2877 C CA . SER A 1 356 ? 14.164 28.443 38.593 1.00 73.44 356 SER A CA 1
ATOM 2878 C C . SER A 1 356 ? 14.593 29.840 39.040 1.00 73.44 356 SER A C 1
ATOM 2880 O O . SER A 1 356 ? 15.208 30.567 38.262 1.00 73.44 356 SER A O 1
ATOM 2882 N N . ASN A 1 357 ? 14.309 30.212 40.291 1.00 67.19 357 ASN A N 1
ATOM 2883 C CA . ASN A 1 357 ? 14.707 31.507 40.842 1.00 67.19 357 ASN A CA 1
ATOM 2884 C C . ASN A 1 357 ? 16.227 31.608 41.049 1.00 67.19 357 ASN A C 1
ATOM 2886 O O . ASN A 1 357 ? 16.794 32.686 40.893 1.00 67.19 357 ASN A O 1
ATOM 2890 N N . LEU A 1 358 ? 16.902 30.494 41.356 1.00 66.69 358 LEU A N 1
ATOM 2891 C CA . LEU A 1 358 ? 18.357 30.454 41.548 1.00 66.69 358 LEU A CA 1
ATOM 2892 C C . LEU A 1 358 ? 19.144 30.656 40.243 1.00 66.69 358 LEU A C 1
ATOM 2894 O O . LEU A 1 358 ? 20.274 31.141 40.269 1.00 66.69 358 LEU A O 1
ATOM 2898 N N . HIS A 1 359 ? 18.553 30.264 39.113 1.00 65.88 359 HIS A N 1
ATOM 2899 C CA . HIS A 1 359 ? 19.197 30.249 37.798 1.00 65.88 359 HIS A CA 1
ATOM 2900 C C . HIS A 1 359 ? 18.634 31.289 36.811 1.00 65.88 359 HIS A C 1
ATOM 2902 O O . HIS A 1 359 ? 19.107 31.368 35.676 1.00 65.88 359 HIS A O 1
ATOM 2908 N N . GLN A 1 360 ? 17.650 32.097 37.226 1.00 60.31 360 GLN A N 1
ATOM 2909 C CA . GLN A 1 360 ? 17.102 33.201 36.426 1.00 60.31 360 GLN A CA 1
ATOM 2910 C C . GLN A 1 360 ? 18.027 34.420 36.369 1.00 60.31 360 GLN A C 1
ATOM 2912 O O . GLN A 1 360 ? 18.052 35.111 35.348 1.00 60.31 360 GLN A O 1
ATOM 2917 N N . ASP A 1 361 ? 18.828 34.652 37.409 1.00 50.19 361 ASP A N 1
ATOM 2918 C CA . ASP A 1 361 ? 19.748 35.780 37.452 1.00 50.19 361 ASP A CA 1
ATOM 2919 C C . ASP A 1 361 ? 21.155 35.372 36.994 1.00 50.19 361 ASP A C 1
ATOM 2921 O O . ASP A 1 361 ? 21.808 34.486 37.539 1.00 50.19 361 ASP A O 1
ATOM 2925 N N . THR A 1 362 ? 21.650 36.116 36.005 1.00 44.53 362 THR A N 1
ATOM 2926 C CA . THR A 1 362 ? 23.033 36.184 35.503 1.00 44.53 362 THR A CA 1
ATOM 2927 C C . THR A 1 362 ? 23.583 35.035 34.630 1.00 44.53 362 THR A C 1
ATOM 2929 O O . THR A 1 362 ? 24.062 34.002 35.081 1.00 44.53 362 THR A O 1
ATOM 2932 N N . SER A 1 363 ? 23.721 35.351 33.332 1.00 48.78 363 SER A N 1
ATOM 2933 C CA . SER A 1 363 ? 24.757 34.852 32.395 1.00 48.78 363 SER A CA 1
ATOM 2934 C C . SER A 1 363 ? 24.714 33.403 31.869 1.00 48.78 363 SER A C 1
ATOM 2936 O O . SER A 1 363 ? 25.721 32.913 31.368 1.00 48.78 363 SER A O 1
ATOM 2938 N N . LEU A 1 364 ? 23.557 32.734 31.860 1.00 51.66 364 LEU A N 1
ATOM 2939 C CA . LEU A 1 364 ? 23.416 31.363 31.320 1.00 51.66 364 LEU A CA 1
ATOM 2940 C C . LEU A 1 364 ? 23.100 31.268 29.808 1.00 51.66 364 LEU A C 1
ATOM 2942 O O . LEU A 1 364 ? 23.009 30.177 29.248 1.00 51.66 364 LEU A O 1
ATOM 2946 N N . VAL A 1 365 ? 22.973 32.409 29.124 1.00 49.38 365 VAL A N 1
ATOM 2947 C CA . VAL A 1 365 ? 22.539 32.513 27.713 1.00 49.38 365 VAL A CA 1
ATOM 2948 C C . VAL A 1 365 ? 23.649 32.163 26.698 1.00 49.38 365 VAL A C 1
ATOM 2950 O O . VAL A 1 365 ? 23.375 32.035 25.509 1.00 49.38 365 VAL A O 1
ATOM 2953 N N . THR A 1 366 ? 24.900 31.960 27.124 1.00 52.06 366 THR A N 1
ATOM 2954 C CA . THR A 1 366 ? 26.060 31.838 26.212 1.00 52.06 366 THR A CA 1
ATOM 2955 C C . THR A 1 366 ? 26.778 30.486 26.231 1.00 52.06 366 THR A C 1
ATOM 2957 O O . THR A 1 366 ? 27.897 30.385 25.726 1.00 52.06 366 THR A O 1
ATOM 2960 N N . ALA A 1 367 ? 26.166 29.426 26.761 1.00 53.25 367 ALA A N 1
ATOM 2961 C CA . ALA A 1 367 ? 26.706 28.080 26.576 1.00 53.25 367 ALA A CA 1
ATOM 2962 C C . ALA A 1 367 ? 26.367 27.565 25.164 1.00 53.25 367 ALA A C 1
ATOM 2964 O O . ALA A 1 367 ? 25.204 27.433 24.799 1.00 53.25 367 ALA A O 1
ATOM 2965 N N . MET A 1 368 ? 27.390 27.312 24.344 1.00 56.19 368 MET A N 1
ATOM 2966 C CA . MET A 1 368 ? 27.277 26.853 22.946 1.00 56.19 368 MET A CA 1
ATOM 2967 C C . MET A 1 368 ? 26.876 25.368 22.803 1.00 56.19 368 MET A C 1
ATOM 2969 O O . MET A 1 368 ? 26.846 24.855 21.688 1.00 56.19 368 MET A O 1
ATOM 2973 N N . ASP A 1 369 ? 26.603 24.654 23.900 1.00 70.88 369 ASP A N 1
ATOM 2974 C CA . ASP A 1 369 ? 26.508 23.187 23.934 1.00 70.88 369 ASP A CA 1
ATOM 2975 C C . ASP A 1 369 ? 25.114 22.635 24.286 1.00 70.88 369 ASP A C 1
ATOM 2977 O O . ASP A 1 369 ? 24.978 21.456 24.620 1.00 70.88 369 ASP A O 1
ATOM 2981 N N . TRP A 1 370 ? 24.066 23.457 24.187 1.00 74.06 370 TRP A N 1
ATOM 2982 C CA . TRP A 1 370 ? 22.689 22.994 24.366 1.00 74.06 370 TRP A CA 1
ATOM 2983 C C . TRP A 1 370 ? 22.304 21.983 23.282 1.00 74.06 370 TRP A C 1
ATOM 2985 O O . TRP A 1 370 ? 22.205 22.316 22.100 1.00 74.06 370 TRP A O 1
ATOM 2995 N N . LYS A 1 371 ? 22.029 20.746 23.696 1.00 77.69 371 LYS A N 1
ATOM 2996 C CA . LYS A 1 371 ? 21.447 19.701 22.850 1.00 77.69 371 LYS A CA 1
ATOM 2997 C C . LYS A 1 371 ? 19.927 19.783 22.944 1.00 77.69 371 LYS A C 1
ATOM 2999 O O . LYS A 1 371 ? 19.379 19.817 24.049 1.00 77.69 371 LYS A O 1
ATOM 3004 N N . SER A 1 372 ? 19.236 19.806 21.807 1.00 74.94 372 SER A N 1
ATOM 3005 C CA . SER A 1 372 ? 17.778 19.688 21.786 1.00 74.94 372 SER A CA 1
ATOM 3006 C C . SER A 1 372 ? 17.349 18.328 22.336 1.00 74.94 372 SER A C 1
ATOM 3008 O O . SER A 1 372 ? 18.006 17.306 22.140 1.00 74.94 372 SER A O 1
ATOM 3010 N N . VAL A 1 373 ? 16.262 18.334 23.103 1.00 70.56 373 VAL A N 1
ATOM 3011 C CA . VAL A 1 373 ? 15.678 17.131 23.712 1.00 70.56 373 VAL A CA 1
ATOM 3012 C C . VAL A 1 373 ? 14.219 16.994 23.281 1.00 70.56 373 VAL A C 1
ATOM 3014 O O . VAL A 1 373 ? 13.797 15.890 22.932 1.00 70.56 373 VAL A O 1
ATOM 3017 N N . ASN A 1 374 ? 13.462 18.101 23.264 1.00 77.06 374 ASN A N 1
ATOM 3018 C CA . ASN A 1 374 ? 12.067 18.192 22.807 1.00 77.06 374 ASN A CA 1
ATOM 3019 C C . ASN A 1 374 ? 11.197 17.002 23.245 1.00 77.06 374 ASN A C 1
ATOM 3021 O O . ASN A 1 374 ? 10.548 16.349 22.428 1.00 77.06 374 ASN A O 1
ATOM 3025 N N . SER A 1 375 ? 11.242 16.671 24.534 1.00 75.12 375 SER A N 1
ATOM 3026 C CA . SER A 1 375 ? 10.617 15.461 25.073 1.00 75.12 375 SER A CA 1
ATOM 3027 C C . SER A 1 375 ? 9.860 15.736 26.350 1.00 75.12 375 SER A C 1
ATOM 3029 O O . SER A 1 375 ? 10.198 16.635 27.110 1.00 75.12 375 SER A O 1
ATOM 3031 N N . VAL A 1 376 ? 8.834 14.933 26.600 1.00 74.56 376 VAL A N 1
ATOM 3032 C CA . VAL A 1 376 ? 7.968 15.101 27.766 1.00 74.56 376 VAL A CA 1
ATOM 3033 C C . VAL A 1 376 ? 8.377 14.095 28.828 1.00 74.56 376 VAL A C 1
ATOM 3035 O O . VAL A 1 376 ? 8.405 12.888 28.569 1.00 74.56 376 VAL A O 1
ATOM 3038 N N . PHE A 1 377 ? 8.674 14.595 30.021 1.00 71.56 377 PHE A N 1
ATOM 3039 C CA . PHE A 1 377 ? 9.076 13.826 31.189 1.00 71.56 377 PHE A CA 1
ATOM 3040 C C . PHE A 1 377 ? 8.022 13.944 32.288 1.00 71.56 377 PHE A C 1
ATOM 3042 O O . PHE A 1 377 ? 7.404 14.988 32.463 1.00 71.56 377 PHE A O 1
ATOM 3049 N N . CYS A 1 378 ? 7.828 12.871 33.045 1.00 75.62 378 CYS A N 1
ATOM 3050 C CA . CYS A 1 378 ? 7.103 12.882 34.305 1.00 75.62 378 CYS A CA 1
ATOM 3051 C C . CYS A 1 378 ? 8.132 12.786 35.434 1.00 75.62 378 CYS A C 1
ATOM 3053 O O . CYS A 1 378 ? 8.810 11.767 35.561 1.00 75.62 378 CYS A O 1
ATOM 3055 N N . LEU A 1 379 ? 8.289 13.859 36.205 1.00 76.25 379 LEU A N 1
ATOM 3056 C CA . LEU A 1 379 ? 9.180 13.911 37.361 1.00 76.25 379 LEU A CA 1
ATOM 3057 C C . LEU A 1 379 ? 8.458 13.345 38.587 1.00 76.25 379 LEU A C 1
ATOM 3059 O O . LEU A 1 379 ? 7.336 13.758 38.880 1.00 76.25 379 LEU A O 1
ATOM 3063 N N . LYS A 1 380 ? 9.092 12.411 39.299 1.00 77.88 380 LYS A N 1
ATOM 3064 C CA . LYS A 1 380 ? 8.554 11.736 40.492 1.00 77.88 380 LYS A CA 1
ATOM 3065 C C . LYS A 1 380 ? 9.613 11.645 41.592 1.00 77.88 380 LYS A C 1
ATOM 3067 O O . LYS A 1 380 ? 10.804 11.562 41.299 1.00 77.88 380 LYS A O 1
ATOM 3072 N N . TYR A 1 381 ? 9.192 11.610 42.856 1.00 74.06 381 TYR A N 1
ATOM 3073 C CA . TYR A 1 381 ? 10.084 11.290 43.977 1.00 74.06 381 TYR A CA 1
ATOM 3074 C C . TYR A 1 381 ? 10.314 9.782 44.091 1.00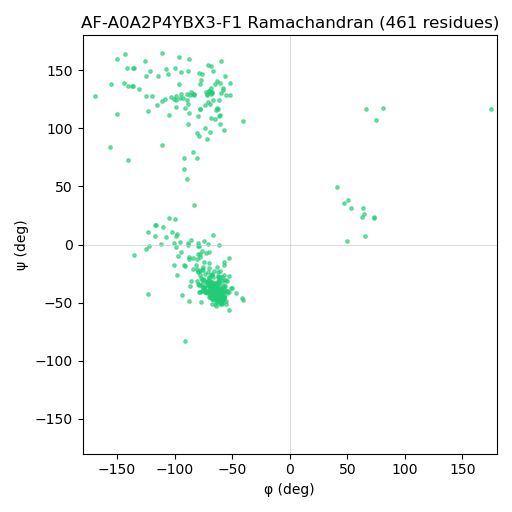 74.06 381 TYR A C 1
ATOM 3076 O O . TYR A 1 381 ? 9.422 8.986 43.805 1.00 74.06 381 TYR A O 1
ATOM 3084 N N . HIS A 1 382 ? 11.507 9.385 44.538 1.00 57.34 382 HIS A N 1
ATOM 3085 C CA . HIS A 1 382 ? 11.868 7.982 44.769 1.00 57.34 382 HIS A CA 1
ATOM 3086 C C . HIS A 1 382 ? 10.940 7.279 45.788 1.00 57.34 382 HIS A C 1
ATOM 3088 O O . HIS A 1 382 ? 10.713 6.071 45.693 1.00 57.34 382 HIS A O 1
ATOM 3094 N N . ASP A 1 383 ? 10.351 8.032 46.720 1.00 54.25 383 ASP A N 1
ATOM 3095 C CA . ASP A 1 383 ? 9.424 7.520 47.731 1.00 54.25 383 ASP A CA 1
ATOM 3096 C C . ASP A 1 383 ? 7.971 7.596 47.252 1.00 54.25 383 ASP A C 1
ATOM 3098 O O . ASP A 1 383 ? 7.220 8.458 47.689 1.00 54.25 383 ASP A O 1
ATOM 3102 N N . GLY A 1 384 ? 7.594 6.696 46.339 1.00 52.75 384 GLY A N 1
ATOM 3103 C CA . GLY A 1 384 ? 6.259 6.079 46.201 1.00 52.75 384 GLY A CA 1
ATOM 3104 C C . GLY A 1 384 ? 4.977 6.932 46.172 1.00 52.75 384 GLY A C 1
ATOM 3105 O O . GLY A 1 384 ? 3.899 6.347 46.115 1.00 52.75 384 GLY A O 1
ATOM 3106 N N . ASN A 1 385 ? 5.040 8.260 46.217 1.00 50.97 385 ASN A N 1
ATOM 3107 C CA . ASN A 1 385 ? 3.879 9.136 46.148 1.00 50.97 385 ASN A CA 1
ATOM 3108 C C . ASN A 1 385 ? 3.578 9.455 44.680 1.00 50.97 385 ASN A C 1
ATOM 3110 O O . ASN A 1 385 ? 4.406 10.019 43.966 1.00 50.97 385 ASN A O 1
ATOM 3114 N N . ASP A 1 386 ? 2.365 9.109 44.249 1.00 51.09 386 ASP A N 1
ATOM 3115 C CA . ASP A 1 386 ? 1.865 9.190 42.868 1.00 51.09 386 ASP A CA 1
ATOM 3116 C C . ASP A 1 386 ? 1.701 10.622 42.308 1.00 51.09 386 ASP A C 1
ATOM 3118 O O . ASP A 1 386 ? 1.169 10.809 41.212 1.00 51.09 386 ASP A O 1
ATOM 3122 N N . SER A 1 387 ? 2.168 11.658 43.009 1.00 57.50 387 SER A N 1
ATOM 3123 C CA . SER A 1 387 ? 2.159 13.042 42.525 1.00 57.50 387 SER A CA 1
ATOM 3124 C C . SER A 1 387 ? 3.336 13.288 41.573 1.00 57.50 387 SER A C 1
ATOM 3126 O O . SER A 1 387 ? 4.344 13.885 41.947 1.00 57.50 387 SER A O 1
ATOM 3128 N N . GLY A 1 388 ? 3.232 12.773 40.347 1.00 64.38 388 GLY A N 1
ATOM 3129 C CA . GLY A 1 388 ? 4.195 13.042 39.279 1.00 64.38 388 GLY A CA 1
ATOM 3130 C C . GLY A 1 388 ? 3.863 14.328 38.522 1.00 64.38 388 GLY A C 1
ATOM 3131 O O . GLY A 1 388 ? 2.727 14.505 38.084 1.00 64.38 388 GLY A O 1
ATOM 3132 N N . MET A 1 389 ? 4.844 15.208 38.318 1.00 73.75 389 MET A N 1
ATOM 3133 C CA . MET A 1 389 ? 4.667 16.436 37.532 1.00 73.75 389 MET A CA 1
ATOM 3134 C C . MET A 1 389 ? 5.096 16.209 36.082 1.00 73.75 389 MET A C 1
ATOM 3136 O O . MET A 1 389 ? 6.195 15.717 35.827 1.00 73.75 389 MET A O 1
ATOM 3140 N N . ILE A 1 390 ? 4.241 16.572 35.122 1.00 72.56 390 ILE A N 1
ATOM 3141 C CA . ILE A 1 390 ? 4.552 16.465 33.691 1.00 72.56 390 ILE A CA 1
ATOM 3142 C C . ILE A 1 390 ? 5.215 17.755 33.209 1.00 72.56 390 ILE A C 1
ATOM 3144 O O . ILE A 1 390 ? 4.669 18.851 33.333 1.00 72.56 390 ILE A O 1
ATOM 3148 N N . VAL A 1 391 ? 6.396 17.601 32.626 1.00 76.88 391 VAL A N 1
ATOM 3149 C CA . VAL A 1 391 ? 7.274 18.681 32.196 1.00 76.88 391 VAL A CA 1
ATOM 3150 C C . VAL A 1 391 ? 7.730 18.434 30.758 1.00 76.88 391 VAL A C 1
ATOM 3152 O O . VAL A 1 391 ? 8.157 17.334 30.409 1.00 76.88 391 VAL A O 1
ATOM 3155 N N . SER A 1 392 ? 7.664 19.463 29.913 1.00 78.75 392 SER A N 1
ATOM 3156 C CA . SER A 1 392 ? 8.270 19.448 28.581 1.00 78.75 392 SER A CA 1
ATOM 3157 C C . SER A 1 392 ? 9.720 19.914 28.678 1.00 78.75 392 SER A C 1
ATOM 3159 O O . SER A 1 392 ? 9.975 21.074 28.983 1.00 78.75 392 SER A O 1
ATOM 3161 N N . VAL A 1 393 ? 10.673 19.024 28.420 1.00 78.44 393 VAL A N 1
ATOM 3162 C CA . VAL A 1 393 ? 12.107 19.325 28.388 1.00 78.44 393 VAL A CA 1
ATOM 3163 C C . VAL A 1 393 ? 12.507 19.707 26.968 1.00 78.44 393 VAL A C 1
ATOM 3165 O O . VAL A 1 393 ? 12.406 18.905 26.038 1.00 78.44 393 VAL A O 1
ATOM 3168 N N . VAL A 1 394 ? 12.966 20.945 26.810 1.00 79.31 394 VAL A N 1
ATOM 3169 C CA . VAL A 1 394 ? 13.299 21.553 25.517 1.00 79.31 394 VAL A CA 1
ATOM 3170 C C . VAL A 1 394 ? 14.746 21.242 25.144 1.00 79.31 394 VAL A C 1
ATOM 3172 O O . VAL A 1 394 ? 15.014 20.752 24.046 1.00 79.31 394 VAL A O 1
ATOM 3175 N N . ALA A 1 395 ? 15.679 21.459 26.073 1.00 78.25 395 ALA A N 1
ATOM 3176 C CA . ALA A 1 395 ? 17.108 21.303 25.827 1.00 78.25 395 ALA A CA 1
ATOM 3177 C C . ALA A 1 395 ? 17.877 20.891 27.088 1.00 78.25 395 ALA A C 1
ATOM 3179 O O . ALA A 1 395 ? 17.422 21.093 28.215 1.00 78.25 395 ALA A O 1
ATOM 3180 N N . TRP A 1 396 ? 19.066 20.338 26.882 1.00 82.12 396 TRP A N 1
ATOM 3181 C CA . TRP A 1 396 ? 19.976 19.891 27.930 1.00 82.12 396 TRP A CA 1
ATOM 3182 C C . TRP A 1 396 ? 21.410 20.316 27.609 1.00 82.12 396 TRP A C 1
ATOM 3184 O O . TRP A 1 396 ? 21.850 20.172 26.469 1.00 82.12 396 TRP A O 1
ATOM 3194 N N . SER A 1 397 ? 22.131 20.825 28.608 1.00 78.44 397 SER A N 1
ATOM 3195 C CA . SER A 1 397 ? 23.571 21.084 28.522 1.00 78.44 397 SER A CA 1
ATOM 3196 C C . SER A 1 397 ? 24.317 20.110 29.431 1.00 78.44 397 SER A C 1
ATOM 3198 O O . SER A 1 397 ? 24.063 20.017 30.635 1.00 78.44 397 SER A O 1
ATOM 3200 N N . GLU A 1 398 ? 25.242 19.365 28.834 1.00 73.88 398 GLU A N 1
ATOM 3201 C CA . GLU A 1 398 ? 26.069 18.382 29.530 1.00 73.88 398 GLU A CA 1
ATOM 3202 C C . GLU A 1 398 ? 27.165 19.062 30.359 1.00 73.88 398 GLU A C 1
ATOM 3204 O O . GLU A 1 398 ? 27.440 18.617 31.472 1.00 73.88 398 GLU A O 1
ATOM 3209 N N . SER A 1 399 ? 27.740 20.171 29.870 1.00 71.06 399 SER A N 1
ATOM 3210 C CA . SER A 1 399 ? 28.790 20.906 30.592 1.00 71.06 399 SER A CA 1
ATOM 3211 C C . SER A 1 399 ? 28.269 21.632 31.832 1.00 71.06 399 SER A C 1
ATOM 3213 O O . SER A 1 399 ? 28.977 21.714 32.835 1.00 71.06 399 SER A O 1
ATOM 3215 N N . LEU A 1 400 ? 27.029 22.127 31.779 1.00 68.81 400 LEU A N 1
ATOM 3216 C CA . LEU A 1 400 ? 26.397 22.839 32.889 1.00 68.81 400 LEU A CA 1
ATOM 3217 C C . LEU A 1 400 ? 25.594 21.917 33.812 1.00 68.81 400 LEU A C 1
ATOM 3219 O O . LEU A 1 400 ? 25.255 22.311 34.925 1.00 68.81 400 LEU A O 1
ATOM 3223 N N . GLY A 1 401 ? 25.249 20.707 33.360 1.00 73.19 401 GLY A N 1
ATOM 3224 C CA . GLY A 1 401 ? 24.342 19.820 34.092 1.00 73.19 401 GLY A CA 1
ATOM 3225 C C . GLY A 1 401 ? 22.933 20.405 34.266 1.00 73.19 401 GLY A C 1
ATOM 3226 O O . GLY A 1 401 ? 22.225 20.021 35.198 1.00 73.19 401 GLY A O 1
ATOM 3227 N N . LEU A 1 402 ? 22.534 21.331 33.386 1.00 79.12 402 LEU A N 1
ATOM 3228 C CA . LEU A 1 402 ? 21.266 22.060 33.447 1.00 79.12 402 LEU A CA 1
ATOM 3229 C C . LEU A 1 402 ? 20.272 21.559 32.400 1.00 79.12 402 LEU A C 1
ATOM 3231 O O . LEU A 1 402 ? 20.635 21.193 31.277 1.00 79.12 402 LEU A O 1
ATOM 3235 N N . VAL A 1 403 ? 18.995 21.597 32.770 1.00 79.94 403 VAL A N 1
ATOM 3236 C CA . VAL A 1 403 ? 17.871 21.207 31.917 1.00 79.94 403 VAL A CA 1
ATOM 3237 C C . VAL A 1 403 ? 16.942 22.393 31.728 1.00 79.94 403 VAL A C 1
ATOM 3239 O O . VAL A 1 403 ? 16.496 23.000 32.700 1.00 79.94 403 VAL A O 1
ATOM 3242 N N . ARG A 1 404 ? 16.632 22.695 30.465 1.00 81.56 404 ARG A N 1
ATOM 3243 C CA . ARG A 1 404 ? 15.664 23.720 30.077 1.00 81.56 404 ARG A CA 1
ATOM 3244 C C . ARG A 1 404 ? 14.294 23.086 29.895 1.00 81.56 404 ARG A C 1
ATOM 3246 O O . ARG A 1 404 ? 14.151 22.136 29.118 1.00 81.56 404 ARG A O 1
ATOM 3253 N N . TRP A 1 405 ? 13.289 23.612 30.581 1.00 81.00 405 TRP A N 1
ATOM 3254 C CA . TRP A 1 405 ? 11.971 22.998 30.632 1.00 81.00 405 TRP A CA 1
ATOM 3255 C C . TRP A 1 405 ? 10.818 24.001 30.636 1.00 81.00 405 TRP A C 1
ATOM 3257 O O . TRP A 1 405 ? 10.996 25.191 30.877 1.00 81.00 405 TRP A O 1
ATOM 3267 N N . CYS A 1 406 ? 9.620 23.503 30.341 1.00 77.31 406 CYS A N 1
ATOM 3268 C CA . CYS A 1 406 ? 8.361 24.240 30.368 1.00 77.31 406 CYS A CA 1
ATOM 3269 C C . CYS A 1 406 ? 7.270 23.377 31.009 1.00 77.31 406 CYS A C 1
ATOM 3271 O O . CYS A 1 406 ? 7.140 22.187 30.696 1.00 77.31 406 CYS A O 1
ATOM 3273 N N . ALA A 1 407 ? 6.463 23.968 31.890 1.00 70.31 407 ALA A N 1
ATOM 3274 C CA . ALA A 1 407 ? 5.301 23.293 32.458 1.00 70.31 407 ALA A CA 1
ATOM 3275 C C . ALA A 1 407 ? 4.231 23.072 31.375 1.00 70.31 407 ALA A C 1
ATOM 3277 O O . ALA A 1 407 ? 3.850 24.012 30.675 1.00 70.31 407 ALA A O 1
ATOM 3278 N N . MET A 1 408 ? 3.693 21.855 31.261 1.00 60.00 408 MET A N 1
ATOM 3279 C CA . MET A 1 408 ? 2.475 21.631 30.479 1.00 60.00 408 MET A CA 1
ATOM 3280 C C . MET A 1 408 ? 1.264 22.031 31.330 1.00 60.00 408 MET A C 1
ATOM 3282 O O . MET A 1 408 ? 0.804 21.253 32.160 1.00 60.00 408 MET A O 1
ATOM 3286 N N . LYS A 1 409 ? 0.753 23.258 31.164 1.00 54.75 409 LYS A N 1
ATOM 3287 C CA . LYS A 1 409 ? -0.532 23.662 31.761 1.00 54.75 409 LYS A CA 1
ATOM 3288 C C . LYS A 1 409 ? -1.685 23.209 30.866 1.00 54.75 409 LYS A C 1
ATOM 3290 O O . LYS A 1 409 ? -1.702 23.518 29.681 1.00 54.75 409 LYS A O 1
ATOM 3295 N N . GLU A 1 410 ? -2.671 22.529 31.450 1.00 42.03 410 GLU A N 1
ATOM 3296 C CA . GLU A 1 410 ? -3.830 21.969 30.734 1.00 42.03 410 GLU A CA 1
ATOM 3297 C C . GLU A 1 410 ? -4.837 23.006 30.196 1.00 42.03 410 GLU A C 1
ATOM 3299 O O . GLU A 1 410 ? -5.739 22.609 29.475 1.00 42.03 410 GLU A O 1
ATOM 3304 N N . ASN A 1 411 ? -4.720 24.311 30.476 1.00 35.34 411 ASN A N 1
ATOM 3305 C CA . ASN A 1 411 ? -5.716 25.304 30.034 1.00 35.34 411 ASN A CA 1
ATOM 3306 C C . ASN A 1 411 ? -5.153 26.734 29.923 1.00 35.34 411 ASN A C 1
ATOM 3308 O O . ASN A 1 411 ? -5.344 27.524 30.845 1.00 35.34 411 ASN A O 1
ATOM 3312 N N . LEU A 1 412 ? -4.514 27.111 28.809 1.00 33.97 412 LEU A N 1
ATOM 3313 C CA . LEU A 1 412 ? -4.250 28.525 28.487 1.00 33.97 412 LEU A CA 1
ATOM 3314 C C . LEU A 1 412 ? -4.442 28.806 26.987 1.00 33.97 412 LEU A C 1
ATOM 3316 O O . LEU A 1 412 ? -4.047 28.016 26.132 1.00 33.97 412 LEU A O 1
ATOM 3320 N N . LEU A 1 413 ? -5.098 29.938 26.711 1.00 35.75 413 LEU A N 1
ATOM 3321 C CA . LEU A 1 413 ? -5.328 30.535 25.393 1.00 35.75 413 LEU A CA 1
ATOM 3322 C C . LEU A 1 413 ? -4.003 30.872 24.665 1.00 35.75 413 LEU A C 1
ATOM 3324 O O . LEU A 1 413 ? -2.972 31.033 25.316 1.00 35.75 413 LEU A O 1
ATOM 3328 N N . PRO A 1 414 ? -4.013 31.002 23.323 1.00 35.78 414 PRO A N 1
ATOM 3329 C CA . PRO A 1 414 ? -2.826 30.860 22.474 1.00 35.78 414 PRO A CA 1
ATOM 3330 C C . PRO A 1 414 ? -1.929 32.112 22.348 1.00 35.78 414 PRO A C 1
ATOM 3332 O O . PRO A 1 414 ? -1.359 32.322 21.282 1.00 35.78 414 PRO A O 1
ATOM 3335 N N . GLU A 1 415 ? -1.783 32.949 23.383 1.00 35.31 415 GLU A N 1
ATOM 3336 C CA . GLU A 1 415 ? -1.066 34.239 23.246 1.00 35.31 415 GLU A CA 1
ATOM 3337 C C . GLU A 1 415 ? 0.145 34.483 24.166 1.00 35.31 415 GLU A C 1
ATOM 3339 O O . GLU A 1 415 ? 0.830 35.485 23.980 1.00 35.31 415 GLU A O 1
ATOM 3344 N N . GLU A 1 416 ? 0.518 33.574 25.072 1.00 40.19 416 GLU A N 1
ATOM 3345 C CA . GLU A 1 416 ? 1.754 33.732 25.860 1.00 40.19 416 GLU A CA 1
ATOM 3346 C C . GLU A 1 416 ? 2.768 32.625 25.545 1.00 40.19 416 GLU A C 1
ATOM 3348 O O . GLU A 1 416 ? 2.499 31.437 25.729 1.00 40.19 416 GLU A O 1
ATOM 3353 N N . ASN A 1 417 ? 3.953 33.016 25.060 1.00 44.19 417 ASN A N 1
ATOM 3354 C CA . ASN A 1 417 ? 5.090 32.108 24.903 1.00 44.19 417 ASN A CA 1
ATOM 3355 C C . ASN A 1 417 ? 5.386 31.435 26.258 1.00 44.19 417 ASN A C 1
ATOM 3357 O O . ASN A 1 417 ? 5.527 32.150 27.254 1.00 44.19 417 ASN A O 1
ATOM 3361 N N . PRO A 1 418 ? 5.496 30.095 26.331 1.00 56.88 418 PRO A N 1
ATOM 3362 C CA . PRO A 1 418 ? 5.762 29.418 27.593 1.00 56.88 418 PRO A CA 1
ATOM 3363 C C . PRO A 1 418 ? 7.112 29.880 28.156 1.00 56.88 418 PRO A C 1
ATOM 3365 O O . PRO A 1 418 ? 8.134 29.806 27.475 1.00 56.88 418 PRO A O 1
ATOM 3368 N N . LEU A 1 419 ? 7.105 30.383 29.395 1.00 64.12 419 LEU A N 1
ATOM 3369 C CA . LEU A 1 419 ? 8.312 30.779 30.123 1.00 64.12 419 LEU A CA 1
ATOM 3370 C C . LEU A 1 419 ? 9.207 29.549 30.318 1.00 64.12 419 LEU A C 1
ATOM 3372 O O . LEU A 1 419 ? 8.869 28.635 31.070 1.00 64.12 419 LEU A O 1
ATOM 3376 N N . GLU A 1 420 ? 10.341 29.531 29.624 1.00 70.25 420 GLU A N 1
ATOM 3377 C CA . GLU A 1 420 ? 11.364 28.503 29.783 1.00 70.25 420 GLU A CA 1
ATOM 3378 C C . GLU A 1 420 ? 12.067 28.675 31.135 1.00 70.25 420 GLU A C 1
ATOM 3380 O O . GLU A 1 420 ? 12.631 29.730 31.430 1.00 70.25 420 GLU A O 1
ATOM 3385 N N . GLN A 1 421 ? 12.039 27.625 31.949 1.00 80.12 421 GLN A N 1
ATOM 3386 C CA . GLN A 1 421 ? 12.667 27.558 33.266 1.00 80.12 421 GLN A CA 1
ATOM 3387 C C . GLN A 1 421 ? 13.849 26.580 33.244 1.00 80.12 421 GLN A C 1
ATOM 3389 O O . GLN A 1 421 ? 14.000 25.779 32.315 1.00 80.12 421 GLN A O 1
ATOM 3394 N N . TYR A 1 422 ? 14.700 26.647 34.270 1.00 81.12 422 TYR A N 1
ATOM 3395 C CA . TYR A 1 422 ? 15.908 25.826 34.388 1.00 81.12 422 TYR A CA 1
ATOM 3396 C C . TYR A 1 422 ? 15.917 25.064 35.711 1.00 81.12 422 TYR A C 1
ATOM 3398 O O . TYR A 1 422 ? 15.450 25.585 36.720 1.00 81.12 422 TYR A O 1
ATOM 3406 N N . PHE A 1 423 ? 16.457 23.846 35.706 1.00 79.94 423 PHE A N 1
ATOM 3407 C CA . PHE A 1 423 ? 16.842 23.145 36.934 1.00 79.94 423 PHE A CA 1
ATOM 3408 C C . PHE A 1 423 ? 18.148 22.367 36.744 1.00 79.94 423 PHE A C 1
ATOM 3410 O O . PHE A 1 423 ? 18.471 21.913 35.640 1.00 79.94 423 PHE A O 1
ATOM 3417 N N . SER A 1 424 ? 18.885 22.192 37.838 1.00 80.06 424 SER A N 1
ATOM 3418 C CA . SER A 1 424 ? 20.107 21.395 37.932 1.00 80.06 424 SER A CA 1
ATOM 3419 C C . SER A 1 424 ? 19.818 19.909 38.132 1.00 80.06 424 SER A C 1
ATOM 3421 O O . SER A 1 424 ? 19.118 19.500 39.062 1.00 80.06 424 SER A O 1
ATOM 3423 N N . LEU A 1 425 ? 20.425 19.067 37.289 1.00 76.94 425 LEU A N 1
ATOM 3424 C CA . LEU A 1 425 ? 20.359 17.605 37.408 1.00 76.94 425 LEU A CA 1
ATOM 3425 C C . LEU A 1 425 ? 20.998 17.106 38.708 1.00 76.94 425 LEU A C 1
ATOM 3427 O O . LEU A 1 425 ? 20.534 16.124 39.288 1.00 76.94 425 LEU A O 1
ATOM 3431 N N . ALA A 1 426 ? 22.055 17.775 39.177 1.00 73.50 426 ALA A N 1
ATOM 3432 C CA . ALA A 1 426 ? 22.739 17.401 40.410 1.00 73.50 426 ALA A CA 1
ATOM 3433 C C . ALA A 1 426 ? 21.839 17.627 41.633 1.00 73.50 426 ALA A C 1
ATOM 3435 O O . ALA A 1 426 ? 21.739 16.745 42.489 1.00 73.50 426 ALA A O 1
ATOM 3436 N N . ASN A 1 427 ? 21.137 18.761 41.672 1.00 77.19 427 ASN A N 1
ATOM 3437 C CA . ASN A 1 427 ? 20.243 19.106 42.775 1.00 77.19 427 ASN A CA 1
ATOM 3438 C C . ASN A 1 427 ? 18.964 18.262 42.729 1.00 77.19 427 ASN A C 1
ATOM 3440 O O . ASN A 1 427 ? 18.567 17.710 43.753 1.00 77.19 427 ASN A O 1
ATOM 3444 N N . ALA A 1 428 ? 18.400 18.026 41.537 1.00 73.31 428 ALA A N 1
ATOM 3445 C CA . ALA A 1 428 ? 17.254 17.129 41.361 1.00 73.31 428 ALA A CA 1
ATOM 3446 C C . ALA A 1 428 ? 17.553 15.709 41.875 1.00 73.31 428 ALA A C 1
ATOM 3448 O O . ALA A 1 428 ? 16.730 15.096 42.559 1.00 73.31 428 ALA A O 1
ATOM 3449 N N . ARG A 1 429 ? 18.770 15.209 41.628 1.00 72.81 429 ARG A N 1
ATOM 3450 C CA . ARG A 1 429 ? 19.236 13.912 42.136 1.00 72.81 429 ARG A CA 1
ATOM 3451 C C . ARG A 1 429 ? 19.411 13.903 43.653 1.00 72.81 429 ARG A C 1
ATOM 3453 O O . ARG A 1 429 ? 19.013 12.932 44.291 1.00 72.81 429 ARG A O 1
ATOM 3460 N N . GLN A 1 430 ? 19.984 14.959 44.237 1.00 72.69 430 GLN A N 1
ATOM 3461 C CA . GLN A 1 430 ? 20.108 15.089 45.697 1.00 72.69 430 GLN A CA 1
ATOM 3462 C C . GLN A 1 430 ? 18.740 15.129 46.384 1.00 72.69 430 GLN A C 1
ATOM 3464 O O . GLN A 1 430 ? 18.581 14.583 47.472 1.00 72.69 430 GLN A O 1
ATOM 3469 N N . SER A 1 431 ? 17.739 15.713 45.725 1.00 67.81 431 SER A N 1
ATOM 3470 C CA . SER A 1 431 ? 16.351 15.717 46.187 1.00 67.81 431 SER A CA 1
ATOM 3471 C C . SER A 1 431 ? 15.598 14.408 45.906 1.00 67.81 431 SER A C 1
ATOM 3473 O O . SER A 1 431 ? 14.440 14.291 46.290 1.00 67.81 431 SER A O 1
ATOM 3475 N N . GLY A 1 432 ? 16.216 13.407 45.267 1.00 68.94 432 GLY A N 1
ATOM 3476 C CA . GLY A 1 432 ? 15.581 12.113 44.989 1.00 68.94 432 GLY A CA 1
ATOM 3477 C C . GLY A 1 432 ? 14.525 12.150 43.877 1.00 68.94 432 GLY A C 1
ATOM 3478 O O . GLY A 1 432 ? 13.630 11.300 43.856 1.00 68.94 432 GLY A O 1
ATOM 3479 N N . ILE A 1 433 ? 14.608 13.127 42.970 1.00 73.62 433 ILE A N 1
ATOM 3480 C CA . ILE A 1 433 ? 13.705 13.283 41.826 1.00 73.62 433 ILE A CA 1
ATOM 3481 C C . ILE A 1 433 ? 14.230 12.454 40.648 1.00 73.62 433 ILE A C 1
ATOM 3483 O O . ILE A 1 433 ? 15.388 12.581 40.251 1.00 73.62 433 ILE A O 1
ATOM 3487 N N . HIS A 1 434 ? 13.365 11.629 40.061 1.00 73.75 434 HIS A N 1
ATOM 3488 C CA . HIS A 1 434 ? 13.648 10.852 38.856 1.00 73.75 434 HIS A CA 1
ATOM 3489 C C . HIS A 1 434 ? 12.659 11.195 37.738 1.00 73.75 434 HIS A C 1
ATOM 3491 O O . HIS A 1 434 ? 11.506 11.536 37.993 1.00 73.75 434 HIS A O 1
ATOM 3497 N N . GLY A 1 435 ? 13.116 11.104 36.487 1.00 70.44 435 GLY A N 1
ATOM 3498 C CA . GLY A 1 435 ? 12.291 11.346 35.304 1.00 70.44 435 GLY A CA 1
ATOM 3499 C C . GLY A 1 435 ? 11.864 10.048 34.625 1.00 70.44 435 GLY A C 1
ATOM 3500 O O . GLY A 1 435 ? 12.704 9.228 34.262 1.00 70.44 435 GLY A O 1
ATOM 3501 N N . GLU A 1 436 ? 10.565 9.881 34.396 1.00 70.44 436 GLU A N 1
ATOM 3502 C CA . GLU A 1 436 ? 10.013 8.870 33.493 1.00 70.44 436 GLU A CA 1
ATOM 3503 C C . GLU A 1 436 ? 9.678 9.511 32.140 1.00 70.44 436 GLU A C 1
ATOM 3505 O O . GLU A 1 436 ? 8.981 10.521 32.073 1.00 70.44 436 GLU A O 1
ATOM 3510 N N . LEU A 1 437 ? 10.163 8.934 31.037 1.00 64.25 437 LEU A N 1
ATOM 3511 C CA . LEU A 1 437 ? 9.888 9.453 29.694 1.00 64.25 437 LEU A CA 1
ATOM 3512 C C . LEU A 1 437 ? 8.443 9.152 29.279 1.00 64.25 437 LEU A C 1
ATOM 3514 O O . LEU A 1 437 ? 8.047 7.990 29.165 1.00 64.25 437 LEU A O 1
ATOM 3518 N N . VAL A 1 438 ? 7.674 10.202 29.001 1.00 62.09 438 VAL A N 1
ATOM 3519 C CA . VAL A 1 438 ? 6.279 10.115 28.545 1.00 62.09 438 VAL A CA 1
ATOM 3520 C C . VAL A 1 438 ? 6.208 10.148 27.018 1.00 62.09 438 VAL A C 1
ATOM 3522 O O . VAL A 1 438 ? 5.495 9.341 26.416 1.00 62.09 438 VAL A O 1
ATOM 3525 N N . SER A 1 439 ? 6.986 11.033 26.387 1.00 56.06 439 SER A N 1
ATOM 3526 C CA . SER A 1 439 ? 7.075 11.187 24.930 1.00 56.06 439 SER A CA 1
ATOM 3527 C C . SER A 1 439 ? 8.503 11.531 24.512 1.00 56.06 439 SER A C 1
ATOM 3529 O O . SER A 1 439 ? 9.156 12.325 25.184 1.00 56.06 439 SER A O 1
ATOM 3531 N N . CYS A 1 440 ? 8.981 10.932 23.421 1.00 58.28 440 CYS A N 1
ATOM 3532 C CA . CYS A 1 440 ? 10.353 11.069 22.931 1.00 58.28 440 CYS A CA 1
ATOM 3533 C C . CYS A 1 440 ? 10.387 11.923 21.657 1.00 58.28 440 CYS A C 1
ATOM 3535 O O . CYS A 1 440 ? 9.698 11.599 20.690 1.00 58.28 440 CYS A O 1
ATOM 3537 N N . GLY A 1 441 ? 11.194 12.982 21.671 1.00 57.72 441 GLY A N 1
ATOM 3538 C CA . GLY A 1 441 ? 11.596 13.772 20.510 1.00 57.72 441 GLY A CA 1
ATOM 3539 C C . GLY A 1 441 ? 12.890 13.229 19.906 1.00 57.72 441 GLY A C 1
ATOM 3540 O O . GLY A 1 441 ? 12.851 12.445 18.961 1.00 57.72 441 GLY A O 1
ATOM 3541 N N . GLU A 1 442 ? 14.044 13.609 20.465 1.00 62.12 442 GLU A N 1
ATOM 3542 C CA . GLU A 1 442 ? 15.361 13.112 20.030 1.00 62.12 442 GLU A CA 1
ATOM 3543 C C . GLU A 1 442 ? 15.875 11.978 20.931 1.00 62.12 442 GLU A C 1
ATOM 3545 O O . GLU A 1 442 ? 16.099 12.155 22.131 1.00 62.12 442 GLU A O 1
ATOM 3550 N N . VAL A 1 443 ? 16.077 10.791 20.349 1.00 60.88 443 VAL A N 1
ATOM 3551 C CA . VAL A 1 443 ? 16.367 9.537 21.076 1.00 60.88 443 VAL A CA 1
ATOM 3552 C C . VAL A 1 443 ? 17.704 9.581 21.831 1.00 60.88 443 VAL A C 1
ATOM 3554 O O . VAL A 1 443 ? 17.798 9.084 22.953 1.00 60.88 443 VAL A O 1
ATOM 3557 N N . ASP A 1 444 ? 18.727 10.219 21.267 1.00 65.06 444 ASP A N 1
ATOM 3558 C CA . ASP A 1 444 ? 20.074 10.208 21.851 1.00 65.06 444 ASP A CA 1
ATOM 3559 C C . ASP A 1 444 ? 20.201 11.177 23.041 1.00 65.06 444 ASP A C 1
ATOM 3561 O O . ASP A 1 444 ? 20.742 10.822 24.089 1.00 65.06 444 ASP A O 1
ATOM 3565 N N . SER A 1 445 ? 19.616 12.374 22.940 1.00 63.56 445 SER A N 1
ATOM 3566 C CA . SER A 1 445 ? 19.611 13.364 24.027 1.00 63.56 445 SER A CA 1
ATOM 3567 C C . SER A 1 445 ? 18.678 12.952 25.175 1.00 63.56 445 SER A C 1
ATOM 3569 O O . SER A 1 445 ? 18.977 13.182 26.346 1.00 63.56 445 SER A O 1
ATOM 3571 N N . THR A 1 446 ? 17.552 12.298 24.863 1.00 64.00 446 THR A N 1
ATOM 3572 C CA . THR A 1 446 ? 16.600 11.804 25.877 1.00 64.00 446 THR A CA 1
ATOM 3573 C C . THR A 1 446 ? 17.145 10.650 26.694 1.00 64.00 446 THR A C 1
ATOM 3575 O O . THR A 1 446 ? 16.954 10.616 27.910 1.00 64.00 446 THR A O 1
ATOM 3578 N N . THR A 1 447 ? 17.824 9.702 26.050 1.00 67.00 447 THR A N 1
ATOM 3579 C CA . THR A 1 447 ? 18.421 8.552 26.735 1.00 67.00 447 THR A CA 1
ATOM 3580 C C . THR A 1 447 ? 19.589 8.973 27.621 1.00 67.00 447 THR A C 1
ATOM 3582 O O . THR A 1 447 ? 19.689 8.476 28.744 1.00 67.00 447 THR A O 1
ATOM 3585 N N . ALA A 1 448 ? 20.397 9.948 27.190 1.00 60.66 448 ALA A N 1
ATOM 3586 C CA . ALA A 1 448 ? 21.443 10.544 28.019 1.00 60.66 448 ALA A CA 1
ATOM 3587 C C . ALA A 1 448 ? 20.873 11.228 29.278 1.00 60.66 448 ALA A C 1
ATOM 3589 O O . ALA A 1 448 ? 21.356 10.984 30.386 1.00 60.66 448 ALA A O 1
ATOM 3590 N N . LEU A 1 449 ? 19.792 12.002 29.138 1.00 64.88 449 LEU A N 1
ATOM 3591 C CA . LEU A 1 449 ? 19.144 12.688 30.261 1.00 64.88 449 LEU A CA 1
ATOM 3592 C C . LEU A 1 449 ? 18.472 11.708 31.240 1.00 64.88 449 LEU A C 1
ATOM 3594 O O . LEU A 1 449 ? 18.603 11.857 32.455 1.00 64.88 449 LEU A O 1
ATOM 3598 N N . LEU A 1 450 ? 17.814 10.658 30.736 1.00 66.56 450 LEU A N 1
ATOM 3599 C CA . LEU A 1 450 ? 17.275 9.581 31.579 1.00 66.56 450 LEU A CA 1
ATOM 3600 C C . LEU A 1 450 ? 18.377 8.842 32.330 1.00 66.56 450 LEU A C 1
ATOM 3602 O O . LEU A 1 450 ? 18.207 8.519 33.504 1.00 66.56 450 LEU A O 1
ATOM 3606 N N . HIS A 1 451 ? 19.507 8.569 31.677 1.00 68.12 451 HIS A N 1
ATOM 3607 C CA . HIS A 1 451 ? 20.644 7.925 32.326 1.00 68.12 451 HIS A CA 1
ATOM 3608 C C . HIS A 1 451 ? 21.239 8.820 33.425 1.00 68.12 451 HIS A C 1
ATOM 3610 O O . HIS A 1 451 ? 21.538 8.330 34.516 1.00 68.12 451 HIS A O 1
ATOM 3616 N N . ALA A 1 452 ? 21.337 10.132 33.185 1.00 59.81 452 ALA A N 1
ATOM 3617 C CA . ALA A 1 452 ? 21.800 11.108 34.173 1.00 59.81 452 ALA A CA 1
ATOM 3618 C C . ALA A 1 452 ? 20.870 11.215 35.398 1.00 59.81 452 ALA A C 1
ATOM 3620 O O . ALA A 1 452 ? 21.355 11.334 36.520 1.00 59.81 452 ALA A O 1
ATOM 3621 N N . LEU A 1 453 ? 19.549 11.113 35.202 1.00 63.47 453 LEU A N 1
ATOM 3622 C CA . LEU A 1 453 ? 18.558 11.134 36.287 1.00 63.47 453 LEU A CA 1
ATOM 3623 C C . LEU A 1 453 ? 18.419 9.794 37.032 1.00 63.47 453 LEU A C 1
ATOM 3625 O O . LEU A 1 453 ? 17.953 9.777 38.167 1.00 63.47 453 LEU A O 1
ATOM 3629 N N . SER A 1 454 ? 18.785 8.669 36.408 1.00 57.59 454 SER A N 1
ATOM 3630 C CA . SER A 1 454 ? 18.566 7.320 36.962 1.00 57.59 454 SER A CA 1
ATOM 3631 C C . SER A 1 454 ? 19.797 6.685 37.601 1.00 57.59 454 SER A C 1
ATOM 3633 O O . SER A 1 454 ? 19.662 5.736 38.374 1.00 57.59 454 SER A O 1
ATOM 3635 N N . THR A 1 455 ? 21.003 7.182 37.319 1.00 51.75 455 THR A N 1
ATOM 3636 C CA . THR A 1 455 ? 22.200 6.664 37.988 1.00 51.75 455 THR A CA 1
ATOM 3637 C C . THR A 1 455 ? 22.228 7.149 39.446 1.00 51.75 455 THR A C 1
ATOM 3639 O O . THR A 1 455 ? 22.091 8.346 39.691 1.00 51.75 455 THR A O 1
ATOM 3642 N N . PRO A 1 456 ? 22.459 6.291 40.456 1.00 44.47 456 PRO A N 1
ATOM 3643 C CA . PRO A 1 456 ? 22.710 6.715 41.839 1.00 44.47 456 PRO A CA 1
ATOM 3644 C C . PRO A 1 456 ? 24.145 7.237 41.995 1.00 44.47 456 PRO A C 1
ATOM 3646 O O . PRO A 1 456 ? 25.058 6.742 41.331 1.00 44.47 456 PRO A O 1
ATOM 3649 N N . LEU A 1 457 ? 24.347 8.293 42.794 1.00 37.91 457 LEU A N 1
ATOM 3650 C CA . LEU A 1 457 ? 25.664 8.923 42.944 1.00 37.91 457 LEU A CA 1
ATOM 3651 C C . LEU A 1 457 ? 26.519 7.981 43.787 1.00 37.91 457 LEU A C 1
ATOM 3653 O O . LEU A 1 457 ? 26.359 7.911 45.001 1.00 37.91 457 LEU A O 1
ATOM 3657 N N . ILE A 1 458 ? 27.393 7.209 43.136 1.00 35.25 458 ILE A N 1
ATOM 3658 C CA . ILE A 1 458 ? 28.457 6.501 43.843 1.00 35.25 458 ILE A CA 1
ATOM 3659 C C . ILE A 1 458 ? 29.346 7.601 44.413 1.00 35.25 458 ILE A C 1
ATOM 3661 O O . ILE A 1 458 ? 30.024 8.301 43.663 1.00 35.25 458 ILE A O 1
ATOM 3665 N N . HIS A 1 459 ? 29.300 7.797 45.731 1.00 32.16 459 HIS A N 1
ATOM 3666 C CA . HIS A 1 459 ? 30.274 8.616 46.434 1.00 32.16 459 HIS A CA 1
ATOM 3667 C C . HIS A 1 459 ? 31.669 8.044 46.155 1.00 32.16 459 HIS A C 1
ATOM 3669 O O . HIS A 1 459 ? 32.101 7.088 46.793 1.00 32.16 459 HIS A O 1
ATOM 3675 N N . SER A 1 460 ? 32.390 8.639 45.207 1.00 26.22 460 SER A N 1
ATOM 3676 C CA . SER A 1 460 ? 33.844 8.629 45.238 1.00 26.22 460 SER A CA 1
ATOM 3677 C C . SER A 1 460 ? 34.251 9.567 46.369 1.00 26.22 460 SER A C 1
ATOM 3679 O O . SER A 1 460 ? 34.347 10.782 46.193 1.00 26.22 460 SER A O 1
ATOM 3681 N N . THR A 1 461 ? 34.408 9.011 47.566 1.00 26.78 461 THR A N 1
ATOM 3682 C CA . THR A 1 461 ? 35.182 9.660 48.622 1.00 26.78 461 THR A CA 1
ATOM 3683 C C . THR A 1 461 ? 36.612 9.861 48.109 1.00 26.78 461 THR A C 1
ATOM 3685 O O . THR A 1 461 ? 37.188 8.900 47.594 1.00 26.78 461 THR A O 1
ATOM 3688 N N . PRO A 1 462 ? 37.187 11.067 48.220 1.00 29.44 462 PRO A N 1
ATOM 3689 C CA . PRO A 1 462 ? 38.566 11.309 47.825 1.00 29.44 462 PRO A CA 1
ATOM 3690 C C . PRO A 1 462 ? 39.526 10.621 48.808 1.00 29.44 462 PRO A C 1
ATOM 3692 O O . PRO A 1 462 ? 39.384 10.770 50.023 1.00 29.44 462 PRO A O 1
ATOM 3695 N N . MET A 1 463 ? 40.508 9.898 48.269 1.00 29.66 463 MET A N 1
ATOM 3696 C CA . MET A 1 463 ? 41.862 9.837 48.824 1.00 29.66 463 MET A CA 1
ATOM 3697 C C . MET A 1 463 ? 42.806 10.469 47.816 1.00 29.66 463 MET A C 1
ATOM 3699 O O . MET A 1 463 ? 42.611 10.197 46.607 1.00 29.66 463 MET A O 1
#

Mean predicted aligned error: 19.52 Å

Nearest PDB structures (foldseek):
  8irj-assembly1_A  TM=3.000E-01  e=7.404E+00  Homo sapiens